Protein AF-A0A7D8ILI4-F1 (afdb_monomer_lite)

InterPro domains:
  IPR002541 Cytochrome c assembly protein [PF01578] (89-296)
  IPR003567 Cytochrome c-type biogenesis protein [PR01410] (80-106)
  IPR003567 Cytochrome c-type biogenesis protein [PR01410] (132-149)
  IPR003567 Cytochrome c-type biogenesis protein [PR01410] (160-182)
  IPR003567 Cytochrome c-type biogenesis protein [PR01410] (211-237)
  IPR003567 Cytochrome c-type biogenesis protein [PR01410] (245-265)
  IPR003567 Cytochrome c-type biogenesis protein [PR01410] (275-295)
  IPR003567 Cytochrome c-type biogenesis protein [PR01410] (295-311)
  IPR003567 Cytochrome c-type biogenesis protein [PTHR43653] (3-203)
  IPR003568 Cytochrome c-type biogenesis protein CcmF [PR01411] (4-28)
  IPR003568 Cytochrome c-type biogenesis protein CcmF [PR01411] (113-136)
  IPR003568 Cytochrome c-type biogenesis protein CcmF [PR01411] (190-205)

Organism: Salmonella enterica (NCBI:txid28901)

Sequence (391 aa):
MMPEYGHALLCLALGVALLLSVYPLWGVARGDARMMASAGVFAWLLFICVAGAFFVLVHAFVVNDFTVAYVAGNSNTQLPVWYRVAATWGAHEGSLLLWVLLMSGWTLAVAVFSRQVPADIVARVLAVMGMVCAGFLAFILFTSGPFARTLPAFPVEGRDLNPLLQDPGLIFHPPLLYMGYVGFSVAFAFAIAALLSGRLDSAFTRFARPWTLAAWVFLTLGIVLGSAWAYYELGWGGWWFWDPVENASFMPWLAGTALLHSLAVTEQRAGFKAWTLLLSICAFSLCLLGTFLVRSGVLVSGTRLRLRPGARNVYPRLYGAGHRRLAAAVRRARAQGAFAGEQRAVVARVAAARQQRPADGRHAGGTAGHPAAAGAQTAGAGQHFGGGAVL

Radius of gyration: 28.47 Å; chains: 1; bounding box: 86×59×98 Å

Foldseek 3Di:
DLLVLLLVLLVVLLVLLVLLQPQLLVCLVVVNLVSLLCNLVSLVSNLVSLVSSLVSLLVCLQVQVLQFVQSLAAHWPPQDSLSSSLSCCLADLSVLSLLLNLLSVLLNVLSPPVPVPPSLLNSQLSSLSSVVSSVSSCCSNPPRPRSDGPPPDGDPTGDHHDPLCSDCLSVQQSNLQSNLLSLLSSLLSLLVSCVVVVNLDLSSLVVSQVSLVSSLVSLVVSLVSVQVSCCPSVVLVDRPNPDLLNVLSVQLNVLSVVLNVLSVCCNVPVFPSVVNSVSSNRSNVSSVVSCCSVNVCPVVCPVVVVVDPDPPPDPPPPVVVVVVVVVVVVVVCVVVCVRVVRVVVVVVVVVVVVVPDDPPDDDDDDDDDDDDDDDDDDDDDDDDDDDDDDD

Structure (mmCIF, N/CA/C/O backbone):
data_AF-A0A7D8ILI4-F1
#
_entry.id   AF-A0A7D8ILI4-F1
#
loop_
_atom_site.group_PDB
_atom_site.id
_atom_site.type_symbol
_atom_site.label_atom_id
_atom_site.label_alt_id
_atom_site.label_comp_id
_atom_site.label_asym_id
_atom_site.label_entity_id
_atom_site.label_seq_id
_atom_site.pdbx_PDB_ins_code
_atom_site.Cartn_x
_atom_site.Cartn_y
_atom_site.Cartn_z
_atom_site.occupancy
_atom_site.B_iso_or_equiv
_atom_site.auth_seq_id
_atom_site.auth_comp_id
_atom_site.auth_asym_id
_atom_site.auth_atom_id
_atom_site.pdbx_PDB_model_num
ATOM 1 N N . MET A 1 1 ? -2.151 -2.486 -26.275 1.00 75.00 1 MET A N 1
ATOM 2 C CA . MET A 1 1 ? -3.406 -3.075 -25.754 1.00 75.00 1 MET A CA 1
ATOM 3 C C . MET A 1 1 ? -3.261 -3.601 -24.328 1.00 75.00 1 MET A C 1
ATOM 5 O O . MET A 1 1 ? -4.100 -3.265 -23.503 1.00 75.00 1 MET A O 1
ATOM 9 N N . MET A 1 2 ? -2.221 -4.383 -23.993 1.00 89.19 2 MET A N 1
ATOM 10 C CA . MET A 1 2 ? -2.014 -4.821 -22.599 1.00 89.19 2 MET A CA 1
ATOM 11 C C . MET A 1 2 ? -1.887 -3.652 -21.594 1.00 89.19 2 MET A C 1
ATOM 13 O O . MET A 1 2 ? -2.641 -3.653 -20.622 1.00 89.19 2 MET A O 1
ATOM 17 N N . PRO A 1 3 ? -1.044 -2.619 -21.813 1.00 93.38 3 PRO A N 1
ATOM 18 C CA . PRO A 1 3 ? -0.930 -1.484 -20.884 1.00 93.38 3 PRO A CA 1
ATOM 19 C C . PRO A 1 3 ? -2.236 -0.702 -20.681 1.00 93.38 3 PRO A C 1
ATOM 21 O O . PRO A 1 3 ? -2.507 -0.211 -19.587 1.00 93.38 3 PRO A O 1
ATOM 24 N N . GLU A 1 4 ? -3.076 -0.624 -21.712 1.00 95.69 4 GLU A N 1
ATOM 25 C CA . GLU A 1 4 ? -4.388 0.017 -21.669 1.00 95.69 4 GLU A CA 1
ATOM 26 C C . GLU A 1 4 ? -5.361 -0.751 -20.750 1.00 95.69 4 GLU A C 1
ATOM 28 O O . GLU A 1 4 ? -6.085 -0.120 -19.978 1.00 95.69 4 GLU A O 1
ATOM 33 N N . TYR A 1 5 ? -5.315 -2.093 -20.727 1.00 96.62 5 TYR A N 1
ATOM 34 C CA . TYR A 1 5 ? -6.030 -2.889 -19.717 1.00 96.62 5 TYR A CA 1
ATOM 35 C C . TYR A 1 5 ? -5.491 -2.641 -18.303 1.00 96.62 5 TYR A C 1
ATOM 37 O O . TYR A 1 5 ? -6.278 -2.500 -17.369 1.00 96.62 5 TYR A O 1
ATOM 45 N N . GLY A 1 6 ? -4.168 -2.528 -18.138 1.00 97.12 6 GLY A N 1
ATOM 46 C CA . GLY A 1 6 ? -3.548 -2.177 -16.856 1.00 97.12 6 GLY A CA 1
ATOM 47 C C . GLY A 1 6 ? -4.052 -0.835 -16.316 1.00 97.12 6 GLY A C 1
ATOM 48 O O . GLY A 1 6 ? -4.445 -0.737 -15.155 1.00 97.12 6 GLY A O 1
ATOM 49 N N . HIS A 1 7 ? -4.132 0.184 -17.176 1.00 97.12 7 HIS A N 1
ATOM 50 C CA . HIS A 1 7 ? -4.691 1.488 -16.821 1.00 97.12 7 HIS A CA 1
ATOM 51 C C . HIS A 1 7 ? -6.195 1.417 -16.499 1.00 97.12 7 HIS A C 1
ATOM 53 O O . HIS A 1 7 ? -6.629 1.953 -15.480 1.00 97.12 7 HIS A O 1
ATOM 59 N N . ALA A 1 8 ? -6.989 0.701 -17.304 1.00 97.94 8 ALA A N 1
ATOM 60 C CA . ALA A 1 8 ? -8.419 0.511 -17.052 1.00 97.94 8 ALA A CA 1
ATOM 61 C C . ALA A 1 8 ? -8.693 -0.196 -15.709 1.00 97.94 8 ALA A C 1
ATOM 63 O O . ALA A 1 8 ? -9.606 0.197 -14.979 1.00 97.94 8 ALA A O 1
ATOM 64 N N . LEU A 1 9 ? -7.868 -1.183 -15.340 1.00 98.44 9 LEU A N 1
ATOM 65 C CA . LEU A 1 9 ? -7.927 -1.856 -14.041 1.00 98.44 9 LEU A CA 1
ATOM 66 C C . LEU A 1 9 ? -7.607 -0.910 -12.874 1.00 98.44 9 LEU A C 1
ATOM 68 O O . LEU A 1 9 ? -8.244 -1.021 -11.830 1.00 98.44 9 LEU A O 1
ATOM 72 N N . LEU A 1 10 ? -6.694 0.056 -13.038 1.00 98.31 10 LEU A N 1
ATOM 73 C CA . LEU A 1 10 ? -6.451 1.091 -12.021 1.00 98.31 10 LEU A CA 1
ATOM 74 C C . LEU A 1 10 ? -7.631 2.062 -11.878 1.00 98.31 10 LEU A C 1
ATOM 76 O O . LEU A 1 10 ? -8.002 2.406 -10.755 1.00 98.31 10 LEU A O 1
ATOM 80 N N . CYS A 1 11 ? -8.264 2.465 -12.982 1.00 98.38 11 CYS A N 1
ATOM 81 C CA . CYS A 1 11 ? -9.482 3.280 -12.943 1.00 98.38 11 CYS A CA 1
ATOM 82 C C . CYS A 1 11 ? -10.637 2.543 -12.242 1.00 98.38 11 CYS A C 1
ATOM 84 O O . CYS A 1 11 ? -11.322 3.121 -11.393 1.00 98.38 11 CYS A O 1
ATOM 86 N N . LEU A 1 12 ? -10.813 1.247 -12.528 1.00 98.62 12 LEU A N 1
ATOM 87 C CA . LEU A 1 12 ? -11.782 0.396 -11.836 1.00 98.62 12 LEU A CA 1
ATOM 88 C C . LEU A 1 12 ? -11.433 0.240 -10.347 1.00 98.62 12 LEU A C 1
ATOM 90 O O . LEU A 1 12 ? -12.313 0.392 -9.500 1.00 98.62 12 LEU A O 1
ATOM 94 N N . ALA A 1 13 ? -10.158 0.019 -10.012 1.00 98.75 13 ALA A N 1
ATOM 95 C CA . ALA A 1 13 ? -9.682 -0.050 -8.632 1.00 98.75 13 ALA A CA 1
ATOM 96 C C . ALA A 1 13 ? -9.988 1.238 -7.853 1.00 98.75 13 ALA A C 1
ATOM 98 O O . ALA A 1 13 ? -10.426 1.153 -6.708 1.00 98.75 13 ALA A O 1
ATOM 99 N N . LEU A 1 14 ? -9.819 2.421 -8.461 1.00 98.75 14 LEU A N 1
ATOM 100 C CA . LEU A 1 14 ? -10.189 3.695 -7.833 1.00 98.75 14 LEU A CA 1
ATOM 101 C C . LEU A 1 14 ? -11.700 3.763 -7.563 1.00 98.75 14 LEU A C 1
ATOM 103 O O . LEU A 1 14 ? -12.103 4.102 -6.451 1.00 98.75 14 LEU A O 1
ATOM 107 N N . GLY A 1 15 ? -12.536 3.385 -8.536 1.00 98.62 15 GLY A N 1
ATOM 108 C CA . GLY A 1 15 ? -13.989 3.308 -8.351 1.00 98.62 15 GLY A CA 1
ATOM 109 C C . GLY A 1 15 ? -14.390 2.369 -7.206 1.00 98.62 15 GLY A C 1
ATOM 110 O O . GLY A 1 15 ? -15.176 2.745 -6.335 1.00 98.62 15 GLY A O 1
ATOM 111 N N . VAL A 1 16 ? -13.789 1.178 -7.142 1.00 98.75 16 VAL A N 1
ATOM 112 C CA . VAL A 1 16 ? -14.014 0.210 -6.056 1.00 98.75 16 VAL A CA 1
ATOM 113 C C . VAL A 1 16 ? -13.499 0.732 -4.710 1.00 98.75 16 VAL A C 1
ATOM 115 O O . VAL A 1 16 ? -14.181 0.563 -3.703 1.00 98.75 16 VAL A O 1
ATOM 118 N N . ALA A 1 17 ? -12.349 1.411 -4.663 1.00 98.75 17 ALA A N 1
ATOM 119 C CA . ALA A 1 17 ? -11.815 2.005 -3.436 1.00 98.75 17 ALA A CA 1
ATOM 120 C C . ALA A 1 17 ? -12.727 3.120 -2.891 1.00 98.75 17 ALA A C 1
ATOM 122 O O . ALA A 1 17 ? -12.943 3.205 -1.681 1.00 98.75 17 ALA A O 1
ATOM 123 N N . LEU A 1 18 ? -13.323 3.937 -3.766 1.00 98.62 18 LEU A N 1
ATOM 124 C CA . LEU A 1 18 ? -14.319 4.947 -3.388 1.00 98.62 18 LEU A CA 1
ATOM 125 C C . LEU A 1 18 ? -15.621 4.305 -2.876 1.00 98.62 18 LEU A C 1
ATOM 127 O O . LEU A 1 18 ? -16.150 4.732 -1.848 1.00 98.62 18 LEU A O 1
ATOM 131 N N . LEU A 1 19 ? -16.104 3.235 -3.518 1.00 98.38 19 LEU A N 1
ATOM 132 C CA . LEU A 1 19 ? -17.259 2.468 -3.029 1.00 98.38 19 LEU A CA 1
ATOM 133 C C . LEU A 1 19 ? -16.981 1.830 -1.660 1.00 98.38 19 LEU A C 1
ATOM 135 O O . LEU A 1 19 ? -17.796 1.972 -0.748 1.00 98.38 19 LEU A O 1
ATOM 139 N N . LEU A 1 20 ? -15.810 1.209 -1.487 1.00 98.69 20 LEU A N 1
ATOM 140 C CA . LEU A 1 20 ? -15.332 0.663 -0.214 1.00 98.69 20 LEU A CA 1
ATOM 141 C C . LEU A 1 20 ? -15.256 1.736 0.881 1.00 98.69 20 LEU A C 1
ATOM 143 O O . LEU A 1 20 ? -15.595 1.461 2.028 1.00 98.69 20 LEU A O 1
ATOM 147 N N . SER A 1 21 ? -14.849 2.955 0.524 1.00 98.12 21 SER A N 1
ATOM 148 C CA . SER A 1 21 ? -14.731 4.090 1.446 1.00 98.12 21 SER A CA 1
ATOM 149 C C . SER A 1 21 ? -16.075 4.580 1.987 1.00 98.12 21 SER A C 1
ATOM 151 O O . SER A 1 21 ? -16.157 4.985 3.143 1.00 98.12 21 SER A O 1
ATOM 153 N N . VAL A 1 22 ? -17.123 4.590 1.157 1.00 97.88 22 VAL A N 1
ATOM 154 C CA . VAL A 1 22 ? -18.383 5.291 1.468 1.00 97.88 22 VAL A CA 1
ATOM 155 C C . VAL A 1 22 ? -19.520 4.330 1.810 1.00 97.88 22 VAL A C 1
ATOM 157 O O . VAL A 1 22 ? -20.221 4.523 2.804 1.00 97.88 22 VAL A O 1
ATOM 160 N N . TYR A 1 23 ? -19.723 3.288 1.004 1.00 97.88 23 TYR A N 1
ATOM 161 C CA . TYR A 1 23 ? -20.935 2.471 1.069 1.00 97.88 23 TYR A CA 1
ATOM 162 C C . TYR A 1 23 ? -21.053 1.639 2.366 1.00 97.88 23 TYR A C 1
ATOM 164 O O . TYR A 1 23 ? -22.122 1.674 2.982 1.00 97.88 23 TYR A O 1
ATOM 172 N N . PRO A 1 24 ? -19.983 0.994 2.883 1.00 97.31 24 PRO A N 1
ATOM 173 C CA . PRO A 1 24 ? -20.036 0.323 4.182 1.00 97.31 24 PRO A CA 1
ATOM 174 C C . PRO A 1 24 ? -20.272 1.280 5.355 1.00 97.31 24 PRO A C 1
ATOM 176 O O . PRO A 1 24 ? -21.012 0.933 6.273 1.00 97.31 24 PRO A O 1
ATOM 179 N N . LEU A 1 25 ? -19.701 2.494 5.329 1.00 96.81 25 LEU A N 1
ATOM 180 C CA . LEU A 1 25 ? -19.953 3.509 6.365 1.00 96.81 25 LEU A CA 1
ATOM 181 C C . LEU A 1 25 ? -21.418 3.952 6.369 1.00 96.81 25 LEU A C 1
ATOM 183 O O . LEU A 1 25 ? -22.002 4.125 7.439 1.00 96.81 25 LEU A O 1
ATOM 187 N N . TRP A 1 26 ? -22.029 4.085 5.189 1.00 97.50 26 TRP A N 1
ATOM 188 C CA . TRP A 1 26 ? -23.458 4.366 5.075 1.00 97.50 26 TRP A CA 1
ATOM 189 C C . TRP A 1 26 ? -24.313 3.211 5.612 1.00 97.50 26 TRP A C 1
ATOM 191 O O . TRP A 1 26 ? -25.297 3.456 6.312 1.00 97.50 26 TRP A O 1
ATOM 201 N N . GLY A 1 27 ? -23.890 1.965 5.374 1.00 97.00 27 GLY A N 1
ATOM 202 C CA . GLY A 1 27 ? -24.473 0.775 5.995 1.00 97.00 27 GLY A CA 1
ATOM 203 C C . GLY A 1 27 ? -24.456 0.843 7.520 1.00 97.00 27 GLY A C 1
ATOM 204 O O . GLY A 1 27 ? -25.499 0.690 8.150 1.00 97.00 27 GLY A O 1
ATOM 205 N N . VAL A 1 28 ? -23.307 1.184 8.116 1.00 96.25 28 VAL A N 1
ATOM 206 C CA . VAL A 1 28 ? -23.190 1.365 9.574 1.00 96.25 28 VAL A CA 1
ATOM 207 C C . VAL A 1 28 ? -24.093 2.491 10.089 1.00 96.25 28 VAL A C 1
ATOM 209 O O . VAL A 1 28 ? -24.714 2.333 11.135 1.00 96.25 28 VAL A O 1
ATOM 212 N N . ALA A 1 29 ? -24.211 3.607 9.363 1.00 95.62 29 ALA A N 1
ATOM 213 C CA . ALA A 1 29 ? -25.099 4.711 9.743 1.00 95.62 29 ALA A CA 1
ATOM 214 C C . ALA A 1 29 ? -26.597 4.344 9.680 1.00 95.62 29 ALA A C 1
ATOM 216 O O . ALA A 1 29 ? -27.402 4.955 10.379 1.00 95.62 29 ALA A O 1
ATOM 217 N N . ARG A 1 30 ? -26.970 3.350 8.862 1.00 96.19 30 ARG A N 1
ATOM 218 C CA . ARG A 1 30 ? -28.338 2.814 8.745 1.00 96.19 30 ARG A CA 1
ATOM 219 C C . ARG A 1 30 ? -28.608 1.573 9.603 1.00 96.19 30 ARG A C 1
ATOM 221 O O . ARG A 1 30 ? -29.762 1.178 9.720 1.00 96.19 30 ARG A O 1
ATOM 228 N N . GLY A 1 31 ? -27.575 0.945 10.166 1.00 94.31 31 GLY A N 1
ATOM 229 C CA . GLY A 1 31 ? -27.681 -0.375 10.797 1.00 94.31 31 GLY A CA 1
ATOM 230 C C . GLY A 1 31 ? -27.904 -1.528 9.804 1.00 94.31 31 GLY A C 1
ATOM 231 O O . GLY A 1 31 ? -28.352 -2.599 10.206 1.00 94.31 31 GLY A O 1
ATOM 232 N N . ASP A 1 32 ? -27.611 -1.331 8.513 1.00 96.75 32 ASP A N 1
ATOM 233 C CA . ASP A 1 32 ? -27.831 -2.341 7.472 1.00 96.75 32 ASP A CA 1
ATOM 234 C C . ASP A 1 32 ? -26.636 -3.307 7.372 1.00 96.75 32 ASP A C 1
ATOM 236 O O . ASP A 1 32 ? -25.567 -2.988 6.839 1.00 96.75 32 ASP A O 1
ATOM 240 N N . ALA A 1 33 ? -26.850 -4.533 7.855 1.00 95.06 33 ALA A N 1
ATOM 241 C CA . ALA A 1 33 ? -25.851 -5.597 7.850 1.00 95.06 33 ALA A CA 1
ATOM 242 C C . ALA A 1 33 ? -25.398 -6.028 6.438 1.00 95.06 33 ALA A C 1
ATOM 244 O O . ALA A 1 33 ? -24.254 -6.454 6.279 1.00 95.06 33 ALA A O 1
ATOM 245 N N . ARG A 1 34 ? -26.247 -5.910 5.405 1.00 95.25 34 ARG A N 1
ATOM 246 C CA . ARG A 1 34 ? -25.894 -6.259 4.015 1.00 95.25 34 ARG A CA 1
ATOM 247 C C . ARG A 1 34 ? -24.976 -5.201 3.412 1.00 95.25 34 ARG A C 1
ATOM 249 O O . ARG A 1 34 ? -23.962 -5.550 2.807 1.00 95.25 34 ARG A O 1
ATOM 256 N N . MET A 1 35 ? -25.285 -3.923 3.638 1.00 96.75 35 MET A N 1
ATOM 257 C CA . MET A 1 35 ? -24.420 -2.808 3.228 1.00 96.75 35 MET A CA 1
ATOM 258 C C . MET A 1 35 ? -23.053 -2.856 3.926 1.00 96.75 35 MET A C 1
ATOM 260 O O . MET A 1 35 ? -22.031 -2.545 3.323 1.00 96.75 35 MET A O 1
ATOM 264 N N . MET A 1 36 ? -23.014 -3.290 5.188 1.00 97.00 36 MET A N 1
ATOM 265 C CA . MET A 1 36 ? -21.764 -3.505 5.923 1.00 97.00 36 MET A CA 1
ATOM 266 C C . MET A 1 36 ? -20.965 -4.701 5.382 1.00 97.00 36 MET A C 1
ATOM 268 O O . MET A 1 36 ? -19.748 -4.604 5.219 1.00 97.00 36 MET A O 1
ATOM 272 N N . ALA A 1 37 ? -21.632 -5.813 5.055 1.00 94.81 37 ALA A N 1
ATOM 273 C CA . ALA A 1 37 ? -20.991 -7.016 4.519 1.00 94.81 37 ALA A CA 1
ATOM 274 C C . ALA A 1 37 ? -20.342 -6.804 3.137 1.00 94.81 37 ALA A C 1
ATOM 276 O O . ALA A 1 37 ? -19.338 -7.452 2.826 1.00 94.81 37 ALA A O 1
ATOM 277 N N . SER A 1 38 ? -20.845 -5.866 2.323 1.00 96.75 38 SER A N 1
ATOM 278 C CA . SER A 1 38 ? -20.265 -5.578 1.003 1.00 96.75 38 SER A CA 1
ATOM 279 C C . SER A 1 38 ? -18.832 -5.028 1.069 1.00 96.75 38 SER A C 1
ATOM 281 O O . SER A 1 38 ? -18.113 -5.107 0.074 1.00 96.75 38 SER A O 1
ATOM 283 N N . ALA A 1 39 ? -18.372 -4.546 2.233 1.00 97.12 39 ALA A N 1
ATOM 284 C CA . ALA A 1 39 ? -16.979 -4.153 2.455 1.00 97.12 39 ALA A CA 1
ATOM 285 C C . ALA A 1 39 ? -15.990 -5.279 2.106 1.00 97.12 39 ALA A C 1
ATOM 287 O O . ALA A 1 39 ? -14.947 -5.020 1.509 1.00 97.12 39 ALA A O 1
ATOM 288 N N . GLY A 1 40 ? -16.332 -6.534 2.423 1.00 96.62 40 GLY A N 1
ATOM 289 C CA . GLY A 1 40 ? -15.498 -7.687 2.081 1.00 96.62 40 GLY A CA 1
ATOM 290 C C . GLY A 1 40 ? -15.431 -7.943 0.573 1.00 96.62 40 GLY A C 1
ATOM 291 O O . GLY A 1 40 ? -14.362 -8.240 0.047 1.00 96.62 40 GLY A O 1
ATOM 292 N N . VAL A 1 41 ? -16.549 -7.763 -0.139 1.00 97.56 41 VAL A N 1
ATOM 293 C CA . VAL A 1 41 ? -16.608 -7.904 -1.605 1.00 97.56 41 VAL A CA 1
ATOM 294 C C . VAL A 1 41 ? -15.789 -6.806 -2.283 1.00 97.56 41 VAL A C 1
ATOM 296 O O . VAL A 1 41 ? -14.986 -7.099 -3.166 1.00 97.56 41 VAL A O 1
ATOM 299 N N . PHE A 1 42 ? -15.922 -5.553 -1.842 1.00 98.50 42 PHE A N 1
ATOM 300 C CA . PHE A 1 42 ? -15.122 -4.457 -2.388 1.00 98.50 42 PHE A CA 1
ATOM 301 C C . PHE A 1 42 ? -13.625 -4.602 -2.063 1.00 98.50 42 PHE A C 1
ATOM 303 O O . PHE A 1 42 ? -12.805 -4.265 -2.910 1.00 98.50 42 PHE A O 1
ATOM 310 N N . ALA A 1 43 ? -13.245 -5.161 -0.907 1.00 98.50 43 ALA A N 1
ATOM 311 C CA . ALA A 1 43 ? -11.845 -5.475 -0.600 1.00 98.50 43 ALA A CA 1
ATOM 312 C C . ALA A 1 43 ? -11.253 -6.530 -1.560 1.00 98.50 43 ALA A C 1
ATOM 314 O O . ALA A 1 43 ? -10.139 -6.348 -2.052 1.00 98.50 43 ALA A O 1
ATOM 315 N N . TRP A 1 44 ? -12.010 -7.587 -1.886 1.00 98.50 44 TRP A N 1
ATOM 316 C CA . TRP A 1 44 ? -11.628 -8.565 -2.916 1.00 98.50 44 TRP A CA 1
ATOM 317 C C . TRP A 1 44 ? -11.486 -7.927 -4.299 1.00 98.50 44 TRP A C 1
ATOM 319 O O . TRP A 1 44 ? -10.456 -8.097 -4.946 1.00 98.50 44 TRP A O 1
ATOM 329 N N . LEU A 1 45 ? -12.495 -7.170 -4.744 1.00 98.62 45 LEU A N 1
ATOM 330 C CA . LEU A 1 45 ? -12.479 -6.510 -6.053 1.00 98.62 45 LEU A CA 1
ATOM 331 C C . LEU A 1 45 ? -11.317 -5.514 -6.174 1.00 98.62 45 LEU A C 1
ATOM 333 O O . LEU A 1 45 ? -10.647 -5.490 -7.204 1.00 98.62 45 LEU A O 1
ATOM 337 N N . LEU A 1 46 ? -11.035 -4.744 -5.118 1.00 98.81 46 LEU A N 1
ATOM 338 C CA . LEU A 1 46 ? -9.908 -3.814 -5.059 1.00 98.81 46 LEU A CA 1
ATOM 339 C C . LEU A 1 46 ? -8.577 -4.549 -5.244 1.00 98.81 46 LEU A C 1
ATOM 341 O O . LEU A 1 46 ? -7.796 -4.177 -6.119 1.00 98.81 46 LEU A O 1
ATOM 345 N N . PHE A 1 47 ? -8.341 -5.611 -4.466 1.00 98.81 47 PHE A N 1
ATOM 346 C CA . PHE A 1 47 ? -7.118 -6.405 -4.577 1.00 98.81 47 PHE A CA 1
ATOM 347 C C . PHE A 1 47 ? -6.970 -7.037 -5.966 1.00 98.81 47 PHE A C 1
ATOM 349 O O . PHE A 1 47 ? -5.906 -6.926 -6.566 1.00 98.81 47 PHE A O 1
ATOM 356 N N . ILE A 1 48 ? -8.033 -7.632 -6.518 1.00 98.75 48 ILE A N 1
ATOM 357 C CA . ILE A 1 48 ? -8.007 -8.261 -7.850 1.00 98.75 48 ILE A CA 1
ATOM 358 C C . ILE A 1 48 ? -7.686 -7.233 -8.945 1.00 98.75 48 ILE A C 1
ATOM 360 O O . ILE A 1 48 ? -6.859 -7.513 -9.811 1.00 98.75 48 ILE A O 1
ATOM 364 N N . CYS A 1 49 ? -8.278 -6.035 -8.900 1.00 98.75 49 CYS A N 1
ATOM 365 C CA . CYS A 1 49 ? -8.007 -4.993 -9.895 1.00 98.75 49 CYS A CA 1
ATOM 366 C C . CYS A 1 49 ? -6.560 -4.482 -9.811 1.00 98.75 49 CYS A C 1
ATOM 368 O O . CYS A 1 49 ? -5.883 -4.374 -10.834 1.00 98.75 49 CYS A O 1
ATOM 370 N N . VAL A 1 50 ? -6.055 -4.213 -8.601 1.00 98.75 50 VAL A N 1
ATOM 371 C CA . VAL A 1 50 ? -4.678 -3.729 -8.400 1.00 98.75 50 VAL A CA 1
ATOM 372 C C . VAL A 1 50 ? -3.648 -4.813 -8.728 1.00 98.75 50 VAL A C 1
ATOM 374 O O . VAL A 1 50 ? -2.656 -4.523 -9.394 1.00 98.75 50 VAL A O 1
ATOM 377 N N . ALA A 1 51 ? -3.887 -6.064 -8.325 1.00 98.69 51 ALA A N 1
ATOM 378 C CA . ALA A 1 51 ? -3.034 -7.198 -8.671 1.00 98.69 51 ALA A CA 1
ATOM 379 C C . ALA A 1 51 ? -3.018 -7.440 -10.185 1.00 98.69 51 ALA A C 1
ATOM 381 O O . ALA A 1 51 ? -1.944 -7.582 -10.759 1.00 98.69 51 ALA A O 1
ATOM 382 N N . GLY A 1 52 ? -4.179 -7.407 -10.849 1.00 98.56 52 GLY A N 1
ATOM 383 C CA . GLY A 1 52 ? -4.276 -7.505 -12.306 1.00 98.56 52 GLY A CA 1
ATOM 384 C C . GLY A 1 52 ? -3.474 -6.413 -13.017 1.00 98.56 52 GLY A C 1
ATOM 385 O O . GLY A 1 52 ? -2.686 -6.718 -13.910 1.00 98.56 52 GLY A O 1
ATOM 386 N N . ALA A 1 53 ? -3.591 -5.156 -12.574 1.00 98.50 53 ALA A N 1
ATOM 387 C CA . ALA A 1 53 ? -2.770 -4.064 -13.094 1.00 98.50 53 ALA A CA 1
ATOM 388 C C . ALA A 1 53 ? -1.268 -4.315 -12.857 1.00 98.50 53 ALA A C 1
ATOM 390 O O . ALA A 1 53 ? -0.471 -4.200 -13.785 1.00 98.50 53 ALA A O 1
ATOM 391 N N . PHE A 1 54 ? -0.864 -4.721 -11.651 1.00 98.44 54 PHE A N 1
ATOM 392 C CA . PHE A 1 54 ? 0.538 -5.029 -11.356 1.00 98.44 54 PHE A CA 1
ATOM 393 C C . PHE A 1 54 ? 1.082 -6.175 -12.225 1.00 98.44 54 PHE A C 1
ATOM 395 O O . PHE A 1 54 ? 2.167 -6.040 -12.782 1.00 98.44 54 PHE A O 1
ATOM 402 N N . PHE A 1 55 ? 0.319 -7.253 -12.439 1.00 98.19 55 PHE A N 1
ATOM 403 C CA . PHE A 1 55 ? 0.707 -8.340 -13.347 1.00 98.19 55 PHE A CA 1
ATOM 404 C C . PHE A 1 55 ? 0.838 -7.883 -14.804 1.00 98.19 55 PHE A C 1
ATOM 406 O O . PHE A 1 55 ? 1.771 -8.306 -15.483 1.00 98.19 55 PHE A O 1
ATOM 413 N N . VAL A 1 56 ? -0.033 -6.986 -15.282 1.00 98.31 56 VAL A N 1
ATOM 414 C CA . VAL A 1 56 ? 0.114 -6.359 -16.608 1.00 98.31 56 VAL A CA 1
ATOM 415 C C . VAL A 1 56 ? 1.414 -5.548 -16.697 1.00 98.31 56 VAL A C 1
ATOM 417 O O . VAL A 1 56 ? 2.084 -5.594 -17.729 1.00 98.31 56 VAL A O 1
ATOM 420 N N . LEU A 1 57 ? 1.808 -4.844 -15.629 1.00 98.06 57 LEU A N 1
ATOM 421 C CA . LEU A 1 57 ? 3.069 -4.098 -15.599 1.00 98.06 57 LEU A CA 1
ATOM 422 C C . LEU A 1 57 ? 4.289 -5.033 -15.584 1.00 98.06 57 LEU A C 1
ATOM 424 O O . LEU A 1 57 ? 5.197 -4.841 -16.388 1.00 98.06 57 LEU A O 1
ATOM 428 N N . VAL A 1 58 ? 4.280 -6.079 -14.748 1.00 97.88 58 VAL A N 1
ATOM 429 C CA . VAL A 1 58 ? 5.326 -7.122 -14.741 1.00 97.88 58 VAL A CA 1
ATOM 430 C C . VAL A 1 58 ? 5.455 -7.758 -16.126 1.00 97.88 58 VAL A C 1
ATOM 432 O O . VAL A 1 58 ? 6.563 -7.894 -16.637 1.00 97.88 58 VAL A O 1
ATOM 435 N N . HIS A 1 59 ? 4.335 -8.100 -16.772 1.00 97.75 59 HIS A N 1
ATOM 436 C CA . HIS A 1 59 ? 4.334 -8.627 -18.135 1.00 97.75 59 HIS A CA 1
ATOM 437 C C . HIS A 1 59 ? 4.996 -7.651 -19.117 1.00 97.75 59 HIS A C 1
ATOM 439 O O . HIS A 1 59 ? 5.836 -8.073 -19.906 1.00 97.75 59 HIS A O 1
ATOM 445 N N . ALA A 1 60 ? 4.669 -6.354 -19.055 1.00 97.25 60 ALA A N 1
ATOM 446 C CA . ALA A 1 60 ? 5.272 -5.334 -19.916 1.00 97.25 60 ALA A CA 1
ATOM 447 C C . ALA A 1 60 ? 6.806 -5.257 -19.762 1.00 97.25 60 ALA A C 1
ATOM 449 O O . ALA A 1 60 ? 7.502 -5.150 -20.769 1.00 97.25 60 ALA A O 1
ATOM 450 N N . PHE A 1 61 ? 7.347 -5.401 -18.545 1.00 97.06 61 PHE A N 1
ATOM 451 C CA . PHE A 1 61 ? 8.797 -5.539 -18.332 1.00 97.06 61 PHE A CA 1
ATOM 452 C C . PHE A 1 61 ? 9.361 -6.867 -18.862 1.00 97.06 61 PHE A C 1
ATOM 454 O O . PHE A 1 61 ? 10.401 -6.885 -19.514 1.00 97.06 61 PHE A O 1
ATOM 461 N N . VAL A 1 62 ? 8.684 -7.993 -18.620 1.00 96.94 62 VAL A N 1
ATOM 462 C CA . VAL A 1 62 ? 9.155 -9.328 -19.038 1.00 96.94 62 VAL A CA 1
ATOM 463 C C . VAL A 1 62 ? 9.180 -9.497 -20.564 1.00 96.94 62 VAL A C 1
ATOM 465 O O . VAL A 1 62 ? 10.035 -10.223 -21.075 1.00 96.94 62 VAL A O 1
ATOM 468 N N . VAL A 1 63 ? 8.312 -8.801 -21.306 1.00 96.25 63 VAL A N 1
ATOM 469 C CA . VAL A 1 63 ? 8.329 -8.786 -22.785 1.00 96.25 63 VAL A CA 1
ATOM 470 C C . VAL A 1 63 ? 9.056 -7.579 -23.387 1.00 96.25 63 VAL A C 1
ATOM 472 O O . VAL A 1 63 ? 9.103 -7.467 -24.608 1.00 96.25 63 VAL A O 1
ATOM 475 N N . ASN A 1 64 ? 9.634 -6.697 -22.561 1.00 95.06 64 ASN A N 1
ATOM 476 C CA . ASN A 1 64 ? 10.299 -5.459 -22.986 1.00 95.06 64 ASN A CA 1
ATOM 477 C C . ASN A 1 64 ? 9.403 -4.546 -23.853 1.00 95.06 64 ASN A C 1
ATOM 479 O O . ASN A 1 64 ? 9.810 -4.086 -24.917 1.00 95.06 64 ASN A O 1
ATOM 483 N N . ASP A 1 65 ? 8.168 -4.273 -23.414 1.00 95.88 65 ASP A N 1
ATOM 484 C CA . ASP A 1 65 ? 7.262 -3.357 -24.122 1.00 95.88 65 ASP A CA 1
ATOM 485 C C . ASP A 1 65 ? 7.709 -1.888 -23.974 1.00 95.88 65 ASP A C 1
ATOM 487 O O . ASP A 1 65 ? 7.165 -1.110 -23.184 1.00 95.88 65 ASP A O 1
ATOM 491 N N . PHE A 1 66 ? 8.694 -1.487 -24.782 1.00 96.25 66 PHE A N 1
ATOM 492 C CA . PHE A 1 66 ? 9.239 -0.126 -24.831 1.00 96.25 66 PHE A CA 1
ATOM 493 C C . PHE A 1 66 ? 8.237 0.938 -25.315 1.00 96.25 66 PHE A C 1
ATOM 495 O O . PHE A 1 66 ? 8.525 2.135 -25.250 1.00 96.25 66 PHE A O 1
ATOM 502 N N . THR A 1 67 ? 7.030 0.544 -25.741 1.00 95.75 67 THR A N 1
ATOM 503 C CA . THR A 1 67 ? 5.941 1.500 -26.000 1.00 95.75 67 THR A CA 1
ATOM 504 C C . THR A 1 67 ? 5.326 2.054 -24.700 1.00 95.75 67 THR A C 1
ATOM 506 O O . THR A 1 67 ? 4.545 3.011 -24.735 1.00 95.75 67 THR A O 1
ATOM 509 N N . VAL A 1 68 ? 5.680 1.483 -23.538 1.00 96.75 68 VAL A N 1
ATOM 510 C CA . VAL A 1 68 ? 5.429 2.036 -22.196 1.00 96.75 68 VAL A CA 1
ATOM 511 C C . VAL A 1 68 ? 6.646 2.841 -21.730 1.00 96.75 68 VAL A C 1
ATOM 513 O O . VAL A 1 68 ? 7.743 2.299 -21.594 1.00 96.75 68 VAL A O 1
ATOM 516 N N . ALA A 1 69 ? 6.442 4.119 -21.396 1.00 94.88 69 ALA A N 1
ATOM 517 C CA . ALA A 1 69 ? 7.497 5.036 -20.953 1.00 94.88 69 ALA A CA 1
ATOM 518 C C . ALA A 1 69 ? 8.289 4.499 -19.748 1.00 94.88 69 ALA A C 1
ATOM 520 O O . ALA A 1 69 ? 9.512 4.612 -19.698 1.00 94.88 69 ALA A O 1
ATOM 521 N N . TYR A 1 70 ? 7.588 3.882 -18.792 1.00 95.94 70 TYR A N 1
ATOM 522 C CA . TYR A 1 70 ? 8.186 3.330 -17.577 1.00 95.94 70 TYR A CA 1
ATOM 523 C C . TYR A 1 70 ? 9.102 2.126 -17.856 1.00 95.94 70 TYR A C 1
ATOM 525 O O . TYR A 1 70 ? 10.174 2.030 -17.260 1.00 95.94 70 TYR A O 1
ATOM 533 N N . VAL A 1 71 ? 8.731 1.253 -18.803 1.00 96.69 71 VAL A N 1
ATOM 534 C CA . VAL A 1 71 ? 9.554 0.102 -19.220 1.00 96.69 71 VAL A CA 1
ATOM 535 C C . VAL A 1 71 ? 10.774 0.585 -20.002 1.00 96.69 71 VAL A C 1
ATOM 537 O O . VAL A 1 71 ? 11.899 0.264 -19.632 1.00 96.69 71 VAL A O 1
ATOM 540 N N . ALA A 1 72 ? 10.570 1.440 -21.011 1.00 95.69 72 ALA A N 1
ATOM 541 C CA . ALA A 1 72 ? 11.652 2.030 -21.805 1.00 95.69 72 ALA A CA 1
ATOM 542 C C . ALA A 1 72 ? 12.652 2.857 -20.975 1.00 95.69 72 ALA A C 1
ATOM 544 O O . ALA A 1 72 ? 13.801 3.024 -21.379 1.00 95.69 72 ALA A O 1
ATOM 545 N N . GLY A 1 73 ? 12.232 3.391 -19.825 1.00 95.00 73 GLY A N 1
ATOM 546 C CA . GLY A 1 73 ? 13.088 4.156 -18.922 1.00 95.00 73 GLY A CA 1
ATOM 547 C C . GLY A 1 73 ? 13.949 3.327 -17.963 1.00 95.00 73 GLY A C 1
ATOM 548 O O . GLY A 1 73 ? 14.886 3.894 -17.406 1.00 95.00 73 GLY A O 1
ATOM 549 N N . ASN A 1 74 ? 13.641 2.039 -17.749 1.00 95.06 74 ASN A N 1
ATOM 550 C CA . ASN A 1 74 ? 14.188 1.235 -16.640 1.00 95.06 74 ASN A CA 1
ATOM 551 C C . ASN A 1 74 ? 14.490 -0.238 -17.012 1.00 95.06 74 ASN A C 1
ATOM 553 O O . ASN A 1 74 ? 14.596 -1.084 -16.123 1.00 95.06 74 ASN A O 1
ATOM 557 N N . SER A 1 75 ? 14.543 -0.588 -18.298 1.00 94.50 75 SER A N 1
ATOM 558 C CA . SER A 1 75 ? 14.765 -1.963 -18.760 1.00 94.50 75 SER A CA 1
ATOM 559 C C . SER A 1 75 ? 15.265 -2.027 -20.201 1.00 94.50 75 SER A C 1
ATOM 561 O O . SER A 1 75 ? 14.893 -1.187 -21.014 1.00 94.50 75 SER A O 1
ATOM 563 N N . ASN A 1 76 ? 16.034 -3.067 -20.529 1.00 94.75 76 ASN A N 1
ATOM 564 C CA . ASN A 1 76 ? 16.533 -3.365 -21.875 1.00 94.75 76 ASN A CA 1
ATOM 565 C C . ASN A 1 76 ? 16.518 -4.883 -22.147 1.00 94.75 76 ASN A C 1
ATOM 567 O O . ASN A 1 76 ? 16.329 -5.687 -21.231 1.00 94.75 76 ASN A O 1
ATOM 571 N N . THR A 1 77 ? 16.743 -5.284 -23.399 1.00 94.19 77 THR A N 1
ATOM 572 C CA . THR A 1 77 ? 16.711 -6.692 -23.836 1.00 94.19 77 THR A CA 1
ATOM 573 C C . THR A 1 77 ? 17.784 -7.590 -23.223 1.00 94.19 77 THR A C 1
ATOM 575 O O . THR A 1 77 ? 17.541 -8.790 -23.085 1.00 94.19 77 THR A O 1
ATOM 578 N N . GLN A 1 78 ? 18.931 -7.036 -22.820 1.00 93.94 78 GLN A N 1
ATOM 579 C CA . GLN A 1 78 ? 20.044 -7.780 -22.219 1.00 93.94 78 GLN A CA 1
ATOM 580 C C . GLN A 1 78 ? 19.871 -7.988 -20.705 1.00 93.94 78 GLN A C 1
ATOM 582 O O . GLN A 1 78 ? 20.514 -8.864 -20.125 1.00 93.94 78 GLN A O 1
ATOM 587 N N . LEU A 1 79 ? 18.994 -7.215 -20.053 1.00 91.75 79 LEU A N 1
ATOM 588 C CA . LEU A 1 79 ? 18.784 -7.292 -18.611 1.00 91.75 79 LEU A CA 1
ATOM 589 C C . LEU A 1 79 ? 18.162 -8.656 -18.226 1.00 91.75 79 LEU A C 1
ATOM 591 O O . LEU A 1 79 ? 17.109 -9.035 -18.760 1.00 91.75 79 LEU A O 1
ATOM 595 N N . PRO A 1 80 ? 18.754 -9.415 -17.281 1.00 94.25 80 PRO A N 1
ATOM 596 C CA . PRO A 1 80 ? 18.210 -10.700 -16.855 1.00 94.25 80 PRO A CA 1
ATOM 597 C C . PRO A 1 80 ? 16.769 -10.606 -16.343 1.00 94.25 80 PRO A C 1
ATOM 599 O O . PRO A 1 80 ? 16.373 -9.631 -15.701 1.00 94.25 80 PRO A O 1
ATOM 602 N N . VAL A 1 81 ? 15.962 -11.639 -16.607 1.00 93.81 81 VAL A N 1
ATOM 603 C CA . VAL A 1 81 ? 14.500 -11.581 -16.408 1.00 93.81 81 VAL A CA 1
ATOM 604 C C . VAL A 1 81 ? 14.086 -11.282 -14.961 1.00 93.81 81 VAL A C 1
ATOM 606 O O . VAL A 1 81 ? 13.103 -10.579 -14.748 1.00 93.81 81 VAL A O 1
ATOM 609 N N . TRP A 1 82 ? 14.854 -11.728 -13.963 1.00 93.12 82 TRP A N 1
ATOM 610 C CA . TRP A 1 82 ? 14.600 -11.411 -12.552 1.00 93.12 82 TRP A CA 1
ATOM 611 C C . TRP A 1 82 ? 14.774 -9.918 -12.241 1.00 93.12 82 TRP A C 1
ATOM 613 O O . TRP A 1 82 ? 13.950 -9.351 -11.525 1.00 93.12 82 TRP A O 1
ATOM 623 N N . TYR A 1 83 ? 15.767 -9.251 -12.837 1.00 93.38 83 TYR A N 1
ATOM 624 C CA . TYR A 1 83 ? 15.928 -7.800 -12.721 1.00 93.38 83 TYR A CA 1
ATOM 625 C C . TYR A 1 83 ? 14.900 -7.029 -13.547 1.00 93.38 83 TYR A C 1
ATOM 627 O O . TYR A 1 83 ? 14.473 -5.963 -13.119 1.00 93.38 83 TYR A O 1
ATOM 635 N N . ARG A 1 84 ? 14.401 -7.589 -14.656 1.00 93.31 84 ARG A N 1
ATOM 636 C CA . ARG A 1 84 ? 13.245 -7.021 -15.373 1.00 93.31 84 ARG A CA 1
ATOM 637 C C . ARG A 1 84 ? 11.964 -7.086 -14.540 1.00 93.31 84 ARG A C 1
ATOM 639 O O . ARG A 1 84 ? 11.253 -6.092 -14.444 1.00 93.31 84 ARG A O 1
ATOM 646 N N . VAL A 1 85 ? 11.710 -8.196 -13.841 1.00 95.81 85 VAL A N 1
ATOM 647 C CA . VAL A 1 85 ? 10.613 -8.270 -12.859 1.00 95.81 85 VAL A CA 1
ATOM 648 C C . VAL A 1 85 ? 10.824 -7.247 -11.737 1.00 95.81 85 VAL A C 1
ATOM 650 O O . VAL A 1 85 ? 9.903 -6.489 -11.445 1.00 95.81 85 VAL A O 1
ATOM 653 N N . ALA A 1 86 ? 12.024 -7.151 -11.157 1.00 94.31 86 ALA A N 1
ATOM 654 C CA . ALA A 1 86 ? 12.307 -6.222 -10.060 1.00 94.31 86 ALA A CA 1
ATOM 655 C C . ALA A 1 86 ? 12.279 -4.732 -10.468 1.00 94.31 86 ALA A C 1
ATOM 657 O O . ALA A 1 86 ? 11.872 -3.876 -9.677 1.00 94.31 86 ALA A O 1
ATOM 658 N N . ALA A 1 87 ? 12.603 -4.406 -11.725 1.00 94.38 87 ALA A N 1
ATOM 659 C CA . ALA A 1 87 ? 12.457 -3.064 -12.295 1.00 94.38 87 ALA A CA 1
ATOM 660 C C . ALA A 1 87 ? 11.009 -2.539 -12.201 1.00 94.38 87 ALA A C 1
ATOM 662 O O . ALA A 1 87 ? 10.798 -1.330 -12.056 1.00 94.38 87 ALA A O 1
ATOM 663 N N . THR A 1 88 ? 10.015 -3.439 -12.134 1.00 95.81 88 THR A N 1
ATOM 664 C CA . THR A 1 88 ? 8.606 -3.109 -11.854 1.00 95.81 88 THR A CA 1
ATOM 665 C C . THR A 1 88 ? 8.428 -2.266 -10.585 1.00 95.81 88 THR A C 1
ATOM 667 O O . THR A 1 88 ? 7.460 -1.522 -10.510 1.00 95.81 88 THR A O 1
ATOM 670 N N . TRP A 1 89 ? 9.349 -2.295 -9.611 1.00 95.12 89 TRP A N 1
ATOM 671 C CA . TRP A 1 89 ? 9.326 -1.422 -8.423 1.00 95.12 89 TRP A CA 1
ATOM 672 C C . TRP A 1 89 ? 10.628 -0.640 -8.165 1.00 95.12 89 TRP A C 1
ATOM 674 O O . TRP A 1 89 ? 10.752 0.020 -7.127 1.00 95.12 89 TRP A O 1
ATOM 684 N N . GLY A 1 90 ? 11.581 -0.665 -9.104 1.00 90.00 90 GLY A N 1
ATOM 685 C CA . GLY A 1 90 ? 12.848 0.070 -8.995 1.00 90.00 90 GLY A CA 1
ATOM 686 C C . GLY A 1 90 ? 12.672 1.594 -8.992 1.00 90.00 90 GLY A C 1
ATOM 687 O O . GLY A 1 90 ? 13.294 2.298 -8.192 1.00 90.00 90 GLY A O 1
ATOM 688 N N . ALA A 1 91 ? 11.762 2.109 -9.819 1.00 90.81 91 ALA A N 1
ATOM 689 C CA . ALA A 1 91 ? 11.485 3.537 -9.964 1.00 90.81 91 ALA A CA 1
ATOM 690 C C . ALA A 1 91 ? 10.119 3.950 -9.367 1.00 90.81 91 ALA A C 1
ATOM 692 O O . ALA A 1 91 ? 9.431 3.164 -8.711 1.00 90.81 91 ALA A O 1
ATOM 693 N N . HIS A 1 92 ? 9.777 5.237 -9.474 1.00 90.00 92 HIS A N 1
ATOM 694 C CA . HIS A 1 92 ? 8.748 5.880 -8.651 1.00 90.00 92 HIS A CA 1
ATOM 695 C C . HIS A 1 92 ? 7.342 5.301 -8.877 1.00 90.00 92 HIS A C 1
ATOM 697 O O . HIS A 1 92 ? 6.710 4.827 -7.933 1.00 90.00 92 HIS A O 1
ATOM 703 N N . GLU A 1 93 ? 6.893 5.288 -10.127 1.00 92.75 93 GLU A N 1
ATOM 704 C CA . GLU A 1 93 ? 5.558 4.902 -10.586 1.00 92.75 93 GLU A CA 1
ATOM 705 C C . GLU A 1 93 ? 5.232 3.456 -10.198 1.00 92.75 93 GLU A C 1
ATOM 707 O O . GLU A 1 93 ? 4.200 3.164 -9.590 1.00 92.75 93 GLU A O 1
ATOM 712 N N . GLY A 1 94 ? 6.162 2.546 -10.486 1.00 94.62 94 GLY A N 1
ATOM 713 C CA . GLY A 1 94 ? 6.023 1.135 -10.164 1.00 94.62 94 GLY A CA 1
ATOM 714 C C . GLY A 1 94 ? 6.132 0.832 -8.667 1.00 94.62 94 GLY A C 1
ATOM 715 O O . GLY A 1 94 ? 5.379 0.007 -8.148 1.00 94.62 94 GLY A O 1
ATOM 716 N N . SER A 1 95 ? 6.984 1.557 -7.927 1.00 94.75 95 SER A N 1
ATOM 717 C CA . SER A 1 95 ? 7.054 1.428 -6.463 1.00 94.75 95 SER A CA 1
ATOM 718 C C . SER A 1 95 ? 5.754 1.854 -5.767 1.00 94.75 95 SER A C 1
ATOM 720 O O . SER A 1 95 ? 5.356 1.232 -4.781 1.00 94.75 95 SER A O 1
ATOM 722 N N . LEU A 1 96 ? 5.047 2.853 -6.308 1.00 95.06 96 LEU A N 1
ATOM 723 C CA . LEU A 1 96 ? 3.721 3.253 -5.834 1.00 95.06 96 LEU A CA 1
ATOM 724 C C . LEU A 1 96 ? 2.653 2.209 -6.176 1.00 95.06 96 LEU A C 1
ATOM 726 O O . LEU A 1 96 ? 1.771 1.953 -5.357 1.00 95.06 96 LEU A O 1
ATOM 730 N N . LEU A 1 97 ? 2.737 1.557 -7.339 1.00 97.62 97 LEU A N 1
ATOM 731 C CA . LEU A 1 97 ? 1.825 0.458 -7.654 1.00 97.62 97 LEU A CA 1
ATOM 732 C C . LEU A 1 97 ? 2.049 -0.750 -6.727 1.00 97.62 97 LEU A C 1
ATOM 734 O O . LEU A 1 97 ? 1.076 -1.296 -6.209 1.00 97.62 97 LEU A O 1
ATOM 738 N N . LEU A 1 98 ? 3.306 -1.112 -6.439 1.00 97.69 98 LEU A N 1
ATOM 739 C CA . LEU A 1 98 ? 3.640 -2.129 -5.433 1.00 97.69 98 LEU A CA 1
ATOM 740 C C . LEU A 1 98 ? 3.096 -1.742 -4.047 1.00 97.69 98 LEU A C 1
ATOM 742 O O . LEU A 1 98 ? 2.502 -2.569 -3.361 1.00 97.69 98 LEU A O 1
ATOM 746 N N . TRP A 1 99 ? 3.246 -0.481 -3.641 1.00 97.00 99 TRP A N 1
ATOM 747 C CA . TRP A 1 99 ? 2.703 0.027 -2.380 1.00 97.00 99 TRP A CA 1
ATOM 748 C C . TRP A 1 99 ? 1.186 -0.185 -2.263 1.00 97.00 99 TRP A C 1
ATOM 750 O O . TRP A 1 99 ? 0.705 -0.703 -1.251 1.00 97.00 99 TRP A O 1
ATOM 760 N N . VAL A 1 100 ? 0.423 0.163 -3.306 1.00 97.88 100 VAL A N 1
ATOM 761 C CA . VAL A 1 100 ? -1.037 -0.035 -3.328 1.00 97.88 100 VAL A CA 1
ATOM 762 C C . VAL A 1 100 ? -1.406 -1.517 -3.410 1.00 97.88 100 VAL A C 1
ATOM 764 O O . VAL A 1 100 ? -2.363 -1.933 -2.755 1.00 97.88 100 VAL A O 1
ATOM 767 N N . LEU A 1 101 ? -0.638 -2.342 -4.129 1.00 98.69 101 LEU A N 1
ATOM 768 C CA . LEU A 1 101 ? -0.821 -3.796 -4.142 1.00 98.69 101 LEU A CA 1
ATOM 769 C C . LEU A 1 101 ? -0.728 -4.369 -2.724 1.00 98.69 101 LEU A C 1
ATOM 771 O O . LEU A 1 101 ? -1.664 -5.019 -2.263 1.00 98.69 101 LEU A O 1
ATOM 775 N N . LEU A 1 102 ? 0.349 -4.068 -1.998 1.00 98.50 102 LEU A N 1
ATOM 776 C CA . LEU A 1 102 ? 0.545 -4.568 -0.637 1.00 98.50 102 LEU A CA 1
ATOM 777 C C . LEU A 1 102 ? -0.509 -3.999 0.332 1.00 98.50 102 LEU A C 1
ATOM 779 O O . LEU A 1 102 ? -1.028 -4.726 1.177 1.00 98.50 102 LEU A O 1
ATOM 783 N N . MET A 1 103 ? -0.902 -2.727 0.183 1.00 98.12 103 MET A N 1
ATOM 784 C CA . MET A 1 103 ? -1.958 -2.109 0.999 1.00 98.12 103 MET A CA 1
ATOM 785 C C . MET A 1 103 ? -3.342 -2.734 0.754 1.00 98.12 103 MET A C 1
ATOM 787 O O . MET A 1 103 ? -4.082 -3.008 1.704 1.00 98.12 103 MET A O 1
ATOM 791 N N . SER A 1 104 ? -3.692 -3.015 -0.504 1.00 98.62 104 SER A N 1
ATOM 792 C CA . SER A 1 104 ? -4.921 -3.742 -0.846 1.00 98.62 104 SER A CA 1
ATOM 793 C C . SER A 1 104 ? -4.870 -5.199 -0.367 1.00 98.62 104 SER A C 1
ATOM 795 O O . SER A 1 104 ? -5.881 -5.713 0.106 1.00 98.62 104 SER A O 1
ATOM 797 N N . GLY A 1 105 ? -3.685 -5.822 -0.351 1.00 98.62 105 GLY A N 1
ATOM 798 C CA . GLY A 1 105 ? -3.439 -7.129 0.267 1.00 98.62 105 GLY A CA 1
ATOM 799 C C . GLY A 1 105 ? -3.712 -7.137 1.775 1.00 98.62 105 GLY A C 1
ATOM 800 O O . GLY A 1 105 ? -4.430 -8.010 2.258 1.00 98.62 105 GLY A O 1
ATOM 801 N N . TRP A 1 106 ? -3.244 -6.129 2.521 1.00 98.50 106 TRP A N 1
ATOM 802 C CA . TRP A 1 106 ? -3.611 -5.959 3.935 1.00 98.50 106 TRP A CA 1
ATOM 803 C C . TRP A 1 106 ? -5.113 -5.699 4.123 1.00 98.50 106 TRP A C 1
ATOM 805 O O . TRP A 1 106 ? -5.712 -6.239 5.050 1.00 98.50 106 TRP A O 1
ATOM 815 N N . THR A 1 107 ? -5.740 -4.918 3.237 1.00 98.38 107 THR A N 1
ATOM 816 C CA . THR A 1 107 ? -7.194 -4.658 3.272 1.00 98.38 107 THR A CA 1
ATOM 817 C C . THR A 1 107 ? -7.987 -5.957 3.101 1.00 98.38 107 THR A C 1
ATOM 819 O O . THR A 1 107 ? -8.901 -6.246 3.875 1.00 98.38 107 THR A O 1
ATOM 822 N N . LEU A 1 108 ? -7.590 -6.788 2.134 1.00 98.44 108 LEU A N 1
ATOM 823 C CA . LEU A 1 108 ? -8.156 -8.112 1.907 1.00 98.44 108 LEU A CA 1
ATOM 824 C C . LEU A 1 108 ? -7.907 -9.054 3.097 1.00 98.44 108 LEU A C 1
ATOM 826 O O . LEU A 1 108 ? -8.832 -9.725 3.554 1.00 98.44 108 LEU A O 1
ATOM 830 N N . ALA A 1 109 ? -6.692 -9.071 3.652 1.00 97.81 109 ALA A N 1
ATOM 831 C CA . ALA A 1 109 ? -6.370 -9.878 4.825 1.00 97.81 109 ALA A CA 1
ATOM 832 C C . ALA A 1 109 ? -7.267 -9.514 6.021 1.00 97.81 109 ALA A C 1
ATOM 834 O O . ALA A 1 109 ? -7.829 -10.406 6.661 1.00 97.81 109 ALA A O 1
ATOM 835 N N . VAL A 1 110 ? -7.481 -8.221 6.292 1.00 97.19 110 VAL A N 1
ATOM 836 C CA . VAL A 1 110 ? -8.409 -7.774 7.344 1.00 97.19 110 VAL A CA 1
ATOM 837 C C . VAL A 1 110 ? -9.828 -8.276 7.067 1.00 97.19 110 VAL A C 1
ATOM 839 O O . VAL A 1 110 ? -10.452 -8.815 7.982 1.00 97.19 110 VAL A O 1
ATOM 842 N N . ALA A 1 111 ? -10.316 -8.170 5.826 1.00 96.56 111 ALA A N 1
ATOM 843 C CA . ALA A 1 111 ? -11.649 -8.634 5.434 1.00 96.56 111 ALA A CA 1
ATOM 844 C C . ALA A 1 111 ? -11.847 -10.153 5.610 1.00 96.56 111 ALA A C 1
ATOM 846 O O . ALA A 1 111 ? -12.932 -10.594 5.989 1.00 96.56 111 ALA A O 1
ATOM 847 N N . VAL A 1 112 ? -10.807 -10.956 5.366 1.00 96.31 112 VAL A N 1
ATOM 848 C CA . VAL A 1 112 ? -10.860 -12.423 5.488 1.00 96.31 112 VAL A CA 1
ATOM 849 C C . VAL A 1 112 ? -10.708 -12.888 6.939 1.00 96.31 112 VAL A C 1
ATOM 851 O O . VAL A 1 112 ? -11.482 -13.736 7.389 1.00 96.31 112 VAL A O 1
ATOM 854 N N . PHE A 1 113 ? -9.739 -12.344 7.682 1.00 94.75 113 PHE A N 1
ATOM 855 C CA . PHE A 1 113 ? -9.341 -12.872 8.993 1.00 94.75 113 PHE A CA 1
ATOM 856 C C . PHE A 1 113 ? -10.050 -12.216 10.190 1.00 94.75 113 PHE A C 1
ATOM 858 O O . PHE A 1 113 ? -10.041 -12.776 11.284 1.00 94.75 113 PHE A O 1
ATOM 865 N N . SER A 1 114 ? -10.737 -11.081 10.011 1.00 88.62 114 SER A N 1
ATOM 866 C CA . SER A 1 114 ? -11.387 -10.348 11.119 1.00 88.62 114 SER A CA 1
ATOM 867 C C . SER A 1 114 ? -12.826 -10.802 11.432 1.00 88.62 114 SER A C 1
ATOM 869 O O . SER A 1 114 ? -13.607 -10.035 11.985 1.00 88.62 114 SER A O 1
ATOM 871 N N . ARG A 1 115 ? -13.199 -12.056 11.131 1.00 80.25 115 ARG A N 1
ATOM 872 C CA . ARG A 1 115 ? -14.566 -12.605 11.334 1.00 80.25 115 ARG A CA 1
ATOM 873 C C . ARG A 1 115 ? -15.063 -12.597 12.789 1.00 80.25 115 ARG A C 1
ATOM 875 O O . ARG A 1 115 ? -16.263 -12.667 13.016 1.00 80.25 115 ARG A O 1
ATOM 882 N N . GLN A 1 116 ? -14.156 -12.529 13.763 1.00 84.62 116 GLN A N 1
ATOM 883 C CA . GLN A 1 116 ? -14.476 -12.446 15.199 1.00 84.62 116 GLN A CA 1
ATOM 884 C C . GLN A 1 116 ? -14.738 -11.007 15.687 1.00 84.62 116 GLN A C 1
ATOM 886 O O . GLN A 1 116 ? -15.050 -10.794 16.859 1.00 84.62 116 GLN A O 1
ATOM 891 N N . VAL A 1 117 ? -14.558 -10.010 14.819 1.00 88.38 117 VAL A N 1
ATOM 892 C CA . VAL A 1 117 ? -14.744 -8.589 15.128 1.00 88.38 117 VAL A CA 1
ATOM 893 C C . VAL A 1 117 ? -16.187 -8.188 14.783 1.00 88.38 117 VAL A C 1
ATOM 895 O O . VAL A 1 117 ? -16.685 -8.607 13.737 1.00 88.38 117 VAL A O 1
ATOM 898 N N . PRO A 1 118 ? -16.868 -7.357 15.600 1.00 91.31 118 PRO A N 1
ATOM 899 C CA . PRO A 1 118 ? -18.176 -6.805 15.254 1.00 91.31 118 PRO A CA 1
ATOM 900 C C . PRO A 1 118 ? -18.193 -6.176 13.856 1.00 91.31 118 PRO A C 1
ATOM 902 O O . PRO A 1 118 ? -17.303 -5.398 13.499 1.00 91.31 118 PRO A O 1
ATOM 905 N N . ALA A 1 119 ? -19.216 -6.508 13.065 1.00 92.38 119 ALA A N 1
ATOM 906 C CA . ALA A 1 119 ? -19.281 -6.145 11.650 1.00 92.38 119 ALA A CA 1
ATOM 907 C C . ALA A 1 119 ? -19.237 -4.624 11.408 1.00 92.38 119 ALA A C 1
ATOM 909 O O . ALA A 1 119 ? -18.731 -4.185 10.378 1.00 92.38 119 ALA A O 1
ATOM 910 N N . ASP A 1 120 ? -19.721 -3.810 12.352 1.00 93.38 120 ASP A N 1
ATOM 911 C CA . ASP A 1 120 ? -19.697 -2.347 12.254 1.00 93.38 120 ASP A CA 1
ATOM 912 C C . ASP A 1 120 ? -18.286 -1.769 12.442 1.00 93.38 120 ASP A C 1
ATOM 914 O O . ASP A 1 120 ? -17.934 -0.775 11.809 1.00 93.38 120 ASP A O 1
ATOM 918 N N . ILE A 1 121 ? -17.450 -2.420 13.256 1.00 93.38 121 ILE A N 1
ATOM 919 C CA . ILE A 1 121 ? -16.025 -2.100 13.372 1.00 93.38 121 ILE A CA 1
ATOM 920 C C . ILE A 1 121 ? -15.303 -2.529 12.091 1.00 93.38 121 ILE A C 1
ATOM 922 O O . ILE A 1 121 ? -14.583 -1.714 11.520 1.00 93.38 121 ILE A O 1
ATOM 926 N N . VAL A 1 122 ? -15.529 -3.750 11.587 1.00 95.00 122 VAL A N 1
ATOM 927 C CA . VAL A 1 122 ? -14.891 -4.232 10.341 1.00 95.00 122 VAL A CA 1
ATOM 928 C C . VAL A 1 122 ? -15.236 -3.332 9.153 1.00 95.00 122 VAL A C 1
ATOM 930 O O . VAL A 1 122 ? -14.334 -2.907 8.434 1.00 95.00 122 VAL A O 1
ATOM 933 N N . ALA A 1 123 ? -16.511 -2.970 8.983 1.00 96.88 123 ALA A N 1
ATOM 934 C CA . ALA A 1 123 ? -16.956 -2.059 7.930 1.00 96.88 123 ALA A CA 1
ATOM 935 C C . ALA A 1 123 ? -16.260 -0.689 8.014 1.00 96.88 123 ALA A C 1
ATOM 937 O O . ALA A 1 123 ? -15.807 -0.172 6.994 1.00 96.88 123 ALA A O 1
ATOM 938 N N . ARG A 1 124 ? -16.101 -0.122 9.221 1.00 96.88 124 ARG A N 1
ATOM 939 C CA . ARG A 1 124 ? -15.358 1.135 9.428 1.00 96.88 124 ARG A CA 1
ATOM 940 C C . ARG A 1 124 ? -13.866 0.995 9.117 1.00 96.88 124 ARG A C 1
ATOM 942 O O . ARG A 1 124 ? -13.308 1.882 8.480 1.00 96.88 124 ARG A O 1
ATOM 949 N N . VAL A 1 125 ? -13.221 -0.094 9.542 1.00 97.00 125 VAL A N 1
ATOM 950 C CA . VAL A 1 125 ? -11.790 -0.346 9.284 1.00 97.00 125 VAL A CA 1
ATOM 951 C C . VAL A 1 125 ? -11.525 -0.470 7.790 1.00 97.00 125 VAL A C 1
ATOM 953 O O . VAL A 1 125 ? -10.690 0.256 7.256 1.00 97.00 125 VAL A O 1
ATOM 956 N N . LEU A 1 126 ? -12.271 -1.337 7.103 1.00 98.25 126 LEU A N 1
ATOM 957 C CA . LEU A 1 126 ? -12.110 -1.560 5.668 1.00 98.25 126 LEU A CA 1
ATOM 958 C C . LEU A 1 126 ? -12.419 -0.296 4.856 1.00 98.25 126 LEU A C 1
ATOM 960 O O . LEU A 1 126 ? -11.707 -0.012 3.897 1.00 98.25 126 LEU A O 1
ATOM 964 N N . ALA A 1 127 ? -13.397 0.511 5.276 1.00 98.44 127 ALA A N 1
ATOM 965 C CA . ALA A 1 127 ? -13.662 1.807 4.660 1.00 98.44 127 ALA A CA 1
ATOM 966 C C . ALA A 1 127 ? -12.515 2.813 4.847 1.00 98.44 127 ALA A C 1
ATOM 968 O O . ALA A 1 127 ? -12.161 3.518 3.903 1.00 98.44 127 ALA A O 1
ATOM 969 N N . VAL A 1 128 ? -11.880 2.867 6.025 1.00 98.38 128 VAL A N 1
ATOM 970 C CA . VAL A 1 128 ? -10.701 3.726 6.239 1.00 98.38 128 VAL A CA 1
ATOM 971 C C . VAL A 1 128 ? -9.515 3.261 5.394 1.00 98.38 128 VAL A C 1
ATOM 973 O O . VAL A 1 128 ? -8.853 4.095 4.780 1.00 98.38 128 VAL A O 1
ATOM 976 N N . MET A 1 129 ? -9.274 1.952 5.287 1.00 98.62 129 MET A N 1
ATOM 977 C CA . MET A 1 129 ? -8.252 1.419 4.376 1.00 98.62 129 MET A CA 1
ATOM 978 C C . MET A 1 129 ? -8.585 1.728 2.907 1.00 98.62 129 MET A C 1
ATOM 980 O O . MET A 1 129 ? -7.698 2.125 2.152 1.00 98.62 129 MET A O 1
ATOM 984 N N . GLY A 1 130 ? -9.865 1.653 2.528 1.00 98.50 130 GLY A N 1
ATOM 985 C CA . GLY A 1 130 ? -10.379 2.092 1.230 1.00 98.50 130 GLY A CA 1
ATOM 986 C C . GLY A 1 130 ? -10.085 3.563 0.935 1.00 98.50 130 GLY A C 1
ATOM 987 O O . GLY A 1 130 ? -9.606 3.864 -0.155 1.00 98.50 130 GLY A O 1
ATOM 988 N N . MET A 1 131 ? -10.269 4.464 1.909 1.00 98.62 131 MET A N 1
ATOM 989 C CA . MET A 1 131 ? -9.975 5.897 1.745 1.00 98.62 131 MET A CA 1
ATOM 990 C C . MET A 1 131 ? -8.485 6.149 1.493 1.00 98.62 131 MET A C 1
ATOM 992 O O . MET A 1 131 ? -8.129 6.960 0.638 1.00 98.62 131 MET A O 1
ATOM 996 N N . VAL A 1 132 ? -7.606 5.430 2.199 1.00 98.19 132 VAL A N 1
ATOM 997 C CA . VAL A 1 132 ? -6.155 5.517 1.977 1.00 98.19 132 VAL A CA 1
ATOM 998 C C . VAL A 1 132 ? -5.790 4.959 0.594 1.00 98.19 132 VAL A C 1
ATOM 1000 O O . VAL A 1 132 ? -5.068 5.623 -0.152 1.00 98.19 132 VAL A O 1
ATOM 1003 N N . CYS A 1 133 ? -6.338 3.801 0.205 1.00 98.38 133 CYS A N 1
ATOM 1004 C CA . CYS A 1 133 ? -6.133 3.223 -1.128 1.00 98.38 133 CYS A CA 1
ATOM 1005 C C . CYS A 1 133 ? -6.612 4.164 -2.243 1.00 98.38 133 CYS A C 1
ATOM 1007 O O . CYS A 1 133 ? -5.891 4.361 -3.217 1.00 98.38 133 CYS A O 1
ATOM 1009 N N . ALA A 1 134 ? -7.786 4.785 -2.094 1.00 98.62 134 ALA A N 1
ATOM 1010 C CA . ALA A 1 134 ? -8.332 5.740 -3.057 1.00 98.62 134 ALA A CA 1
ATOM 1011 C C . ALA A 1 134 ? -7.417 6.963 -3.231 1.00 98.62 134 ALA A C 1
ATOM 1013 O O . ALA A 1 134 ? -7.188 7.394 -4.358 1.00 98.62 134 ALA A O 1
ATOM 1014 N N . GLY A 1 135 ? -6.836 7.480 -2.141 1.00 97.44 135 GLY A N 1
ATOM 1015 C CA . GLY A 1 135 ? -5.861 8.574 -2.195 1.00 97.44 135 GLY A CA 1
ATOM 1016 C C . GLY A 1 135 ? -4.604 8.219 -2.999 1.00 97.44 135 GLY A C 1
ATOM 1017 O O . GLY A 1 135 ? -4.189 8.991 -3.863 1.00 97.44 135 GLY A O 1
ATOM 1018 N N . PHE A 1 136 ? -4.027 7.034 -2.773 1.00 96.75 136 PHE A N 1
ATOM 1019 C CA . PHE A 1 136 ? -2.867 6.570 -3.545 1.00 96.75 136 PHE A CA 1
ATOM 1020 C C . PHE A 1 136 ? -3.211 6.221 -5.001 1.00 96.75 136 PHE A C 1
ATOM 1022 O O . PHE A 1 136 ? -2.433 6.543 -5.894 1.00 96.75 136 PHE A O 1
ATOM 1029 N N . LEU A 1 137 ? -4.370 5.613 -5.267 1.00 98.25 137 LEU A N 1
ATOM 1030 C CA . LEU A 1 137 ? -4.828 5.307 -6.628 1.00 98.25 137 LEU A CA 1
ATOM 1031 C C . LEU A 1 137 ? -5.091 6.578 -7.440 1.00 98.25 137 LEU A C 1
ATOM 1033 O O . LEU A 1 137 ? -4.687 6.650 -8.597 1.00 98.25 137 LEU A O 1
ATOM 1037 N N . ALA A 1 138 ? -5.696 7.599 -6.829 1.00 97.88 138 ALA A N 1
ATOM 1038 C CA . ALA A 1 138 ? -5.848 8.911 -7.448 1.00 97.88 138 ALA A CA 1
ATOM 1039 C C . ALA A 1 138 ? -4.480 9.547 -7.750 1.00 97.88 138 ALA A C 1
ATOM 1041 O O . ALA A 1 138 ? -4.277 10.047 -8.853 1.00 97.88 138 ALA A O 1
ATOM 1042 N N . PHE A 1 139 ? -3.517 9.476 -6.823 1.00 95.19 139 PHE A N 1
ATOM 1043 C CA . PHE A 1 139 ? -2.154 9.954 -7.075 1.00 95.19 139 PHE A CA 1
ATOM 1044 C C . PHE A 1 139 ? -1.507 9.223 -8.267 1.00 95.19 139 PHE A C 1
ATOM 1046 O O . PHE A 1 139 ? -1.063 9.865 -9.214 1.00 95.19 139 PHE A O 1
ATOM 1053 N N . ILE A 1 140 ? -1.544 7.886 -8.298 1.00 95.69 140 ILE A N 1
ATOM 1054 C CA . ILE A 1 140 ? -1.024 7.097 -9.428 1.00 95.69 140 ILE A CA 1
ATOM 1055 C C . ILE A 1 140 ? -1.680 7.519 -10.751 1.00 95.69 140 ILE A C 1
ATOM 1057 O O . ILE A 1 140 ? -0.973 7.771 -11.723 1.00 95.69 140 ILE A O 1
ATOM 1061 N N . LEU A 1 141 ? -3.009 7.632 -10.800 1.00 96.56 141 LEU A N 1
ATOM 1062 C CA . LEU A 1 141 ? -3.736 7.946 -12.034 1.00 96.56 141 LEU A CA 1
ATOM 1063 C C . LEU A 1 141 ? -3.513 9.380 -12.537 1.00 96.56 141 LEU A C 1
ATOM 1065 O O . LEU A 1 141 ? -3.466 9.580 -13.749 1.00 96.56 141 LEU A O 1
ATOM 1069 N N . PHE A 1 142 ? -3.366 10.364 -11.642 1.00 94.81 142 PHE A N 1
ATOM 1070 C CA . PHE A 1 142 ? -3.256 11.778 -12.023 1.00 94.81 142 PHE A CA 1
ATOM 1071 C C . PHE A 1 142 ? -1.823 12.327 -12.074 1.00 94.81 142 PHE A C 1
ATOM 1073 O O . PHE A 1 142 ? -1.613 13.350 -12.724 1.00 94.81 142 PHE A O 1
ATOM 1080 N N . THR A 1 143 ? -0.840 11.699 -11.416 1.00 91.31 143 THR A N 1
ATOM 1081 C CA . THR A 1 143 ? 0.546 12.216 -11.370 1.00 91.31 143 THR A CA 1
ATOM 1082 C C . THR A 1 143 ? 1.624 11.216 -11.769 1.00 91.31 143 THR A C 1
ATOM 1084 O O . THR A 1 143 ? 2.688 11.640 -12.213 1.00 91.31 143 THR A O 1
ATOM 1087 N N . SER A 1 144 ? 1.404 9.910 -11.585 1.00 90.12 144 SER A N 1
ATOM 1088 C CA . SER A 1 144 ? 2.489 8.911 -11.577 1.00 90.12 144 SER A CA 1
ATOM 1089 C C . SER A 1 144 ? 2.089 7.610 -12.281 1.00 90.12 144 SER A C 1
ATOM 1091 O O . SER A 1 144 ? 2.292 6.517 -11.753 1.00 90.12 144 SER A O 1
ATOM 1093 N N . GLY A 1 145 ? 1.467 7.733 -13.457 1.00 92.44 145 GLY A N 1
ATOM 1094 C CA . GLY A 1 145 ? 0.833 6.622 -14.167 1.00 92.44 145 GLY A CA 1
ATOM 1095 C C . GLY A 1 145 ? 1.841 5.647 -14.797 1.00 92.44 145 GLY A C 1
ATOM 1096 O O . GLY A 1 145 ? 2.464 6.004 -15.797 1.00 92.44 145 GLY A O 1
ATOM 1097 N N . PRO A 1 146 ? 1.957 4.389 -14.321 1.00 95.25 146 PRO A N 1
ATOM 1098 C CA . PRO A 1 146 ? 2.980 3.447 -14.796 1.00 95.25 146 PRO A CA 1
ATOM 1099 C C . PRO A 1 146 ? 2.750 2.935 -16.229 1.00 95.25 146 PRO A C 1
ATOM 1101 O O . PRO A 1 146 ? 3.650 2.352 -16.824 1.00 95.25 146 PRO A O 1
ATOM 1104 N N . PHE A 1 147 ? 1.560 3.160 -16.798 1.00 96.81 147 PHE A N 1
ATOM 1105 C CA . PHE A 1 147 ? 1.174 2.731 -18.151 1.00 96.81 147 PHE A CA 1
ATOM 1106 C C . PHE A 1 147 ? 1.242 3.850 -19.202 1.00 96.81 147 PHE A C 1
ATOM 1108 O O . PHE A 1 147 ? 0.680 3.702 -20.288 1.00 96.81 147 PHE A O 1
ATOM 1115 N N . ALA A 1 148 ? 1.901 4.974 -18.897 1.00 94.25 148 ALA A N 1
ATOM 1116 C CA . ALA A 1 148 ? 2.072 6.078 -19.839 1.00 94.25 148 ALA A CA 1
ATOM 1117 C C . ALA A 1 148 ? 2.684 5.586 -21.167 1.00 94.25 148 ALA A C 1
ATOM 1119 O O . ALA A 1 148 ? 3.716 4.911 -21.181 1.00 94.25 148 ALA A O 1
ATOM 1120 N N . ARG A 1 149 ? 2.022 5.901 -22.286 1.00 93.75 149 ARG A N 1
ATOM 1121 C CA . ARG A 1 149 ? 2.385 5.436 -23.634 1.00 93.75 149 ARG A CA 1
ATOM 1122 C C . ARG A 1 149 ? 3.280 6.466 -24.325 1.00 93.75 149 ARG A C 1
ATOM 1124 O O . ARG A 1 149 ? 3.037 7.661 -24.202 1.00 93.75 149 ARG A O 1
ATOM 1131 N N . THR A 1 150 ? 4.262 6.004 -25.093 1.00 90.31 150 THR A N 1
ATOM 1132 C CA . THR A 1 150 ? 5.172 6.853 -25.894 1.00 90.31 150 THR A CA 1
ATOM 1133 C C . THR A 1 150 ? 4.826 6.876 -27.387 1.00 90.31 150 THR A C 1
ATOM 1135 O O . THR A 1 150 ? 5.570 7.429 -28.187 1.00 90.31 150 THR A O 1
ATOM 1138 N N . LEU A 1 151 ? 3.697 6.283 -27.792 1.00 87.62 151 LEU A N 1
ATOM 1139 C CA . LEU A 1 151 ? 3.321 6.136 -29.202 1.00 87.62 151 LEU A CA 1
ATOM 1140 C C . LEU A 1 151 ? 3.121 7.494 -29.917 1.00 87.62 151 LEU A C 1
ATOM 1142 O O . LEU A 1 151 ? 2.473 8.376 -29.356 1.00 87.62 151 LEU A O 1
ATOM 1146 N N . PRO A 1 152 ? 3.598 7.658 -31.170 1.00 88.00 152 PRO A N 1
ATOM 1147 C CA . PRO A 1 152 ? 4.368 6.693 -31.969 1.00 88.00 152 PRO A CA 1
ATOM 1148 C C . PRO A 1 152 ? 5.885 6.706 -31.686 1.00 88.00 152 PRO A C 1
ATOM 1150 O O . PRO A 1 152 ? 6.599 5.847 -32.190 1.00 88.00 152 PRO A O 1
ATOM 1153 N N . ALA A 1 153 ? 6.388 7.661 -30.901 1.00 88.50 153 ALA A N 1
ATOM 1154 C CA . ALA A 1 153 ? 7.811 7.886 -30.637 1.00 88.50 153 ALA A CA 1
ATOM 1155 C C . ALA A 1 153 ? 8.362 7.019 -29.481 1.00 88.50 153 ALA A C 1
ATOM 1157 O O . ALA A 1 153 ? 8.778 7.532 -28.440 1.00 88.50 153 ALA A O 1
ATOM 1158 N N . PHE A 1 154 ? 8.382 5.698 -29.669 1.00 91.06 154 PHE A N 1
ATOM 1159 C CA . PHE A 1 154 ? 9.026 4.753 -28.748 1.00 91.06 154 PHE A CA 1
ATOM 1160 C C . PHE A 1 154 ? 10.434 4.355 -29.236 1.00 91.06 154 PHE A C 1
ATOM 1162 O O . PHE A 1 154 ? 10.669 4.321 -30.446 1.00 91.06 154 PHE A O 1
ATOM 1169 N N . PRO A 1 155 ? 11.392 4.067 -28.334 1.00 92.81 155 PRO A N 1
ATOM 1170 C CA . PRO A 1 155 ? 12.727 3.636 -28.731 1.00 92.81 155 PRO A CA 1
ATOM 1171 C C . PRO A 1 155 ? 12.743 2.150 -29.124 1.00 92.81 155 PRO A C 1
ATOM 1173 O O . PRO A 1 155 ? 11.944 1.357 -28.631 1.00 92.81 155 PRO A O 1
ATOM 1176 N N . VAL A 1 156 ? 13.692 1.770 -29.986 1.00 91.81 156 VAL A N 1
ATOM 1177 C CA . VAL A 1 156 ? 13.923 0.364 -30.381 1.00 91.81 156 VAL A CA 1
ATOM 1178 C C . VAL A 1 156 ? 14.473 -0.469 -29.218 1.00 91.81 156 VAL A C 1
ATOM 1180 O O . VAL A 1 156 ? 14.163 -1.649 -29.110 1.00 91.81 156 VAL A O 1
ATOM 1183 N N . GLU A 1 157 ? 15.263 0.155 -28.344 1.00 95.25 157 GLU A N 1
ATOM 1184 C CA . GLU A 1 157 ? 15.877 -0.462 -27.170 1.00 95.25 157 GLU A CA 1
ATOM 1185 C C . GLU A 1 157 ? 15.725 0.478 -25.968 1.00 95.25 157 GLU A C 1
ATOM 1187 O O . GLU A 1 157 ? 15.811 1.703 -26.114 1.00 95.25 157 GLU A O 1
ATOM 1192 N N . GLY A 1 158 ? 15.459 -0.079 -24.790 1.00 92.31 158 GLY A N 1
ATOM 1193 C CA . GLY A 1 158 ? 15.242 0.706 -23.579 1.00 92.31 158 GLY A CA 1
ATOM 1194 C C . GLY A 1 158 ? 16.537 1.119 -22.871 1.00 92.31 158 GLY A C 1
ATOM 1195 O O . GLY A 1 158 ? 17.646 0.715 -23.223 1.00 92.31 158 GLY A O 1
ATOM 1196 N N . ARG A 1 159 ? 16.400 1.973 -21.855 1.00 92.44 159 ARG A N 1
ATOM 1197 C CA . ARG A 1 159 ? 17.501 2.368 -20.963 1.00 92.44 159 ARG A CA 1
ATOM 1198 C C . ARG A 1 159 ? 17.789 1.258 -19.957 1.00 92.44 159 ARG A C 1
ATOM 1200 O O . ARG A 1 159 ? 16.916 0.461 -19.639 1.00 92.44 159 ARG A O 1
ATOM 1207 N N . ASP A 1 160 ? 18.991 1.241 -19.396 1.00 88.75 160 ASP A N 1
ATOM 1208 C CA . ASP A 1 160 ? 19.308 0.275 -18.347 1.00 88.75 160 ASP A CA 1
ATOM 1209 C C . ASP A 1 160 ? 18.614 0.582 -17.011 1.00 88.75 160 ASP A C 1
ATOM 1211 O O . ASP A 1 160 ? 18.328 1.740 -16.685 1.00 88.75 160 ASP A O 1
ATOM 1215 N N . LEU A 1 161 ? 18.373 -0.468 -16.225 1.00 88.00 161 LEU A N 1
ATOM 1216 C CA . LEU A 1 161 ? 18.073 -0.323 -14.806 1.00 88.00 161 LEU A CA 1
ATOM 1217 C C . LEU A 1 161 ? 19.323 0.255 -14.127 1.00 88.00 161 LEU A C 1
ATOM 1219 O O . LEU A 1 161 ? 20.437 -0.162 -14.437 1.00 88.00 161 LEU A O 1
ATOM 1223 N N . ASN A 1 162 ? 19.151 1.206 -13.201 1.00 86.88 162 ASN A N 1
ATOM 1224 C CA . ASN A 1 162 ? 20.267 1.789 -12.444 1.00 86.88 162 ASN A CA 1
ATOM 1225 C C . ASN A 1 162 ? 21.193 0.667 -11.918 1.00 86.88 162 ASN A C 1
ATOM 1227 O O . ASN A 1 162 ? 20.678 -0.195 -11.206 1.00 86.88 162 ASN A O 1
ATOM 1231 N N . PRO A 1 163 ? 22.507 0.659 -12.233 1.00 86.00 163 PRO A N 1
ATOM 1232 C CA . PRO A 1 163 ? 23.409 -0.438 -11.875 1.00 86.00 163 PRO A CA 1
ATOM 1233 C C . PRO A 1 163 ? 23.374 -0.828 -10.393 1.00 86.00 163 PRO A C 1
ATOM 1235 O O . PRO A 1 163 ? 23.313 -2.013 -10.092 1.00 86.00 163 PRO A O 1
ATOM 1238 N N . LEU A 1 164 ? 23.256 0.152 -9.485 1.00 84.69 164 LEU A N 1
ATOM 1239 C CA . LEU A 1 164 ? 23.127 -0.063 -8.029 1.00 84.69 164 LEU A CA 1
ATOM 1240 C C . LEU A 1 164 ? 21.857 -0.833 -7.612 1.00 84.69 164 LEU A C 1
ATOM 1242 O O . LEU A 1 164 ? 21.680 -1.177 -6.448 1.00 84.69 164 LEU A O 1
ATOM 1246 N N . LEU A 1 165 ? 20.910 -1.019 -8.534 1.00 86.81 165 LEU A N 1
ATOM 1247 C CA . LEU A 1 165 ? 19.663 -1.754 -8.335 1.00 86.81 165 LEU A CA 1
ATOM 1248 C C . LEU A 1 165 ? 19.677 -3.129 -9.031 1.00 86.81 165 LEU A C 1
ATOM 1250 O O . LEU A 1 165 ? 18.704 -3.871 -8.907 1.00 86.81 165 LEU A O 1
ATOM 1254 N N . GLN A 1 166 ? 20.749 -3.492 -9.744 1.00 89.75 166 GLN A N 1
ATOM 1255 C CA . GLN A 1 166 ? 20.926 -4.812 -10.371 1.00 89.75 166 GLN A CA 1
ATOM 1256 C C . GLN A 1 166 ? 21.483 -5.840 -9.368 1.00 89.75 166 GLN A C 1
ATOM 1258 O O . GLN A 1 166 ? 22.403 -6.601 -9.667 1.00 89.75 166 GLN A O 1
ATOM 1263 N N . ASP A 1 167 ? 20.892 -5.860 -8.174 1.00 90.69 167 ASP A N 1
ATOM 1264 C CA . ASP A 1 167 ? 21.313 -6.648 -7.017 1.00 90.69 167 ASP A CA 1
ATOM 1265 C C . ASP A 1 167 ? 20.100 -7.367 -6.370 1.00 90.69 167 ASP A C 1
ATOM 1267 O O . ASP A 1 167 ? 18.982 -6.829 -6.401 1.00 90.69 167 ASP A O 1
ATOM 1271 N N . PRO A 1 168 ? 20.250 -8.576 -5.783 1.00 91.19 168 PRO A N 1
ATOM 1272 C CA . PRO A 1 168 ? 19.157 -9.283 -5.108 1.00 91.19 168 PRO A CA 1
ATOM 1273 C C . PRO A 1 168 ? 18.467 -8.487 -3.987 1.00 91.19 168 PRO A C 1
ATOM 1275 O O . PRO A 1 168 ? 17.289 -8.724 -3.707 1.00 91.19 168 PRO A O 1
ATOM 1278 N N . GLY A 1 169 ? 19.144 -7.511 -3.380 1.00 89.62 169 GLY A N 1
ATOM 1279 C CA . GLY A 1 169 ? 18.585 -6.537 -2.448 1.00 89.62 169 GLY A CA 1
ATOM 1280 C C . GLY A 1 169 ? 17.353 -5.823 -3.008 1.00 89.62 169 GLY A C 1
ATOM 1281 O O . GLY A 1 169 ? 16.325 -5.784 -2.326 1.00 89.62 169 GLY A O 1
ATOM 1282 N N . LEU A 1 170 ? 17.369 -5.381 -4.276 1.00 91.38 170 LEU A N 1
ATOM 1283 C CA . LEU A 1 170 ? 16.191 -4.781 -4.927 1.00 91.38 170 LEU A CA 1
ATOM 1284 C C . LEU A 1 170 ? 14.994 -5.744 -4.941 1.00 91.38 170 LEU A C 1
ATOM 1286 O O . LEU A 1 170 ? 13.847 -5.307 -4.826 1.00 91.38 170 LEU A O 1
ATOM 1290 N N . ILE A 1 171 ? 15.240 -7.044 -5.101 1.00 92.56 171 ILE A N 1
ATOM 1291 C CA . ILE A 1 171 ? 14.182 -8.049 -5.248 1.00 92.56 171 ILE A CA 1
ATOM 1292 C C . ILE A 1 171 ? 13.419 -8.221 -3.927 1.00 92.56 171 ILE A C 1
ATOM 1294 O O . ILE A 1 171 ? 12.192 -8.314 -3.928 1.00 92.56 171 ILE A O 1
ATOM 1298 N N . PHE A 1 172 ? 14.132 -8.230 -2.798 1.00 93.31 172 PHE A N 1
ATOM 1299 C CA . PHE A 1 172 ? 13.576 -8.620 -1.499 1.00 93.31 172 PHE A CA 1
ATOM 1300 C C . PHE A 1 172 ? 13.337 -7.454 -0.523 1.00 93.31 172 PHE A C 1
ATOM 1302 O O . PHE A 1 172 ? 12.348 -7.478 0.215 1.00 93.31 172 PHE A O 1
ATOM 1309 N N . HIS A 1 173 ? 14.189 -6.421 -0.505 1.00 93.25 173 HIS A N 1
ATOM 1310 C CA . HIS A 1 173 ? 14.097 -5.335 0.482 1.00 93.25 173 HIS A CA 1
ATOM 1311 C C . HIS A 1 173 ? 12.844 -4.451 0.317 1.00 93.25 173 HIS A C 1
ATOM 1313 O O . HIS A 1 173 ? 12.094 -4.332 1.293 1.00 93.25 173 HIS A O 1
ATOM 1319 N N . PRO A 1 174 ? 12.541 -3.864 -0.862 1.00 94.31 174 PRO A N 1
ATOM 1320 C CA . PRO A 1 174 ? 11.386 -2.980 -1.016 1.00 94.31 174 PRO A CA 1
ATOM 1321 C C . PRO A 1 174 ? 10.040 -3.655 -0.694 1.00 94.31 174 PRO A C 1
ATOM 1323 O O . PRO A 1 174 ? 9.262 -3.042 0.041 1.00 94.31 174 PRO A O 1
ATOM 1326 N N . PRO A 1 175 ? 9.749 -4.904 -1.130 1.00 95.88 175 PRO A N 1
ATOM 1327 C CA . PRO A 1 175 ? 8.525 -5.597 -0.725 1.00 95.88 175 PRO A CA 1
ATOM 1328 C C . PRO A 1 175 ? 8.402 -5.803 0.792 1.00 95.88 175 PRO A C 1
ATOM 1330 O O . PRO A 1 175 ? 7.328 -5.560 1.342 1.00 95.88 175 PRO A O 1
ATOM 1333 N N . LEU A 1 176 ? 9.478 -6.195 1.489 1.00 95.75 176 LEU A N 1
ATOM 1334 C CA . LEU A 1 176 ? 9.464 -6.379 2.950 1.00 95.75 176 LEU A CA 1
ATOM 1335 C C . LEU A 1 176 ? 9.279 -5.050 3.695 1.00 95.75 176 LEU A C 1
ATOM 1337 O O . LEU A 1 176 ? 8.430 -4.948 4.584 1.00 95.75 176 LEU A O 1
ATOM 1341 N N . LEU A 1 177 ? 10.022 -4.012 3.295 1.00 95.12 177 LEU A N 1
ATOM 1342 C CA . LEU A 1 177 ? 9.918 -2.675 3.877 1.00 95.12 177 LEU A CA 1
ATOM 1343 C C . LEU A 1 177 ? 8.502 -2.103 3.702 1.00 95.12 177 LEU A C 1
ATOM 1345 O O . LEU A 1 177 ? 7.904 -1.603 4.659 1.00 95.12 177 LEU A O 1
ATOM 1349 N N . TYR A 1 178 ? 7.939 -2.218 2.495 1.00 96.06 178 TYR A N 1
ATOM 1350 C CA . TYR A 1 178 ? 6.589 -1.744 2.204 1.00 96.06 178 TYR A CA 1
ATOM 1351 C C . TYR A 1 178 ? 5.530 -2.576 2.922 1.00 96.06 178 TYR A C 1
ATOM 1353 O O . TYR A 1 178 ? 4.629 -1.976 3.501 1.00 96.06 178 TYR A O 1
ATOM 1361 N N . MET A 1 179 ? 5.661 -3.907 3.002 1.00 96.69 179 MET A N 1
ATOM 1362 C CA . MET A 1 179 ? 4.774 -4.746 3.822 1.00 96.69 179 MET A CA 1
ATOM 1363 C C . MET A 1 179 ? 4.696 -4.255 5.271 1.00 96.69 179 MET A C 1
ATOM 1365 O O . MET A 1 179 ? 3.602 -4.214 5.836 1.00 96.69 179 MET A O 1
ATOM 1369 N N . GLY A 1 180 ? 5.820 -3.816 5.845 1.00 96.69 180 GLY A N 1
ATOM 1370 C CA . GLY A 1 180 ? 5.852 -3.179 7.158 1.00 96.69 180 GLY A CA 1
ATOM 1371 C C . GLY A 1 180 ? 5.150 -1.818 7.192 1.00 96.69 180 GLY A C 1
ATOM 1372 O O . GLY A 1 180 ? 4.219 -1.621 7.975 1.00 96.69 180 GLY A O 1
ATOM 1373 N N . TYR A 1 181 ? 5.549 -0.886 6.319 1.00 96.38 181 TYR A N 1
ATOM 1374 C CA . TYR A 1 181 ? 4.978 0.468 6.261 1.00 96.38 181 TYR A CA 1
ATOM 1375 C C . TYR A 1 181 ? 3.459 0.471 6.022 1.00 96.38 181 TYR A C 1
ATOM 1377 O O . TYR A 1 181 ? 2.714 1.131 6.752 1.00 96.38 181 TYR A O 1
ATOM 1385 N N . VAL A 1 182 ? 2.978 -0.269 5.017 1.00 97.00 182 VAL A N 1
ATOM 1386 C CA . VAL A 1 182 ? 1.542 -0.350 4.718 1.00 97.00 182 VAL A CA 1
ATOM 1387 C C . VAL A 1 182 ? 0.792 -1.209 5.734 1.00 97.00 182 VAL A C 1
ATOM 1389 O O . VAL A 1 182 ? -0.389 -0.961 5.959 1.00 97.00 182 VAL A O 1
ATOM 1392 N N . GLY A 1 183 ? 1.458 -2.130 6.437 1.00 97.31 183 GLY A N 1
ATOM 1393 C CA . GLY A 1 183 ? 0.860 -2.890 7.536 1.00 97.31 183 GLY A CA 1
ATOM 1394 C C . GLY A 1 183 ? 0.410 -2.003 8.704 1.00 97.31 183 GLY A C 1
ATOM 1395 O O . GLY A 1 183 ? -0.670 -2.211 9.259 1.00 97.31 183 GLY A O 1
ATOM 1396 N N . PHE A 1 184 ? 1.151 -0.931 9.022 1.00 97.81 184 PHE A N 1
ATOM 1397 C CA . PHE A 1 184 ? 0.721 0.044 10.037 1.00 97.81 184 PHE A CA 1
ATOM 1398 C C . PHE A 1 184 ? -0.568 0.798 9.660 1.00 97.81 184 PHE A C 1
ATOM 1400 O O . PHE A 1 184 ? -1.246 1.314 10.555 1.00 97.81 184 PHE A O 1
ATOM 1407 N N . SER A 1 185 ? -0.977 0.804 8.381 1.00 97.19 185 SER A N 1
ATOM 1408 C CA . SER A 1 185 ? -2.283 1.350 7.974 1.00 97.19 185 SER A CA 1
ATOM 1409 C C . SER A 1 185 ? -3.459 0.599 8.609 1.00 97.19 185 SER A C 1
ATOM 1411 O O . SER A 1 185 ? -4.488 1.214 8.876 1.00 97.19 185 SER A O 1
ATOM 1413 N N . VAL A 1 186 ? -3.297 -0.690 8.942 1.00 97.19 186 VAL A N 1
ATOM 1414 C CA . VAL A 1 186 ? -4.321 -1.488 9.635 1.00 97.19 186 VAL A CA 1
ATOM 1415 C C . VAL A 1 186 ? -4.524 -0.970 11.060 1.00 97.19 186 VAL A C 1
ATOM 1417 O O . VAL A 1 186 ? -5.650 -0.689 11.468 1.00 97.19 186 VAL A O 1
ATOM 1420 N N . ALA A 1 187 ? -3.437 -0.770 11.813 1.00 95.69 187 ALA A N 1
ATOM 1421 C CA . ALA A 1 187 ? -3.490 -0.230 13.175 1.00 95.69 187 ALA A CA 1
ATOM 1422 C C . ALA A 1 187 ? -4.076 1.195 13.208 1.00 95.69 187 ALA A C 1
ATOM 1424 O O . ALA A 1 187 ? -4.885 1.519 14.083 1.00 95.69 187 ALA A O 1
ATOM 1425 N N . PHE A 1 188 ? -3.719 2.022 12.220 1.00 97.00 188 PHE A N 1
ATOM 1426 C CA . PHE A 1 188 ? -4.336 3.324 11.973 1.00 97.00 188 PHE A CA 1
ATOM 1427 C C . PHE A 1 188 ? -5.841 3.205 11.682 1.00 97.00 188 PHE A C 1
ATOM 1429 O O . PHE A 1 188 ? -6.637 3.875 12.335 1.00 97.00 188 PHE A O 1
ATOM 1436 N N . ALA A 1 189 ? -6.255 2.325 10.768 1.00 96.81 189 ALA A N 1
ATOM 1437 C CA . ALA A 1 189 ? -7.655 2.150 10.390 1.00 96.81 189 ALA A CA 1
ATOM 1438 C C . ALA A 1 189 ? -8.524 1.665 11.561 1.00 96.81 189 ALA A C 1
ATOM 1440 O O . ALA A 1 189 ? -9.615 2.195 11.769 1.00 96.81 189 ALA A O 1
ATOM 1441 N N . PHE A 1 190 ? -8.020 0.742 12.388 1.00 94.50 190 PHE A N 1
ATOM 1442 C CA . PHE A 1 190 ? -8.656 0.360 13.653 1.00 94.50 190 PHE A CA 1
ATOM 1443 C C . PHE A 1 190 ? -8.769 1.544 14.633 1.00 94.50 190 PHE A C 1
ATOM 1445 O O . PHE A 1 190 ? -9.816 1.708 15.259 1.00 94.50 190 PHE A O 1
ATOM 1452 N N . ALA A 1 191 ? -7.751 2.407 14.742 1.00 94.19 191 ALA A N 1
ATOM 1453 C CA . ALA A 1 191 ? -7.803 3.587 15.612 1.00 94.19 191 ALA A CA 1
ATOM 1454 C C . ALA A 1 191 ? -8.822 4.637 15.127 1.00 94.19 191 ALA A C 1
ATOM 1456 O O . ALA A 1 191 ? -9.585 5.178 15.930 1.00 94.19 191 ALA A O 1
ATOM 1457 N N . ILE A 1 192 ? -8.899 4.886 13.815 1.00 95.50 192 ILE A N 1
ATOM 1458 C CA . ILE A 1 192 ? -9.926 5.758 13.228 1.00 95.50 192 ILE A CA 1
ATOM 1459 C C . ILE A 1 192 ? -11.323 5.136 13.378 1.00 95.50 192 ILE A C 1
ATOM 1461 O O . ILE A 1 192 ? -12.258 5.842 13.744 1.00 95.50 192 ILE A O 1
ATOM 1465 N N . ALA A 1 193 ? -11.487 3.824 13.190 1.00 93.69 193 ALA A N 1
ATOM 1466 C CA . ALA A 1 193 ? -12.762 3.136 13.414 1.00 93.69 193 ALA A CA 1
ATOM 1467 C C . ALA A 1 193 ? -13.242 3.230 14.878 1.00 93.69 193 ALA A C 1
ATOM 1469 O O . ALA A 1 193 ? -14.432 3.448 15.124 1.00 93.69 193 ALA A O 1
ATOM 1470 N N . ALA A 1 194 ? -12.327 3.131 15.849 1.00 91.25 194 ALA A N 1
ATOM 1471 C CA . ALA A 1 194 ? -12.624 3.350 17.265 1.00 91.25 194 ALA A CA 1
ATOM 1472 C C . ALA A 1 194 ? -13.108 4.791 17.521 1.00 91.25 194 ALA A C 1
ATOM 1474 O O . ALA A 1 194 ? -14.163 4.987 18.123 1.00 91.25 194 ALA A O 1
ATOM 1475 N N . LEU A 1 195 ? -12.416 5.800 16.974 1.00 92.12 195 LEU A N 1
ATOM 1476 C CA . LEU A 1 195 ? -12.838 7.206 17.055 1.00 92.12 195 LEU A CA 1
ATOM 1477 C C . LEU A 1 195 ? -14.204 7.457 16.389 1.00 92.12 195 LEU A C 1
ATOM 1479 O O . LEU A 1 195 ? -15.060 8.107 16.983 1.00 92.12 195 LEU A O 1
ATOM 1483 N N . LEU A 1 196 ? -14.445 6.899 15.197 1.00 91.44 196 LEU A N 1
ATOM 1484 C CA . LEU A 1 196 ? -15.709 7.031 14.456 1.00 91.44 196 LEU A CA 1
ATOM 1485 C C . LEU A 1 196 ? -16.898 6.321 15.126 1.00 91.44 196 LEU A C 1
ATOM 1487 O O . LEU A 1 196 ? -18.047 6.639 14.817 1.00 91.44 196 LEU A O 1
ATOM 1491 N N . SER A 1 197 ? -16.645 5.329 15.984 1.00 87.94 197 SER A N 1
ATOM 1492 C CA . SER A 1 197 ? -17.682 4.626 16.755 1.00 87.94 197 SER A CA 1
ATOM 1493 C C . SER A 1 197 ? -17.893 5.200 18.159 1.00 87.94 197 SER A C 1
ATOM 1495 O O . SER A 1 197 ? -18.871 4.845 18.809 1.00 87.94 197 SER A O 1
ATOM 1497 N N . GLY A 1 198 ? -16.979 6.050 18.645 1.00 83.56 198 GLY A N 1
ATOM 1498 C CA . GLY A 1 198 ? -16.955 6.542 20.027 1.00 83.56 198 GLY A CA 1
ATOM 1499 C C . GLY A 1 198 ? -16.563 5.490 21.077 1.00 83.56 198 GLY A C 1
ATOM 1500 O O . GLY A 1 198 ? -16.454 5.822 22.256 1.00 83.56 198 GLY A O 1
ATOM 1501 N N . ARG A 1 199 ? -16.328 4.233 20.676 1.00 79.75 199 ARG A N 1
ATOM 1502 C CA . ARG A 1 199 ? -16.084 3.100 21.579 1.00 79.75 199 ARG A CA 1
ATOM 1503 C C . ARG A 1 199 ? -14.591 2.804 21.695 1.00 79.75 199 ARG A C 1
ATOM 1505 O O . ARG A 1 199 ? -13.998 2.130 20.854 1.00 79.75 199 ARG A O 1
ATOM 1512 N N . LEU A 1 200 ? -13.971 3.325 22.753 1.00 73.69 200 LEU A N 1
ATOM 1513 C CA . LEU A 1 200 ? -12.553 3.110 23.067 1.00 73.69 200 LEU A CA 1
ATOM 1514 C C . LEU A 1 200 ? -12.371 1.877 23.962 1.00 73.69 200 LEU A C 1
ATOM 1516 O O . LEU A 1 200 ? -11.876 1.963 25.090 1.00 73.69 200 LEU A O 1
ATOM 1520 N N . ASP A 1 201 ? -12.813 0.728 23.467 1.00 69.50 201 ASP A N 1
ATOM 1521 C CA . ASP A 1 201 ? -12.895 -0.514 24.237 1.00 69.50 201 ASP A CA 1
ATOM 1522 C C . ASP A 1 201 ? -11.594 -1.324 24.120 1.00 69.50 201 ASP A C 1
ATOM 1524 O O . ASP A 1 201 ? -10.914 -1.290 23.092 1.00 69.50 201 ASP A O 1
ATOM 1528 N N . SER A 1 202 ? -11.255 -2.126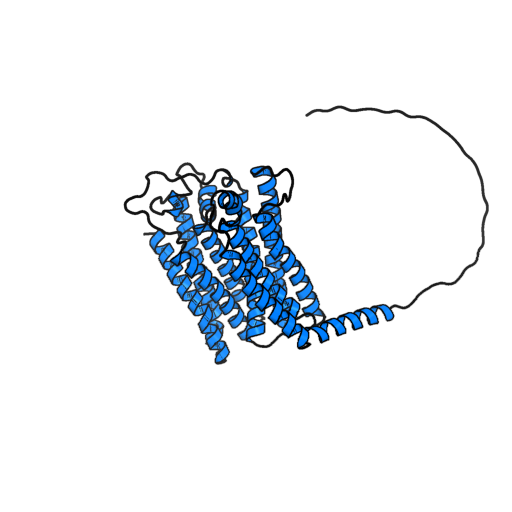 25.136 1.00 71.56 202 SER A N 1
ATOM 1529 C CA . SER A 1 202 ? -10.095 -3.040 25.082 1.00 71.56 202 SER A CA 1
ATOM 1530 C C . SER A 1 202 ? -10.225 -4.120 23.994 1.00 71.56 202 SER A C 1
ATOM 1532 O O . SER A 1 202 ? -9.228 -4.702 23.565 1.00 71.56 202 SER A O 1
ATOM 1534 N N . ALA A 1 203 ? -11.438 -4.346 23.478 1.00 72.62 203 ALA A N 1
ATOM 1535 C CA . ALA A 1 203 ? -11.670 -5.175 22.300 1.00 72.62 203 ALA A CA 1
ATOM 1536 C C . ALA A 1 203 ? -10.907 -4.654 21.065 1.00 72.62 203 ALA A C 1
ATOM 1538 O O . ALA A 1 203 ? -10.286 -5.449 20.362 1.00 72.62 203 ALA A O 1
ATOM 1539 N N . PHE A 1 204 ? -10.876 -3.332 20.832 1.00 78.19 204 PHE A N 1
ATOM 1540 C CA . PHE A 1 204 ? -10.122 -2.736 19.719 1.00 78.19 204 PHE A CA 1
ATOM 1541 C C . PHE A 1 204 ? -8.622 -3.047 19.831 1.00 78.19 204 PHE A C 1
ATOM 1543 O O . PHE A 1 204 ? -8.008 -3.447 18.842 1.00 78.19 204 PHE A O 1
ATOM 1550 N N . THR A 1 205 ? -8.035 -2.935 21.028 1.00 82.50 205 THR A N 1
ATOM 1551 C CA . THR A 1 205 ? -6.595 -3.173 21.212 1.00 82.50 205 THR A CA 1
ATOM 1552 C C . THR A 1 205 ? -6.222 -4.637 21.024 1.00 82.50 205 THR A C 1
ATOM 1554 O O . THR A 1 205 ? -5.220 -4.916 20.367 1.00 82.50 205 THR A O 1
ATOM 1557 N N . ARG A 1 206 ? -7.065 -5.570 21.492 1.00 86.38 206 ARG A N 1
ATOM 1558 C CA . ARG A 1 206 ? -6.895 -7.011 21.241 1.00 86.38 206 ARG A CA 1
ATOM 1559 C C . ARG A 1 206 ? -6.877 -7.330 19.744 1.00 86.38 206 ARG A C 1
ATOM 1561 O O . ARG A 1 206 ? -6.040 -8.104 19.293 1.00 86.38 206 ARG A O 1
ATOM 1568 N N . PHE A 1 207 ? -7.777 -6.724 18.966 1.00 88.06 207 PHE A N 1
ATOM 1569 C CA . PHE A 1 207 ? -7.844 -6.960 17.522 1.00 88.06 207 PHE A CA 1
ATOM 1570 C C . PHE A 1 207 ? -6.709 -6.276 16.749 1.00 88.06 207 PHE A C 1
ATOM 1572 O O . PHE A 1 207 ? -6.170 -6.886 15.834 1.00 88.06 207 PHE A O 1
ATOM 1579 N N . ALA A 1 208 ? -6.290 -5.062 17.122 1.00 90.94 208 ALA A N 1
ATOM 1580 C CA . ALA A 1 208 ? -5.211 -4.337 16.440 1.00 90.94 208 ALA A CA 1
ATOM 1581 C C . ALA A 1 208 ? -3.799 -4.905 16.715 1.00 90.94 208 ALA A C 1
ATOM 1583 O O . ALA A 1 208 ? -2.897 -4.759 15.883 1.00 90.94 208 ALA A O 1
ATOM 1584 N N . ARG A 1 209 ? -3.588 -5.557 17.868 1.00 93.12 209 ARG A N 1
ATOM 1585 C CA . ARG A 1 209 ? -2.286 -6.096 18.301 1.00 93.12 209 ARG A CA 1
ATOM 1586 C C . ARG A 1 209 ? -1.621 -7.084 17.323 1.00 93.12 209 ARG A C 1
ATOM 1588 O O . ARG A 1 209 ? -0.463 -6.829 16.991 1.00 93.12 209 ARG A O 1
ATOM 1595 N N . PRO A 1 210 ? -2.273 -8.155 16.822 1.00 94.69 210 PRO A N 1
ATOM 1596 C CA . PRO A 1 210 ? -1.643 -9.076 15.868 1.00 94.69 210 PRO A CA 1
ATOM 1597 C C . PRO A 1 210 ? -1.247 -8.397 14.547 1.00 94.69 210 PRO A C 1
ATOM 1599 O O . PRO A 1 210 ? -0.147 -8.636 14.054 1.00 94.69 210 PRO A O 1
ATOM 1602 N N . TRP A 1 211 ? -2.079 -7.495 14.013 1.00 96.00 211 TRP A N 1
ATOM 1603 C CA . TRP A 1 211 ? -1.763 -6.734 12.795 1.00 96.00 211 TRP A CA 1
ATOM 1604 C C . TRP A 1 211 ? -0.552 -5.817 12.986 1.00 96.00 211 TRP A C 1
ATOM 1606 O O . TRP A 1 211 ? 0.351 -5.794 12.153 1.00 96.00 211 TRP A O 1
ATOM 1616 N N . THR A 1 212 ? -0.500 -5.111 14.120 1.00 96.75 212 THR A N 1
ATOM 1617 C CA . THR A 1 212 ? 0.636 -4.248 14.480 1.00 96.75 212 THR A CA 1
ATOM 1618 C C . THR A 1 212 ? 1.927 -5.057 14.612 1.00 96.75 212 THR A C 1
ATOM 1620 O O . THR A 1 212 ? 2.976 -4.611 14.157 1.00 96.75 212 THR A O 1
ATOM 1623 N N . LEU A 1 213 ? 1.859 -6.256 15.205 1.00 97.69 213 LEU A N 1
ATOM 1624 C CA . LEU A 1 213 ? 3.019 -7.135 15.352 1.00 97.69 213 LEU A CA 1
ATOM 1625 C C . LEU A 1 213 ? 3.520 -7.632 13.993 1.00 97.69 213 LEU A C 1
ATOM 1627 O O . LEU A 1 213 ? 4.717 -7.564 13.736 1.00 97.69 213 LEU A O 1
ATOM 1631 N N . ALA A 1 214 ? 2.621 -8.071 13.110 1.00 97.69 214 ALA A N 1
ATOM 1632 C CA . ALA A 1 214 ? 2.993 -8.515 11.770 1.00 97.69 214 ALA A CA 1
ATOM 1633 C C . ALA A 1 214 ? 3.647 -7.380 10.956 1.00 97.69 214 ALA A C 1
ATOM 1635 O O . ALA A 1 214 ? 4.721 -7.575 10.389 1.00 97.69 214 ALA A O 1
ATOM 1636 N N . ALA A 1 215 ? 3.066 -6.174 10.975 1.00 97.75 215 ALA A N 1
ATOM 1637 C CA . ALA A 1 215 ? 3.649 -4.984 10.350 1.00 97.75 215 ALA A CA 1
ATOM 1638 C C . ALA A 1 215 ? 5.044 -4.647 10.913 1.00 97.75 215 ALA A C 1
ATOM 1640 O O . ALA A 1 215 ? 5.979 -4.377 10.160 1.00 97.75 215 ALA A O 1
ATOM 1641 N N . TRP A 1 216 ? 5.211 -4.715 12.236 1.00 98.19 216 TRP A N 1
ATOM 1642 C CA . TRP A 1 216 ? 6.491 -4.463 12.898 1.00 98.19 216 TRP A CA 1
ATOM 1643 C C . TRP A 1 216 ? 7.560 -5.513 12.553 1.00 98.19 216 TRP A C 1
ATOM 1645 O O . TRP A 1 216 ? 8.719 -5.153 12.345 1.00 98.19 216 TRP A O 1
ATOM 1655 N N . VAL A 1 217 ? 7.188 -6.794 12.432 1.00 98.25 217 VAL A N 1
ATOM 1656 C CA . VAL A 1 217 ? 8.102 -7.866 11.996 1.00 98.25 217 VAL A CA 1
ATOM 1657 C C . VAL A 1 217 ? 8.555 -7.635 10.555 1.00 98.25 217 VAL A C 1
ATOM 1659 O O . VAL A 1 217 ? 9.758 -7.627 10.305 1.00 98.25 217 VAL A O 1
ATOM 1662 N N . PHE A 1 218 ? 7.633 -7.367 9.621 1.00 97.88 218 PHE A N 1
ATOM 1663 C CA . PHE A 1 218 ? 7.999 -7.058 8.232 1.00 97.88 218 PHE A CA 1
ATOM 1664 C C . PHE A 1 218 ? 8.886 -5.814 8.125 1.00 97.88 218 PHE A C 1
ATOM 1666 O O . PHE A 1 218 ? 9.884 -5.846 7.409 1.00 97.88 218 PHE A O 1
ATOM 1673 N N . LEU A 1 219 ? 8.589 -4.754 8.887 1.00 96.62 219 LEU A N 1
ATOM 1674 C CA . LEU A 1 219 ? 9.440 -3.565 8.936 1.00 96.62 219 LEU A CA 1
ATOM 1675 C C . LEU A 1 219 ? 10.839 -3.889 9.480 1.00 96.62 219 LEU A C 1
ATOM 1677 O O . LEU A 1 219 ? 11.827 -3.441 8.912 1.00 96.62 219 LEU A O 1
ATOM 1681 N N . THR A 1 220 ? 10.940 -4.697 10.538 1.00 96.81 220 THR A N 1
ATOM 1682 C CA . THR A 1 220 ? 12.233 -5.104 11.112 1.00 96.81 220 THR A CA 1
ATOM 1683 C C . THR A 1 220 ? 13.063 -5.908 10.105 1.00 96.81 220 THR A C 1
ATOM 1685 O O . THR A 1 220 ? 14.242 -5.618 9.926 1.00 96.81 220 THR A O 1
ATOM 1688 N N . LEU A 1 221 ? 12.449 -6.859 9.391 1.00 96.25 221 LEU A N 1
ATOM 1689 C CA . LEU A 1 221 ? 13.111 -7.620 8.323 1.00 96.25 221 LEU A CA 1
ATOM 1690 C C . LEU A 1 221 ? 13.539 -6.720 7.154 1.00 96.25 221 LEU A C 1
ATOM 1692 O O . LEU A 1 221 ? 14.662 -6.839 6.669 1.00 96.25 221 LEU A O 1
ATOM 1696 N N . GLY A 1 222 ? 12.670 -5.795 6.734 1.00 94.25 222 GLY A N 1
ATOM 1697 C CA . GLY A 1 222 ? 12.970 -4.814 5.692 1.00 94.25 222 GLY A CA 1
ATOM 1698 C C . GLY A 1 222 ? 14.153 -3.919 6.062 1.00 94.25 222 GLY A C 1
ATOM 1699 O O . GLY A 1 222 ? 15.045 -3.735 5.241 1.00 94.25 222 GLY A O 1
ATOM 1700 N N . ILE A 1 223 ? 14.202 -3.425 7.303 1.00 92.88 223 ILE A N 1
ATOM 1701 C CA . ILE A 1 223 ? 15.317 -2.629 7.832 1.00 92.88 223 ILE A CA 1
ATOM 1702 C C . ILE A 1 223 ? 16.617 -3.442 7.837 1.00 92.88 223 ILE A C 1
ATOM 1704 O O . ILE A 1 223 ? 17.590 -3.003 7.237 1.00 92.88 223 ILE A O 1
ATOM 1708 N N . VAL A 1 224 ? 16.633 -4.641 8.435 1.00 92.19 224 VAL A N 1
ATOM 1709 C CA . VAL A 1 224 ? 17.846 -5.482 8.517 1.00 92.19 224 VAL A CA 1
ATOM 1710 C C . VAL A 1 224 ? 18.408 -5.797 7.128 1.00 92.19 224 VAL A C 1
ATOM 1712 O O . VAL A 1 224 ? 19.613 -5.684 6.911 1.00 92.19 224 VAL A O 1
ATOM 1715 N N . LEU A 1 225 ? 17.542 -6.150 6.175 1.00 91.12 225 LEU A N 1
ATOM 1716 C CA . LEU A 1 225 ? 17.955 -6.435 4.802 1.00 91.12 225 LEU A CA 1
ATOM 1717 C C . LEU A 1 225 ? 18.407 -5.172 4.047 1.00 91.12 225 LEU A C 1
ATOM 1719 O O . LEU A 1 225 ? 19.326 -5.243 3.237 1.00 91.12 225 LEU A O 1
ATOM 1723 N N . GLY A 1 226 ? 17.792 -4.020 4.331 1.00 89.75 226 GLY A N 1
ATOM 1724 C CA . GLY A 1 226 ? 18.187 -2.727 3.769 1.00 89.75 226 GLY A CA 1
ATOM 1725 C C . GLY A 1 226 ? 19.566 -2.282 4.249 1.00 89.75 226 GLY A C 1
ATOM 1726 O O . GLY A 1 226 ? 20.406 -1.935 3.426 1.00 89.75 226 GLY A O 1
ATOM 1727 N N . SER A 1 227 ? 19.831 -2.379 5.555 1.00 88.12 227 SER A N 1
ATOM 1728 C CA . SER A 1 227 ? 21.150 -2.098 6.137 1.00 88.12 227 SER A CA 1
ATOM 1729 C C . SER A 1 227 ? 22.229 -3.049 5.621 1.00 88.12 227 SER A C 1
ATOM 1731 O O . SER A 1 227 ? 23.349 -2.612 5.371 1.00 88.12 227 SER A O 1
ATOM 1733 N N . ALA A 1 228 ? 21.897 -4.330 5.412 1.00 87.94 228 ALA A N 1
ATOM 1734 C CA . ALA A 1 228 ? 22.813 -5.283 4.788 1.00 87.94 228 ALA A CA 1
ATOM 1735 C C . ALA A 1 228 ? 23.189 -4.837 3.367 1.00 87.94 228 ALA A C 1
ATOM 1737 O O . ALA A 1 228 ? 24.372 -4.738 3.054 1.00 87.94 228 ALA A O 1
ATOM 1738 N N . TRP A 1 229 ? 22.188 -4.520 2.539 1.00 88.25 229 TRP A N 1
ATOM 1739 C CA . TRP A 1 229 ? 22.377 -4.074 1.157 1.00 88.25 229 TRP A CA 1
ATOM 1740 C C . TRP A 1 229 ? 23.168 -2.764 1.064 1.00 88.25 229 TRP A C 1
ATOM 1742 O O . TRP A 1 229 ? 24.181 -2.705 0.370 1.00 88.25 229 TRP A O 1
ATOM 1752 N N . ALA A 1 230 ? 22.783 -1.741 1.831 1.00 84.50 230 ALA A N 1
ATOM 1753 C CA . ALA A 1 230 ? 23.489 -0.462 1.872 1.00 84.50 230 ALA A CA 1
ATOM 1754 C C . ALA A 1 230 ? 24.954 -0.605 2.327 1.00 84.50 230 ALA A C 1
ATOM 1756 O O . ALA A 1 230 ? 25.823 0.120 1.838 1.00 84.50 230 ALA A O 1
ATOM 1757 N N . TYR A 1 231 ? 25.246 -1.551 3.228 1.00 84.12 231 TYR A N 1
ATOM 1758 C CA . TYR A 1 231 ? 26.602 -1.794 3.711 1.00 84.12 231 TYR A CA 1
ATOM 1759 C C . TYR A 1 231 ? 27.546 -2.301 2.610 1.00 84.12 231 TYR A C 1
ATOM 1761 O O . TYR A 1 231 ? 28.632 -1.737 2.468 1.00 84.12 231 TYR A O 1
ATOM 1769 N N . TYR A 1 232 ? 27.153 -3.316 1.824 1.00 83.81 232 TYR A N 1
ATOM 1770 C CA . TYR A 1 232 ? 28.029 -3.864 0.775 1.00 83.81 232 TYR A CA 1
ATOM 1771 C C . TYR A 1 232 ? 27.961 -3.107 -0.557 1.00 83.81 232 TYR A C 1
ATOM 1773 O O . TYR A 1 232 ? 28.997 -2.954 -1.196 1.00 83.81 232 TYR A O 1
ATOM 1781 N N . GLU A 1 233 ? 26.791 -2.602 -0.960 1.00 82.75 233 GLU A N 1
ATOM 1782 C CA . GLU A 1 233 ? 26.612 -1.967 -2.276 1.00 82.75 233 GLU A CA 1
ATOM 1783 C C . GLU A 1 233 ? 27.101 -0.515 -2.284 1.00 82.75 233 GLU A C 1
ATOM 1785 O O . GLU A 1 233 ? 27.796 -0.073 -3.195 1.00 82.75 233 GLU A O 1
ATOM 1790 N N . LEU A 1 234 ? 26.754 0.249 -1.244 1.00 76.06 234 LEU A N 1
ATOM 1791 C CA . LEU A 1 234 ? 27.106 1.666 -1.167 1.00 76.06 234 LEU A CA 1
ATOM 1792 C C . LEU A 1 234 ? 28.393 1.910 -0.361 1.00 76.06 234 LEU A C 1
ATOM 1794 O O . LEU A 1 234 ? 28.918 3.025 -0.378 1.00 76.06 234 LEU A O 1
ATOM 1798 N N . GLY A 1 235 ? 28.896 0.902 0.361 1.00 67.88 235 GLY A N 1
ATOM 1799 C CA . GLY A 1 235 ? 30.178 0.958 1.067 1.00 67.88 235 GLY A CA 1
ATOM 1800 C C . GLY A 1 235 ? 30.218 1.947 2.235 1.00 67.88 235 GLY A C 1
ATOM 1801 O O . GLY A 1 235 ? 31.257 2.559 2.478 1.00 67.88 235 GLY A O 1
ATOM 1802 N N . TRP A 1 236 ? 29.112 2.131 2.967 1.00 63.56 236 TRP A N 1
ATOM 1803 C CA . TRP A 1 236 ? 28.957 3.185 3.990 1.00 63.56 236 TRP A CA 1
ATOM 1804 C C . TRP A 1 236 ? 29.806 2.988 5.276 1.00 63.56 236 TRP A C 1
ATOM 1806 O O . TRP A 1 236 ? 29.488 3.519 6.334 1.00 63.56 236 TRP A O 1
ATOM 1816 N N . GLY A 1 237 ? 30.901 2.224 5.234 1.00 65.12 237 GLY A N 1
ATOM 1817 C CA . GLY A 1 237 ? 31.875 2.096 6.332 1.00 65.12 237 GLY A CA 1
ATOM 1818 C C . GLY A 1 237 ? 31.389 1.362 7.592 1.00 65.12 237 GLY A C 1
ATOM 1819 O O . GLY A 1 237 ? 32.195 1.063 8.470 1.00 65.12 237 GLY A O 1
ATOM 1820 N N . GLY A 1 238 ? 30.103 1.027 7.683 1.00 69.81 238 GLY A N 1
ATOM 1821 C CA . GLY A 1 238 ? 29.503 0.290 8.789 1.00 69.81 238 GLY A CA 1
ATOM 1822 C C . GLY A 1 238 ? 28.027 -0.007 8.538 1.00 69.81 238 GLY A C 1
ATOM 1823 O O . GLY A 1 238 ? 27.402 0.579 7.655 1.00 69.81 238 GLY A O 1
ATOM 1824 N N . TRP A 1 239 ? 27.466 -0.920 9.327 1.00 70.00 239 TRP A N 1
ATOM 1825 C CA . TRP A 1 239 ? 26.019 -1.113 9.387 1.00 70.00 239 TRP A CA 1
ATOM 1826 C C . TRP A 1 239 ? 25.382 0.126 10.026 1.00 70.00 239 TRP A C 1
ATOM 1828 O O . TRP A 1 239 ? 25.866 0.582 11.063 1.00 70.00 239 TRP A O 1
ATOM 1838 N N . TRP A 1 240 ? 24.287 0.631 9.453 1.00 70.25 240 TRP A N 1
ATOM 1839 C CA . TRP A 1 240 ? 23.539 1.780 9.975 1.00 70.25 240 TRP A CA 1
ATOM 1840 C C . TRP A 1 240 ? 24.315 3.109 9.999 1.00 70.25 240 TRP A C 1
ATOM 1842 O O . TRP A 1 240 ? 24.540 3.717 11.049 1.00 70.25 240 TRP A O 1
ATOM 1852 N N . PHE A 1 241 ? 24.724 3.606 8.833 1.00 64.50 241 PHE A N 1
ATOM 1853 C CA . PHE A 1 241 ? 25.565 4.808 8.721 1.00 64.50 241 PHE A CA 1
ATOM 1854 C C . PHE A 1 241 ? 24.765 6.070 8.339 1.00 64.50 241 PHE A C 1
ATOM 1856 O O . PHE A 1 241 ? 25.203 6.906 7.558 1.00 64.50 241 PHE A O 1
ATOM 1863 N N . TRP A 1 242 ? 23.587 6.252 8.939 1.00 67.06 242 TRP A N 1
ATOM 1864 C CA . TRP A 1 242 ? 22.707 7.410 8.714 1.00 67.06 242 TRP A CA 1
ATOM 1865 C C . TRP A 1 242 ? 22.120 7.532 7.297 1.00 67.06 242 TRP A C 1
ATOM 1867 O O . TRP A 1 242 ? 21.856 8.651 6.842 1.00 67.06 242 TRP A O 1
ATOM 1877 N N . ASP A 1 243 ? 21.841 6.426 6.603 1.00 76.94 243 ASP A N 1
ATOM 1878 C CA . ASP A 1 243 ? 21.178 6.517 5.297 1.00 76.94 243 ASP A CA 1
ATOM 1879 C C . ASP A 1 243 ? 19.776 7.158 5.418 1.00 76.94 243 ASP A C 1
ATOM 1881 O O . ASP A 1 243 ? 19.045 6.904 6.384 1.00 76.94 243 ASP A O 1
ATOM 1885 N N . PRO A 1 244 ? 19.374 8.047 4.487 1.00 78.06 244 PRO A N 1
ATOM 1886 C CA . PRO A 1 244 ? 18.017 8.573 4.426 1.00 78.06 244 PRO A CA 1
ATOM 1887 C C . PRO A 1 244 ? 16.892 7.532 4.500 1.00 78.06 244 PRO A C 1
ATOM 1889 O O . PRO A 1 244 ? 15.860 7.843 5.094 1.00 78.06 244 PRO A O 1
ATOM 1892 N N . VAL A 1 245 ? 17.051 6.329 3.937 1.00 82.31 245 VAL A N 1
ATOM 1893 C CA . VAL A 1 245 ? 16.044 5.252 3.974 1.00 82.31 245 VAL A CA 1
ATOM 1894 C C . VAL A 1 245 ? 16.059 4.522 5.322 1.00 82.31 245 VAL A C 1
ATOM 1896 O O . VAL A 1 245 ? 14.991 4.315 5.908 1.00 82.31 245 VAL A O 1
ATOM 1899 N N . GLU A 1 246 ? 17.236 4.212 5.871 1.00 84.38 246 GLU A N 1
ATOM 1900 C CA . GLU A 1 246 ? 17.402 3.683 7.238 1.00 84.38 246 GLU A CA 1
ATOM 1901 C C . GLU A 1 246 ? 16.773 4.626 8.281 1.00 84.38 246 GLU A C 1
ATOM 1903 O O . GLU A 1 246 ? 15.904 4.239 9.064 1.00 84.38 246 GLU A O 1
ATOM 1908 N N . ASN A 1 247 ? 17.119 5.915 8.241 1.00 87.44 247 ASN A N 1
ATOM 1909 C CA . ASN A 1 247 ? 16.562 6.922 9.146 1.00 87.44 247 ASN A CA 1
ATOM 1910 C C . ASN A 1 247 ? 15.047 7.116 8.959 1.00 87.44 247 ASN A C 1
ATOM 1912 O O . ASN A 1 247 ? 14.310 7.277 9.938 1.00 87.44 247 ASN A O 1
ATOM 1916 N N . ALA A 1 248 ? 14.562 7.097 7.711 1.00 89.31 248 ALA A N 1
ATOM 1917 C CA . ALA A 1 248 ? 13.137 7.204 7.405 1.00 89.31 248 ALA A CA 1
ATOM 1918 C C . ALA A 1 248 ? 12.326 6.016 7.941 1.00 89.31 248 ALA A C 1
ATOM 1920 O O . ALA A 1 248 ? 11.194 6.217 8.381 1.00 89.31 248 ALA A O 1
ATOM 1921 N N . SER A 1 249 ? 12.900 4.810 7.930 1.00 90.75 249 SER A N 1
ATOM 1922 C CA . SER A 1 249 ? 12.259 3.572 8.395 1.00 90.75 249 SER A CA 1
ATOM 1923 C C . SER A 1 249 ? 12.362 3.358 9.903 1.00 90.75 249 SER A C 1
ATOM 1925 O O . SER A 1 249 ? 11.449 2.795 10.513 1.00 90.75 249 SER A O 1
ATOM 1927 N N . PHE A 1 250 ? 13.391 3.910 10.541 1.00 92.44 250 PHE A N 1
ATOM 1928 C CA . PHE A 1 250 ? 13.549 3.865 11.991 1.00 92.44 250 PHE A CA 1
ATOM 1929 C C . PHE A 1 250 ? 12.473 4.643 12.759 1.00 92.44 250 PHE A C 1
ATOM 1931 O O . PHE A 1 250 ? 12.004 4.196 13.807 1.00 92.44 250 PHE A O 1
ATOM 1938 N N . MET A 1 251 ? 12.031 5.791 12.235 1.00 93.94 251 MET A N 1
ATOM 1939 C CA . MET A 1 251 ? 10.988 6.612 12.866 1.00 93.94 251 MET A CA 1
ATOM 1940 C C . MET A 1 251 ? 9.656 5.858 13.084 1.00 93.94 251 MET A C 1
ATOM 1942 O O . MET A 1 251 ? 9.189 5.810 14.228 1.00 93.94 251 MET A O 1
ATOM 1946 N N . PRO A 1 252 ? 9.027 5.238 12.060 1.00 95.62 252 PRO A N 1
ATOM 1947 C CA . PRO A 1 252 ? 7.846 4.408 12.271 1.00 95.62 252 PRO A CA 1
ATOM 1948 C C . PRO A 1 252 ? 8.155 3.117 13.039 1.00 95.62 252 PRO A C 1
ATOM 1950 O O . PRO A 1 252 ? 7.281 2.655 13.768 1.00 95.62 252 PRO A O 1
ATOM 1953 N N . TRP A 1 253 ? 9.374 2.565 12.959 1.00 96.94 253 TRP A N 1
ATOM 1954 C CA . TRP A 1 253 ? 9.763 1.399 13.763 1.00 96.94 253 TRP A CA 1
ATOM 1955 C C . TRP A 1 253 ? 9.724 1.703 15.267 1.00 96.94 253 TRP A C 1
ATOM 1957 O O . TRP A 1 253 ? 9.073 0.976 16.015 1.00 96.94 253 TRP A O 1
ATOM 1967 N N . LEU A 1 254 ? 10.309 2.822 15.714 1.00 97.00 254 LEU A N 1
ATOM 1968 C CA . LEU A 1 254 ? 10.239 3.270 17.112 1.00 97.00 254 LEU A CA 1
ATOM 1969 C C . LEU A 1 254 ? 8.794 3.519 17.568 1.00 97.00 254 LEU A C 1
ATOM 1971 O O . LEU A 1 254 ? 8.401 3.087 18.656 1.00 97.00 254 LEU A O 1
ATOM 1975 N N . ALA A 1 255 ? 7.987 4.182 16.733 1.00 97.12 255 ALA A N 1
ATOM 1976 C CA . ALA A 1 255 ? 6.572 4.412 17.020 1.00 97.12 255 ALA A CA 1
ATOM 1977 C C . ALA A 1 255 ? 5.779 3.094 17.102 1.00 97.12 255 ALA A C 1
ATOM 1979 O O . ALA A 1 255 ? 4.939 2.943 17.988 1.00 97.12 255 ALA A O 1
ATOM 1980 N N . GLY A 1 256 ? 6.083 2.123 16.236 1.00 96.81 256 GLY A N 1
ATOM 1981 C CA . GLY A 1 256 ? 5.519 0.774 16.244 1.00 96.81 256 GLY A CA 1
ATOM 1982 C C . GLY A 1 256 ? 5.918 -0.032 17.482 1.00 96.81 256 GLY A C 1
ATOM 1983 O O . GLY A 1 256 ? 5.059 -0.642 18.116 1.00 96.81 256 GLY A O 1
ATOM 1984 N N . THR A 1 257 ? 7.185 0.031 17.898 1.00 97.56 257 THR A N 1
ATOM 1985 C CA . THR A 1 257 ? 7.665 -0.572 19.152 1.00 97.56 257 THR A CA 1
ATOM 1986 C C . THR A 1 257 ? 6.912 0.009 20.350 1.00 97.56 257 THR A C 1
ATOM 1988 O O . THR A 1 257 ? 6.390 -0.742 21.177 1.00 97.56 257 THR A O 1
ATOM 1991 N N . ALA A 1 258 ? 6.778 1.337 20.434 1.00 96.56 258 ALA A N 1
ATOM 1992 C CA . ALA A 1 258 ? 5.997 1.990 21.486 1.00 96.56 258 ALA A CA 1
ATOM 1993 C C . ALA A 1 258 ? 4.505 1.604 21.430 1.00 96.56 258 ALA A C 1
ATOM 1995 O O . ALA A 1 258 ? 3.895 1.347 22.470 1.00 96.56 258 ALA A O 1
ATOM 1996 N N . LEU A 1 259 ? 3.927 1.501 20.229 1.00 96.00 259 LEU A N 1
ATOM 1997 C CA . LEU A 1 259 ? 2.542 1.084 20.011 1.00 96.00 259 LEU A CA 1
ATOM 1998 C C . LEU A 1 259 ? 2.284 -0.350 20.491 1.00 96.00 259 LEU A C 1
ATOM 2000 O O . LEU A 1 259 ? 1.283 -0.580 21.162 1.00 96.00 259 LEU A O 1
ATOM 2004 N N . LEU A 1 260 ? 3.186 -1.300 20.223 1.00 95.50 260 LEU A N 1
ATOM 2005 C CA . LEU A 1 260 ? 3.066 -2.685 20.700 1.00 95.50 260 LEU A CA 1
ATOM 2006 C C . LEU A 1 260 ? 3.015 -2.772 22.232 1.00 95.50 260 LEU A C 1
ATOM 2008 O O . LEU A 1 260 ? 2.190 -3.507 22.783 1.00 95.50 260 LEU A O 1
ATOM 2012 N N . HIS A 1 261 ? 3.846 -1.984 22.921 1.00 93.75 261 HIS A N 1
ATOM 2013 C CA . HIS A 1 261 ? 3.812 -1.875 24.381 1.00 93.75 261 HIS A CA 1
ATOM 2014 C C . HIS A 1 261 ? 2.514 -1.210 24.865 1.00 93.75 261 HIS A C 1
ATOM 2016 O O . HIS A 1 261 ? 1.887 -1.695 25.807 1.00 93.75 261 HIS A O 1
ATOM 2022 N N . SER A 1 262 ? 2.075 -0.133 24.204 1.00 92.06 262 SER A N 1
ATOM 2023 C CA . SER A 1 262 ? 0.840 0.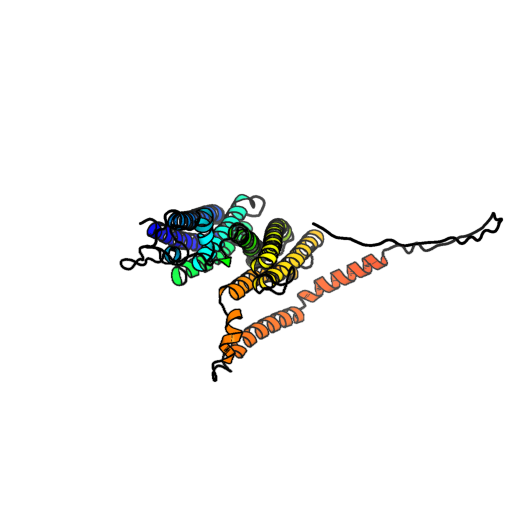582 24.548 1.00 92.06 262 SER A CA 1
ATOM 2024 C C . SER A 1 262 ? -0.396 -0.315 24.393 1.00 92.06 262 SER A C 1
ATOM 2026 O O . SER A 1 262 ? -1.184 -0.426 25.329 1.00 92.06 262 SER A O 1
ATOM 2028 N N . LEU A 1 263 ? -0.494 -1.065 23.288 1.00 91.31 263 LEU A N 1
ATOM 2029 C CA . LEU A 1 263 ? -1.547 -2.053 23.031 1.00 91.31 263 LEU A CA 1
ATOM 2030 C C . LEU A 1 263 ? -1.603 -3.131 24.120 1.00 91.31 263 LEU A C 1
ATOM 2032 O O . LEU A 1 263 ? -2.682 -3.393 24.647 1.00 91.31 263 LEU A O 1
ATOM 2036 N N . ALA A 1 264 ? -0.459 -3.710 24.504 1.00 88.75 264 ALA A N 1
ATOM 2037 C CA . ALA A 1 264 ? -0.401 -4.728 25.556 1.00 88.75 264 ALA A CA 1
ATOM 2038 C C . ALA A 1 264 ? -0.840 -4.183 26.932 1.00 88.75 264 ALA A C 1
ATOM 2040 O O . ALA A 1 264 ? -1.571 -4.851 27.665 1.00 88.75 264 ALA A O 1
ATOM 2041 N N . VAL A 1 265 ? -0.445 -2.952 27.280 1.00 88.31 265 VAL A N 1
ATOM 2042 C CA . VAL A 1 265 ? -0.854 -2.309 28.541 1.00 88.31 265 VAL A CA 1
ATOM 2043 C C . VAL A 1 265 ? -2.339 -1.927 28.525 1.00 88.31 265 VAL A C 1
ATOM 2045 O O . VAL A 1 265 ? -3.022 -2.129 29.531 1.00 88.31 265 VAL A O 1
ATOM 2048 N N . THR A 1 266 ? -2.865 -1.412 27.409 1.00 85.81 266 THR A N 1
ATOM 2049 C CA . THR A 1 266 ? -4.295 -1.093 27.276 1.00 85.81 266 THR A CA 1
ATOM 2050 C C . THR A 1 266 ? -5.165 -2.350 27.310 1.00 85.81 266 THR A C 1
ATOM 2052 O O . THR A 1 266 ? -6.208 -2.333 27.961 1.00 85.81 266 THR A O 1
ATOM 2055 N N . GLU A 1 267 ? -4.728 -3.450 26.695 1.00 84.50 267 GLU A N 1
ATOM 2056 C CA . GLU A 1 267 ? -5.429 -4.738 26.739 1.00 84.50 267 GLU A CA 1
ATOM 2057 C C . GLU A 1 267 ? -5.511 -5.297 28.171 1.00 84.50 267 GLU A C 1
ATOM 2059 O O . GLU A 1 267 ? -6.594 -5.655 28.627 1.00 84.50 267 GLU A O 1
ATOM 2064 N N . GLN A 1 268 ? -4.396 -5.302 28.913 1.00 82.50 268 GLN A N 1
ATOM 2065 C CA . GLN A 1 268 ? -4.338 -5.877 30.266 1.00 82.50 268 GLN A CA 1
ATOM 2066 C C . GLN A 1 268 ? -4.916 -4.982 31.372 1.00 82.50 268 GLN A C 1
ATOM 2068 O O . GLN A 1 268 ? -5.376 -5.490 32.393 1.00 82.50 268 GLN A O 1
ATOM 2073 N N . ARG A 1 269 ? -4.811 -3.651 31.242 1.00 78.50 269 ARG A N 1
ATOM 2074 C CA . ARG A 1 269 ? -5.070 -2.702 32.349 1.00 78.50 269 ARG A CA 1
ATOM 2075 C C . ARG A 1 269 ? -6.079 -1.603 32.017 1.00 78.50 269 ARG A C 1
ATOM 2077 O O . ARG A 1 269 ? -6.298 -0.729 32.853 1.00 78.50 269 ARG A O 1
ATOM 2084 N N . ALA A 1 270 ? -6.653 -1.614 30.812 1.00 75.94 270 ALA A N 1
ATOM 2085 C CA . ALA A 1 270 ? -7.617 -0.634 30.301 1.00 75.94 270 ALA A CA 1
ATOM 2086 C C . ALA A 1 270 ? -7.169 0.849 30.327 1.00 75.94 270 ALA A C 1
ATOM 2088 O O . ALA A 1 270 ? -7.996 1.729 30.103 1.00 75.94 270 ALA A O 1
ATOM 2089 N N . GLY A 1 271 ? -5.884 1.141 30.565 1.00 75.31 271 GLY A N 1
ATOM 2090 C CA . GLY A 1 271 ? -5.317 2.498 30.554 1.00 75.31 271 GLY A CA 1
ATOM 2091 C C . GLY A 1 271 ? -4.498 2.800 29.296 1.00 75.31 271 GLY A C 1
ATOM 2092 O O . GLY A 1 271 ? -4.249 1.911 28.483 1.00 75.31 271 GLY A O 1
ATOM 2093 N N . PHE A 1 272 ? -4.040 4.046 29.148 1.00 79.25 272 PHE A N 1
ATOM 2094 C CA . PHE A 1 272 ? -3.267 4.539 27.997 1.00 79.25 272 PHE A CA 1
ATOM 2095 C C . PHE A 1 272 ? -4.030 4.524 26.661 1.00 79.25 272 PHE A C 1
ATOM 2097 O O . PHE A 1 272 ? -3.414 4.635 25.603 1.00 79.25 272 PHE A O 1
ATOM 2104 N N . LYS A 1 273 ? -5.369 4.474 26.678 1.00 84.75 273 LYS A N 1
ATOM 2105 C CA . LYS A 1 273 ? -6.202 4.394 25.461 1.00 84.75 273 LYS A CA 1
ATOM 2106 C C . LYS A 1 273 ? -5.891 5.520 24.467 1.00 84.75 273 LYS A C 1
ATOM 2108 O O . LYS A 1 273 ? -5.703 5.272 23.278 1.00 84.75 273 LYS A O 1
ATOM 2113 N N . ALA A 1 274 ? -5.766 6.750 24.969 1.00 86.88 274 ALA A N 1
ATOM 2114 C CA . ALA A 1 274 ? -5.428 7.920 24.158 1.00 86.88 274 ALA A CA 1
ATOM 2115 C C . ALA A 1 274 ? -4.003 7.860 23.568 1.00 86.88 274 ALA A C 1
ATOM 2117 O O . ALA A 1 274 ? -3.782 8.340 22.458 1.00 86.88 274 ALA A O 1
ATOM 2118 N N . TRP A 1 275 ? -3.049 7.247 24.278 1.00 90.25 275 TRP A N 1
ATOM 2119 C CA . TRP A 1 275 ? -1.686 7.035 23.779 1.00 90.25 275 TRP A CA 1
ATOM 2120 C C . TRP A 1 275 ? -1.640 5.954 22.703 1.00 90.25 275 TRP A C 1
ATOM 2122 O O . TRP A 1 275 ? -1.014 6.178 21.674 1.00 90.25 275 TRP A O 1
ATOM 2132 N N . THR A 1 276 ? -2.361 4.847 22.886 1.00 91.88 276 THR A N 1
ATOM 2133 C CA . THR A 1 276 ? -2.509 3.797 21.871 1.00 91.88 276 THR A CA 1
ATOM 2134 C C . THR A 1 276 ? -3.084 4.361 20.566 1.00 91.88 276 THR A C 1
ATOM 2136 O O . THR A 1 276 ? -2.516 4.131 19.503 1.00 91.88 276 THR A O 1
A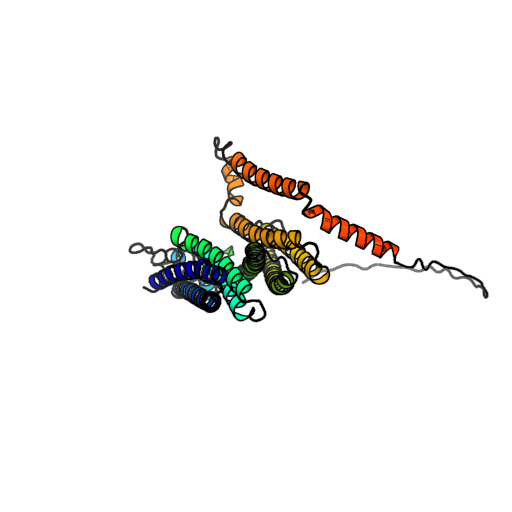TOM 2139 N N . LEU A 1 277 ? -4.146 5.179 20.629 1.00 91.88 277 LEU A N 1
ATOM 2140 C CA . LEU A 1 277 ? -4.694 5.861 19.445 1.00 91.88 277 LEU A CA 1
ATOM 2141 C C . LEU A 1 277 ? -3.681 6.811 18.789 1.00 91.88 277 LEU A C 1
ATOM 2143 O O . LEU A 1 277 ? -3.501 6.774 17.572 1.00 91.88 277 LEU A O 1
ATOM 2147 N N . LEU A 1 278 ? -3.018 7.657 19.587 1.00 94.00 278 LEU A N 1
ATOM 2148 C CA . LEU A 1 278 ? -2.021 8.604 19.088 1.00 94.00 278 LEU A CA 1
ATOM 2149 C C . LEU A 1 278 ? -0.866 7.874 18.394 1.00 94.00 278 LEU A C 1
ATOM 2151 O O . LEU A 1 278 ? -0.480 8.260 17.297 1.00 94.00 278 LEU A O 1
ATOM 2155 N N . LEU A 1 279 ? -0.352 6.802 18.998 1.00 95.88 279 LEU A N 1
ATOM 2156 C CA . LEU A 1 279 ? 0.733 5.991 18.451 1.00 95.88 279 LEU A CA 1
ATOM 2157 C C . LEU A 1 279 ? 0.315 5.253 17.171 1.00 95.88 279 LEU A C 1
ATOM 2159 O O . LEU A 1 279 ? 1.098 5.244 16.226 1.00 95.88 279 LEU A O 1
ATOM 2163 N N . SER A 1 280 ? -0.916 4.731 17.077 1.00 95.06 280 SER A N 1
ATOM 2164 C CA . SER A 1 280 ? -1.452 4.161 15.828 1.00 95.06 280 SER A CA 1
ATOM 2165 C C . SER A 1 280 ? -1.475 5.180 14.688 1.00 95.06 280 SER A C 1
ATOM 2167 O O . SER A 1 280 ? -1.086 4.866 13.563 1.00 95.06 280 SER A O 1
ATOM 2169 N N . ILE A 1 281 ? -1.900 6.415 14.972 1.00 95.81 281 ILE A N 1
ATOM 2170 C CA . ILE A 1 281 ? -1.943 7.493 13.976 1.00 95.81 281 ILE A CA 1
ATOM 2171 C C . ILE A 1 281 ? -0.526 7.955 13.616 1.00 95.81 281 ILE A C 1
ATOM 2173 O O . ILE A 1 281 ? -0.208 8.096 12.434 1.00 95.81 281 ILE A O 1
ATOM 2177 N N . CYS A 1 282 ? 0.345 8.147 14.607 1.00 96.75 282 CYS A N 1
ATOM 2178 C CA . CYS A 1 282 ? 1.725 8.572 14.402 1.00 96.75 282 CYS A CA 1
ATOM 2179 C C . CYS A 1 282 ? 2.551 7.535 13.633 1.00 96.75 282 CYS A C 1
ATOM 2181 O O . CYS A 1 282 ? 3.254 7.929 12.710 1.00 96.75 282 CYS A O 1
ATOM 2183 N N . ALA A 1 283 ? 2.451 6.238 13.943 1.00 96.69 283 ALA A N 1
ATOM 2184 C CA . ALA A 1 283 ? 3.223 5.194 13.266 1.00 96.69 283 ALA A CA 1
ATOM 2185 C C . ALA A 1 283 ? 2.948 5.171 11.754 1.00 96.69 283 ALA A C 1
ATOM 2187 O O . ALA A 1 283 ? 3.883 5.262 10.958 1.00 96.69 283 ALA A O 1
ATOM 2188 N N . PHE A 1 284 ? 1.675 5.160 11.342 1.00 97.19 284 PHE A N 1
ATOM 2189 C CA . PHE A 1 284 ? 1.334 5.215 9.918 1.00 97.19 284 PHE A CA 1
ATOM 2190 C C . PHE A 1 284 ? 1.680 6.574 9.282 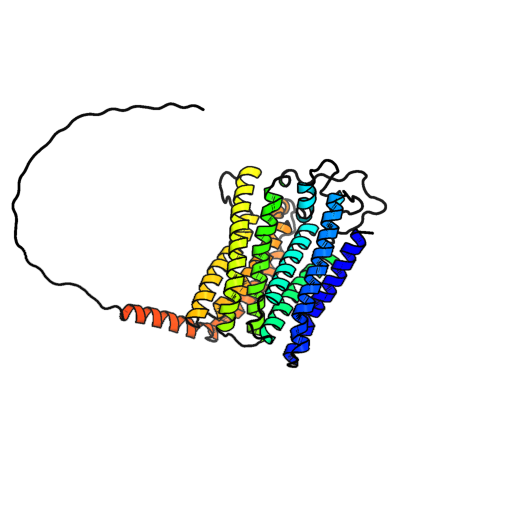1.00 97.19 284 PHE A C 1
ATOM 2192 O O . PHE A 1 284 ? 2.230 6.617 8.183 1.00 97.19 284 PHE A O 1
ATOM 2199 N N . SER A 1 285 ? 1.464 7.689 9.992 1.00 96.56 285 SER A N 1
ATOM 2200 C CA . SER A 1 285 ? 1.861 9.024 9.507 1.00 96.56 285 SER A CA 1
ATOM 2201 C C . SER A 1 285 ? 3.373 9.140 9.273 1.00 96.56 285 SER A C 1
ATOM 2203 O O . SER A 1 285 ? 3.797 9.796 8.324 1.00 96.56 285 SER A O 1
ATOM 2205 N N . LEU A 1 286 ? 4.192 8.482 10.100 1.00 96.19 286 LEU A N 1
ATOM 2206 C CA . LEU A 1 286 ? 5.645 8.412 9.934 1.00 96.19 286 LEU A CA 1
ATOM 2207 C C . LEU A 1 286 ? 6.052 7.506 8.764 1.00 96.19 286 LEU A C 1
ATOM 2209 O O . LEU A 1 286 ? 7.000 7.847 8.066 1.00 96.19 286 LEU A O 1
ATOM 2213 N N . CYS A 1 287 ? 5.311 6.429 8.473 1.00 95.06 287 CYS A N 1
ATOM 2214 C CA . CYS A 1 287 ? 5.516 5.629 7.254 1.00 95.06 287 CYS A CA 1
ATOM 2215 C C . CYS A 1 287 ? 5.276 6.471 5.986 1.00 95.06 287 CYS A C 1
ATOM 2217 O O . CYS A 1 287 ? 6.079 6.444 5.050 1.00 95.06 287 CYS A O 1
ATOM 2219 N N . LEU A 1 288 ? 4.196 7.264 5.969 1.00 92.94 288 LEU A N 1
ATOM 2220 C CA . LEU A 1 288 ? 3.891 8.194 4.875 1.00 92.94 288 LEU A CA 1
ATOM 2221 C C . LEU A 1 288 ? 4.966 9.283 4.741 1.00 92.94 288 LEU A C 1
ATOM 2223 O O . LEU A 1 288 ? 5.458 9.528 3.639 1.00 92.94 288 LEU A O 1
ATOM 2227 N N . LEU A 1 289 ? 5.369 9.900 5.858 1.00 91.56 289 LEU A N 1
ATOM 2228 C CA . LEU A 1 289 ? 6.412 10.927 5.883 1.00 91.56 289 LEU A CA 1
ATOM 2229 C C . LEU A 1 289 ? 7.766 10.380 5.413 1.00 91.56 289 LEU A C 1
ATOM 2231 O O . LEU A 1 289 ? 8.413 11.017 4.588 1.00 91.56 289 LEU A O 1
ATOM 2235 N N . GLY A 1 290 ? 8.183 9.206 5.892 1.00 87.44 290 GLY A N 1
ATOM 2236 C CA . GLY A 1 290 ? 9.432 8.563 5.484 1.00 87.44 290 GLY A CA 1
ATOM 2237 C C . GLY A 1 290 ? 9.453 8.247 3.988 1.00 87.44 290 GLY A C 1
ATOM 2238 O O . GLY A 1 290 ? 10.409 8.587 3.294 1.00 87.44 290 GLY A O 1
ATOM 2239 N N . THR A 1 291 ? 8.353 7.696 3.464 1.00 85.81 291 THR A N 1
ATOM 2240 C CA . THR A 1 291 ? 8.191 7.428 2.024 1.00 85.81 291 THR A CA 1
ATOM 2241 C C . THR A 1 291 ? 8.279 8.713 1.201 1.00 85.81 291 THR A C 1
ATOM 2243 O O . THR A 1 291 ? 9.000 8.759 0.203 1.00 85.81 291 THR A O 1
ATOM 2246 N N . PHE A 1 292 ? 7.609 9.783 1.645 1.00 86.00 292 PHE A N 1
ATOM 2247 C CA . PHE A 1 292 ? 7.694 11.096 1.011 1.00 86.00 292 PHE A CA 1
ATOM 2248 C C . PHE A 1 292 ? 9.122 11.660 1.045 1.00 86.00 292 PHE A C 1
ATOM 2250 O O . PHE A 1 292 ? 9.622 12.093 0.012 1.00 86.00 292 PHE A O 1
ATOM 2257 N N . LEU A 1 293 ? 9.811 11.633 2.189 1.00 81.69 293 LEU A N 1
ATOM 2258 C CA . LEU A 1 293 ? 11.170 12.173 2.331 1.00 81.69 293 LEU A CA 1
ATOM 2259 C C . LEU A 1 293 ? 12.178 11.487 1.397 1.00 81.69 293 LEU A C 1
ATOM 2261 O O . LEU A 1 293 ? 12.971 12.175 0.755 1.00 81.69 293 LEU A O 1
ATOM 2265 N N . VAL A 1 294 ? 12.105 10.157 1.284 1.00 78.75 294 VAL A N 1
ATOM 2266 C CA . VAL A 1 294 ? 12.994 9.356 0.427 1.00 78.75 294 VAL A CA 1
ATOM 2267 C C . VAL A 1 294 ? 12.666 9.532 -1.061 1.00 78.75 294 VAL A C 1
ATOM 2269 O O . VAL A 1 294 ? 13.572 9.716 -1.870 1.00 78.75 294 VAL A O 1
ATOM 2272 N N . ARG A 1 295 ? 11.382 9.509 -1.453 1.00 76.62 295 ARG A N 1
ATOM 2273 C CA . ARG A 1 295 ? 10.978 9.511 -2.876 1.00 76.62 295 ARG A CA 1
ATOM 2274 C C . ARG A 1 295 ? 10.761 10.906 -3.489 1.00 76.62 295 ARG A C 1
ATOM 2276 O O . ARG A 1 295 ? 10.709 11.004 -4.707 1.00 76.62 295 ARG A O 1
ATOM 2283 N N . SER A 1 296 ? 10.651 11.982 -2.700 1.00 66.75 296 SER A N 1
ATOM 2284 C CA . SER A 1 296 ? 10.397 13.351 -3.211 1.00 66.75 296 SER A CA 1
ATOM 2285 C C . SER A 1 296 ? 11.641 14.128 -3.666 1.00 66.75 296 SER A C 1
ATOM 2287 O O . SER A 1 296 ? 11.511 15.233 -4.188 1.00 66.75 296 SER A O 1
ATOM 2289 N N . GLY A 1 297 ? 12.854 13.620 -3.418 1.00 57.84 297 GLY A N 1
ATOM 2290 C CA . GLY A 1 297 ? 14.102 14.334 -3.734 1.00 57.84 297 GLY A CA 1
ATOM 2291 C C . GLY A 1 297 ? 14.377 15.582 -2.874 1.00 57.84 297 GLY A C 1
ATOM 2292 O O . GLY A 1 297 ? 15.372 16.279 -3.094 1.00 57.84 297 GLY A O 1
ATOM 2293 N N . VAL A 1 298 ? 13.547 15.865 -1.860 1.00 56.78 298 VAL A N 1
ATOM 2294 C CA . VAL A 1 298 ? 13.728 17.010 -0.945 1.00 56.78 298 VAL A CA 1
ATOM 2295 C C . VAL A 1 298 ? 15.069 16.929 -0.207 1.00 56.78 298 VAL A C 1
ATOM 2297 O O . VAL A 1 298 ? 15.751 17.944 -0.076 1.00 56.78 298 VAL A O 1
ATOM 2300 N N . LEU A 1 299 ? 15.504 15.731 0.197 1.00 48.12 299 LEU A N 1
ATOM 2301 C CA . LEU A 1 299 ? 16.797 15.529 0.867 1.00 48.12 299 LEU A CA 1
ATOM 2302 C C . LEU A 1 299 ? 18.000 15.759 -0.072 1.00 48.12 299 LEU A C 1
ATOM 2304 O O . LEU A 1 299 ? 18.993 16.357 0.335 1.00 48.12 299 LEU A O 1
ATOM 2308 N N . VAL A 1 300 ? 17.875 15.414 -1.359 1.00 44.41 300 VAL A N 1
ATOM 2309 C CA . VAL A 1 300 ? 18.900 15.667 -2.399 1.00 44.41 300 VAL A CA 1
ATOM 2310 C C . VAL A 1 300 ? 19.010 17.166 -2.743 1.00 44.41 300 VAL A C 1
ATOM 2312 O O . VAL A 1 300 ? 20.000 17.634 -3.309 1.00 44.41 300 VAL A O 1
ATOM 2315 N N . SER A 1 301 ? 18.006 17.967 -2.373 1.00 29.41 301 SER A N 1
ATOM 2316 C CA . SER A 1 301 ? 17.935 19.392 -2.717 1.00 29.41 301 SER A CA 1
ATOM 2317 C C . SER A 1 301 ? 18.815 20.301 -1.848 1.00 29.41 301 SER A C 1
ATOM 2319 O O . SER A 1 301 ? 19.034 21.456 -2.223 1.00 29.41 301 SER A O 1
ATOM 2321 N N . GLY A 1 302 ? 19.372 19.805 -0.734 1.00 35.88 302 GLY A N 1
ATOM 2322 C CA . GLY A 1 302 ? 20.256 20.581 0.150 1.00 35.88 302 GLY A CA 1
ATOM 2323 C C . GLY A 1 302 ? 21.468 21.175 -0.580 1.00 35.88 302 GLY A C 1
ATOM 2324 O O . GLY A 1 302 ? 21.781 22.356 -0.419 1.00 35.88 302 GLY A O 1
ATOM 2325 N N . THR A 1 303 ? 22.082 20.400 -1.478 1.00 38.47 303 THR A N 1
ATOM 2326 C CA . THR A 1 303 ? 23.236 20.830 -2.285 1.00 38.47 303 THR A CA 1
ATOM 2327 C C . THR A 1 303 ? 22.848 21.826 -3.386 1.00 38.47 303 THR A C 1
ATOM 2329 O O . THR A 1 303 ? 23.650 22.683 -3.748 1.00 38.47 303 THR A O 1
ATOM 2332 N N . ARG A 1 304 ? 21.601 21.784 -3.890 1.00 29.03 304 ARG A N 1
ATOM 2333 C CA . ARG A 1 304 ? 21.100 22.730 -4.912 1.00 29.03 304 ARG A CA 1
ATOM 2334 C C . ARG A 1 304 ? 20.619 24.061 -4.328 1.00 29.03 304 ARG A C 1
ATOM 2336 O O . ARG A 1 304 ? 20.731 25.085 -4.999 1.00 29.03 304 ARG A O 1
ATOM 2343 N N . LEU A 1 305 ? 20.141 24.090 -3.080 1.00 35.69 305 LEU A N 1
ATOM 2344 C CA . LEU A 1 305 ? 19.714 25.337 -2.427 1.00 35.69 305 LEU A CA 1
ATOM 2345 C C . LEU A 1 305 ? 20.881 26.327 -2.233 1.00 35.69 305 LEU A C 1
ATOM 2347 O O . LEU A 1 305 ? 20.666 27.536 -2.184 1.00 35.69 305 LEU A O 1
ATOM 2351 N N . ARG A 1 306 ? 22.125 25.831 -2.191 1.00 32.69 306 ARG A N 1
ATOM 2352 C CA . ARG A 1 306 ? 23.341 26.652 -2.063 1.00 32.69 306 ARG A CA 1
ATOM 2353 C C . ARG A 1 306 ? 23.725 27.416 -3.344 1.00 32.69 306 ARG A C 1
ATOM 2355 O O . ARG A 1 306 ? 24.591 28.279 -3.274 1.00 32.69 306 ARG A O 1
ATOM 2362 N N . LEU A 1 307 ? 23.070 27.145 -4.482 1.00 35.19 307 LEU A N 1
ATOM 2363 C CA . LEU A 1 307 ? 23.365 27.751 -5.794 1.00 35.19 307 LEU A CA 1
ATOM 2364 C C . LEU A 1 307 ? 22.240 28.653 -6.347 1.00 35.19 307 LEU A C 1
ATOM 2366 O O . LEU A 1 307 ? 22.270 29.031 -7.515 1.00 35.19 307 LEU A O 1
ATOM 2370 N N . ARG A 1 308 ? 21.250 29.039 -5.527 1.00 27.97 308 ARG A N 1
ATOM 2371 C CA . ARG A 1 308 ? 20.229 30.038 -5.903 1.00 27.97 308 ARG A CA 1
ATOM 2372 C C . ARG A 1 308 ? 20.118 31.166 -4.866 1.00 27.97 308 ARG A C 1
ATOM 2374 O O . ARG A 1 308 ? 19.438 30.991 -3.851 1.00 27.97 308 ARG A O 1
ATOM 2381 N N . PRO A 1 309 ? 20.703 32.352 -5.122 1.00 31.73 309 PRO A N 1
ATOM 2382 C CA . PRO A 1 309 ? 20.405 33.548 -4.343 1.00 31.73 309 PRO A CA 1
ATOM 2383 C C . PRO A 1 309 ? 18.948 33.967 -4.604 1.00 31.73 309 PRO A C 1
ATOM 2385 O O . PRO A 1 309 ? 18.590 34.269 -5.738 1.00 31.73 309 PRO A O 1
ATOM 2388 N N . GLY A 1 310 ? 18.093 33.970 -3.572 1.00 44.84 310 GLY A N 1
ATOM 2389 C CA . GLY A 1 310 ? 16.759 34.598 -3.637 1.00 44.84 310 GLY A CA 1
ATOM 2390 C C . GLY A 1 310 ? 15.615 33.880 -2.907 1.00 44.84 310 GLY A C 1
ATOM 2391 O O . GLY A 1 310 ? 14.734 34.535 -2.361 1.00 44.84 310 GLY A O 1
ATOM 2392 N N . ALA A 1 311 ? 15.618 32.548 -2.807 1.00 40.28 311 ALA A N 1
ATOM 2393 C CA . ALA A 1 311 ? 14.444 31.777 -2.354 1.00 40.28 311 ALA A CA 1
ATOM 2394 C C . ALA A 1 311 ? 14.264 31.663 -0.815 1.00 40.28 311 ALA A C 1
ATOM 2396 O O . ALA A 1 311 ? 13.772 30.653 -0.313 1.00 40.28 311 ALA A O 1
ATOM 2397 N N . ARG A 1 312 ? 14.677 32.668 -0.028 1.00 41.50 312 ARG A N 1
ATOM 2398 C CA . ARG A 1 312 ? 14.914 32.500 1.425 1.00 41.50 312 ARG A CA 1
ATOM 2399 C C . ARG A 1 312 ? 13.679 32.492 2.347 1.00 41.50 312 ARG A C 1
ATOM 2401 O O . ARG A 1 312 ? 13.836 32.118 3.503 1.00 41.50 312 ARG A O 1
ATOM 2408 N N . ASN A 1 313 ? 12.481 32.891 1.890 1.00 41.91 313 ASN A N 1
ATOM 2409 C CA . ASN A 1 313 ? 11.419 33.365 2.808 1.00 41.91 313 ASN A CA 1
ATOM 2410 C C . ASN A 1 313 ? 10.012 32.723 2.729 1.00 41.91 313 ASN A C 1
ATOM 2412 O O . ASN A 1 313 ? 9.120 33.180 3.444 1.00 41.91 313 ASN A O 1
ATOM 2416 N N . VAL A 1 314 ? 9.772 31.667 1.939 1.00 46.31 314 VAL A N 1
ATOM 2417 C CA . VAL A 1 314 ? 8.404 31.093 1.800 1.00 46.31 314 VAL A CA 1
ATOM 2418 C C . VAL A 1 314 ? 8.140 29.888 2.724 1.00 46.31 314 VAL A C 1
ATOM 2420 O O . VAL A 1 314 ? 7.080 29.798 3.342 1.00 46.31 314 VAL A O 1
ATOM 2423 N N . TYR A 1 315 ? 9.107 28.981 2.891 1.00 38.59 315 TYR A N 1
ATOM 2424 C CA . TYR A 1 315 ? 8.882 27.685 3.556 1.00 38.59 315 TYR A CA 1
ATOM 2425 C C . TYR A 1 315 ? 8.670 27.688 5.091 1.00 38.59 315 TYR A C 1
ATOM 2427 O O . TYR A 1 315 ? 7.852 26.889 5.558 1.00 38.59 315 TYR A O 1
ATOM 2435 N N . PRO A 1 316 ? 9.292 28.566 5.912 1.00 44.09 316 PRO A N 1
ATOM 2436 C CA . PRO A 1 316 ? 9.138 28.494 7.374 1.00 44.09 316 PRO A CA 1
ATOM 2437 C C . PRO A 1 316 ? 7.717 28.778 7.895 1.00 44.09 316 PRO A C 1
ATOM 2439 O O . PRO A 1 316 ? 7.360 28.365 9.001 1.00 44.09 316 PRO A O 1
ATOM 2442 N N . ARG A 1 317 ? 6.885 29.500 7.127 1.00 39.22 317 ARG A N 1
ATOM 2443 C CA . ARG A 1 317 ? 5.580 29.993 7.608 1.00 39.22 317 ARG A CA 1
ATOM 2444 C C . ARG A 1 317 ? 4.478 28.926 7.624 1.00 39.22 317 ARG A C 1
ATOM 2446 O O . ARG A 1 317 ? 3.642 28.960 8.526 1.00 39.22 317 ARG A O 1
ATOM 2453 N N . LEU A 1 318 ? 4.499 27.963 6.698 1.00 42.69 318 LEU A N 1
ATOM 2454 C CA . LEU A 1 318 ? 3.474 26.910 6.600 1.00 42.69 318 LEU A CA 1
ATOM 2455 C C . LEU A 1 318 ? 3.671 25.798 7.647 1.00 42.69 318 LEU A C 1
ATOM 2457 O O . LEU A 1 318 ? 2.743 25.496 8.400 1.00 42.69 318 LEU A O 1
ATOM 2461 N N . TYR A 1 319 ? 4.892 25.270 7.795 1.00 46.03 319 TYR A N 1
ATOM 2462 C CA . TYR A 1 319 ? 5.206 24.261 8.823 1.00 46.03 319 TYR A CA 1
ATOM 2463 C C . TYR A 1 319 ? 4.973 24.782 10.251 1.00 46.03 319 TYR A C 1
ATOM 2465 O O . TYR A 1 319 ? 4.409 24.083 11.100 1.00 46.03 319 TYR A O 1
ATOM 2473 N N . GLY A 1 320 ? 5.307 26.052 10.507 1.00 40.66 320 GLY A N 1
ATOM 2474 C CA . GLY A 1 320 ? 5.059 26.690 11.798 1.00 40.66 320 GLY A CA 1
ATOM 2475 C C . GLY A 1 320 ? 3.573 26.829 12.161 1.00 40.66 320 GLY A C 1
ATOM 2476 O O . GLY A 1 320 ? 3.259 26.973 13.343 1.00 40.66 320 GLY A O 1
ATOM 2477 N N . ALA A 1 321 ? 2.644 26.806 11.200 1.00 46.75 321 ALA A N 1
ATOM 2478 C CA . ALA A 1 321 ? 1.207 26.907 11.473 1.00 46.75 321 ALA A CA 1
ATOM 2479 C C . ALA A 1 321 ? 0.610 25.565 11.931 1.00 46.75 321 ALA A C 1
ATOM 2481 O O . ALA A 1 321 ? -0.099 25.522 12.941 1.00 46.75 321 ALA A O 1
ATOM 2482 N N . GLY A 1 322 ? 0.949 24.466 11.246 1.00 48.12 322 GLY A N 1
ATOM 2483 C CA . GLY A 1 322 ? 0.507 23.114 11.610 1.00 48.12 322 GLY A CA 1
ATOM 2484 C C . GLY A 1 322 ? 1.001 22.696 12.997 1.00 48.12 322 GLY A C 1
ATOM 2485 O O . GLY A 1 322 ? 0.202 22.322 13.856 1.00 48.12 322 GLY A O 1
ATOM 2486 N N . HIS A 1 323 ? 2.299 22.878 13.268 1.00 53.88 323 HIS A N 1
ATOM 2487 C CA . HIS A 1 323 ? 2.892 22.514 14.558 1.00 53.88 323 HIS A CA 1
ATOM 2488 C C . HIS A 1 323 ? 2.315 23.337 15.725 1.00 53.88 323 HIS A C 1
ATOM 2490 O O . HIS A 1 323 ? 2.067 22.803 16.807 1.00 53.88 323 HIS A O 1
ATOM 2496 N N . ARG A 1 324 ? 2.013 24.630 15.512 1.00 51.03 324 ARG A N 1
ATOM 2497 C CA . ARG A 1 324 ? 1.350 25.470 16.528 1.00 51.03 324 ARG A CA 1
ATOM 2498 C C . ARG A 1 324 ? -0.100 25.057 16.782 1.00 51.03 324 ARG A C 1
ATOM 2500 O O . ARG A 1 324 ? -0.513 25.089 17.940 1.00 51.03 324 ARG A O 1
ATOM 2507 N N . ARG A 1 325 ? -0.849 24.624 15.759 1.00 58.56 325 ARG A N 1
ATOM 2508 C CA . ARG A 1 325 ? -2.217 24.089 15.916 1.00 58.56 325 ARG A CA 1
ATOM 2509 C C . ARG A 1 325 ? -2.224 22.747 16.652 1.00 58.56 325 ARG A C 1
ATOM 2511 O O . ARG A 1 325 ? -2.985 22.607 17.604 1.00 58.56 325 ARG A O 1
ATOM 2518 N N . LEU A 1 326 ? -1.327 21.819 16.307 1.00 51.06 326 LEU A N 1
ATOM 2519 C CA . LEU A 1 326 ? -1.184 20.540 17.014 1.00 51.06 326 LEU A CA 1
ATOM 2520 C C . LEU A 1 326 ? -0.754 20.749 18.476 1.00 51.06 326 LEU A C 1
ATOM 2522 O O . LEU A 1 326 ? -1.400 20.242 19.389 1.00 51.06 326 LEU A O 1
ATOM 2526 N N . ALA A 1 327 ? 0.258 21.584 18.729 1.00 51.19 327 ALA A N 1
ATOM 2527 C CA . ALA A 1 327 ? 0.678 21.922 20.089 1.00 51.19 327 ALA A CA 1
ATOM 2528 C C . ALA A 1 327 ? -0.409 22.678 20.881 1.00 51.19 327 ALA A C 1
ATOM 2530 O O . ALA A 1 327 ? -0.491 22.545 22.101 1.00 51.19 327 ALA A O 1
ATOM 2531 N N . ALA A 1 328 ? -1.257 23.483 20.231 1.00 61.09 328 ALA A N 1
ATOM 2532 C CA . ALA A 1 328 ? -2.418 24.104 20.872 1.00 61.09 328 ALA A CA 1
ATOM 2533 C C . ALA A 1 328 ? -3.518 23.080 21.202 1.00 61.09 328 ALA A C 1
ATOM 2535 O O . ALA A 1 328 ? -4.065 23.139 22.299 1.00 61.09 328 ALA A O 1
ATOM 2536 N N . ALA A 1 329 ? -3.794 22.117 20.318 1.00 59.19 329 ALA A N 1
ATOM 2537 C CA . ALA A 1 329 ? -4.736 21.026 20.574 1.00 59.19 329 ALA A CA 1
ATOM 2538 C C . ALA A 1 329 ? -4.266 20.131 21.735 1.00 59.19 329 ALA A C 1
ATOM 2540 O O . ALA A 1 329 ? -5.022 19.903 22.676 1.00 59.19 329 ALA A O 1
ATOM 2541 N N . VAL A 1 330 ? -2.990 19.725 21.743 1.00 54.09 330 VAL A N 1
ATOM 2542 C CA . VAL A 1 330 ? -2.383 18.940 22.836 1.00 54.09 330 VAL A CA 1
ATOM 2543 C C . VAL A 1 330 ? -2.387 19.716 24.160 1.00 54.09 330 VAL A C 1
ATOM 2545 O O . VAL A 1 330 ? -2.689 19.144 25.207 1.00 54.09 330 VAL A O 1
ATOM 2548 N N . ARG A 1 331 ? -2.117 21.032 24.144 1.00 64.00 331 ARG A N 1
ATOM 2549 C CA . ARG A 1 331 ? -2.220 21.878 25.350 1.00 64.00 331 ARG A CA 1
ATOM 2550 C C 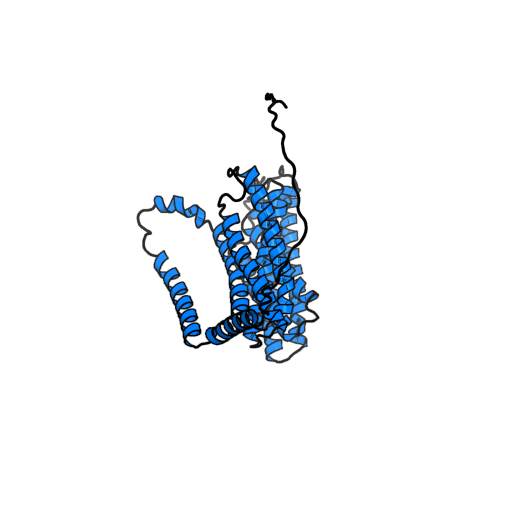. ARG A 1 331 ? -3.660 22.046 25.836 1.00 64.00 331 ARG A C 1
ATOM 2552 O O . ARG A 1 331 ? -3.874 21.962 27.040 1.00 64.00 331 ARG A O 1
ATOM 2559 N N . ARG A 1 332 ? -4.641 22.215 24.941 1.00 62.56 332 ARG A N 1
ATOM 2560 C CA . ARG A 1 332 ? -6.072 22.254 25.301 1.00 62.56 332 ARG A CA 1
ATOM 2561 C C . ARG A 1 332 ? -6.529 20.933 25.918 1.00 62.56 332 ARG A C 1
ATOM 2563 O O . ARG A 1 332 ? -7.108 20.956 26.995 1.00 62.56 332 ARG A O 1
ATOM 2570 N N . ALA A 1 333 ? -6.174 19.799 25.320 1.00 53.34 333 ALA A N 1
ATOM 2571 C CA . ALA A 1 333 ? -6.525 18.482 25.847 1.00 53.34 333 ALA A CA 1
ATOM 2572 C C . ALA A 1 333 ? -5.811 18.149 27.179 1.00 53.34 333 ALA A C 1
ATOM 2574 O O . ALA A 1 333 ? -6.381 17.467 28.029 1.00 53.34 333 ALA A O 1
ATOM 2575 N N . ARG A 1 334 ? -4.600 18.683 27.425 1.00 52.16 334 ARG A N 1
ATOM 2576 C CA . ARG A 1 334 ? -3.976 18.675 28.766 1.00 52.16 334 ARG A CA 1
ATOM 2577 C C . ARG A 1 334 ? -4.726 19.560 29.768 1.00 52.16 334 ARG A C 1
ATOM 2579 O O . ARG A 1 334 ? -4.969 19.113 30.884 1.00 52.16 334 ARG A O 1
ATOM 2586 N N . ALA A 1 335 ? -5.097 20.783 29.384 1.00 55.78 335 ALA A N 1
ATOM 2587 C CA . ALA A 1 335 ? -5.808 21.729 30.252 1.00 55.78 335 ALA A CA 1
ATOM 2588 C C . ALA A 1 335 ? -7.231 21.260 30.613 1.00 55.78 335 ALA A C 1
ATOM 2590 O O . ALA A 1 335 ? -7.693 21.501 31.721 1.00 55.78 335 ALA A O 1
ATOM 2591 N N . GLN A 1 336 ? -7.893 20.527 29.714 1.00 56.03 336 GLN A N 1
ATOM 2592 C CA . GLN A 1 336 ? -9.204 19.900 29.926 1.00 56.03 336 GLN A CA 1
ATOM 2593 C C . GLN A 1 336 ? -9.145 18.604 30.764 1.00 56.03 336 GLN A C 1
ATOM 2595 O O . GLN A 1 336 ? -10.135 17.888 30.859 1.00 56.03 336 GLN A O 1
ATOM 2600 N N . GLY A 1 337 ? -7.992 18.254 31.347 1.00 47.00 337 GLY A N 1
ATOM 2601 C CA . GLY A 1 337 ? -7.856 17.108 32.254 1.00 47.00 337 GLY A CA 1
ATOM 2602 C C . GLY A 1 337 ? -7.896 15.720 31.598 1.00 47.00 337 GLY A C 1
ATOM 2603 O O . GLY A 1 337 ? -7.617 14.736 32.283 1.00 47.00 337 GLY A O 1
ATOM 2604 N N . ALA A 1 338 ? -8.140 15.623 30.285 1.00 54.50 338 ALA A N 1
ATOM 2605 C CA . ALA A 1 338 ? -8.341 14.364 29.553 1.00 54.50 338 ALA A CA 1
ATOM 2606 C C . ALA A 1 338 ? -7.167 13.363 29.647 1.00 54.50 338 ALA A C 1
ATOM 2608 O O . ALA A 1 338 ? -7.359 12.166 29.460 1.00 54.50 338 ALA A O 1
ATOM 2609 N N . PHE A 1 339 ? -5.959 13.835 29.975 1.00 51.44 339 PHE A N 1
ATOM 2610 C CA . PHE A 1 339 ? -4.771 12.998 30.200 1.00 51.44 339 PHE A CA 1
ATOM 2611 C C . PHE A 1 339 ? -4.379 12.833 31.681 1.00 51.44 339 PHE A C 1
ATOM 2613 O O . PHE A 1 339 ? -3.542 11.993 32.008 1.00 51.44 339 PHE A O 1
ATOM 2620 N N . ALA A 1 340 ? -4.946 13.634 32.589 1.00 49.56 340 ALA A N 1
ATOM 2621 C CA . ALA A 1 340 ? -4.481 13.723 33.975 1.00 49.56 340 ALA A CA 1
ATOM 2622 C C . ALA A 1 340 ? -4.986 12.570 34.858 1.00 49.56 340 ALA A C 1
ATOM 2624 O O . ALA A 1 340 ? -4.260 12.126 35.749 1.00 49.56 340 ALA A O 1
ATOM 2625 N N . GLY A 1 341 ? -6.203 12.071 34.605 1.00 50.75 341 GLY A N 1
ATOM 2626 C CA . GLY A 1 341 ? -6.807 10.976 35.373 1.00 50.75 341 GLY A CA 1
ATOM 2627 C C . GLY A 1 341 ? -6.046 9.655 35.228 1.00 50.75 341 GLY A C 1
ATOM 2628 O O . GLY A 1 341 ? -5.599 9.090 36.225 1.00 50.75 341 GLY A O 1
ATOM 2629 N N . GLU A 1 342 ? -5.830 9.192 33.990 1.00 53.47 342 GLU A N 1
ATOM 2630 C CA . GLU A 1 342 ? -5.151 7.913 33.728 1.00 53.47 342 GLU A CA 1
ATOM 2631 C C . GLU A 1 342 ? -3.698 7.907 34.228 1.00 53.47 342 GLU A C 1
ATOM 2633 O O . GLU A 1 342 ? -3.284 6.961 34.898 1.00 53.47 342 GLU A O 1
ATOM 2638 N N . GLN A 1 343 ? -2.922 8.969 33.964 1.00 50.56 343 GLN A N 1
ATOM 2639 C CA . GLN A 1 343 ? -1.515 9.018 34.383 1.00 50.56 343 GLN A CA 1
ATOM 2640 C C . GLN A 1 343 ? -1.368 9.029 35.910 1.00 50.56 343 GLN A C 1
ATOM 2642 O O . GLN A 1 343 ? -0.531 8.300 36.443 1.00 50.56 343 GLN A O 1
ATOM 2647 N N . ARG A 1 344 ? -2.202 9.794 36.631 1.00 52.28 344 ARG A N 1
ATOM 2648 C CA . ARG A 1 344 ? -2.189 9.807 38.104 1.00 52.28 344 ARG A CA 1
ATOM 2649 C C . ARG A 1 344 ? -2.622 8.462 38.684 1.00 52.28 344 ARG A C 1
ATOM 2651 O O . ARG A 1 344 ? -1.969 7.980 39.603 1.00 52.28 344 ARG A O 1
ATOM 2658 N N . ALA A 1 345 ? -3.650 7.823 38.122 1.00 55.19 345 ALA A N 1
ATOM 2659 C CA . ALA A 1 345 ? -4.103 6.505 38.567 1.00 55.19 345 ALA A CA 1
ATOM 2660 C C . ALA A 1 345 ? -3.037 5.412 38.360 1.00 55.19 345 ALA A C 1
ATOM 2662 O O . ALA A 1 345 ? -2.845 4.574 39.239 1.00 55.19 345 ALA A O 1
ATOM 2663 N N . VAL A 1 346 ? -2.309 5.429 37.237 1.00 55.22 346 VAL A N 1
ATOM 2664 C CA . VAL A 1 346 ? -1.215 4.475 36.982 1.00 55.22 346 VAL A CA 1
ATOM 2665 C C . VAL A 1 346 ? -0.031 4.727 37.915 1.00 55.22 346 VAL A C 1
ATOM 2667 O O . VAL A 1 346 ? 0.443 3.779 38.536 1.00 55.22 346 VAL A O 1
ATOM 2670 N N . VAL A 1 347 ? 0.421 5.976 38.074 1.00 60.94 347 VAL A N 1
ATOM 2671 C CA . VAL A 1 347 ? 1.539 6.305 38.979 1.00 60.94 347 VAL A CA 1
ATOM 2672 C C . VAL A 1 347 ? 1.190 5.968 40.432 1.00 60.94 347 VAL A C 1
ATOM 2674 O O . VAL A 1 347 ? 1.994 5.332 41.108 1.00 60.94 347 VAL A O 1
ATOM 2677 N N . ALA A 1 348 ? -0.023 6.293 40.892 1.00 58.78 348 ALA A N 1
ATOM 2678 C CA . ALA A 1 348 ? -0.488 5.947 42.235 1.00 58.78 348 ALA A CA 1
ATOM 2679 C C . ALA A 1 348 ? -0.580 4.426 42.453 1.00 58.78 348 ALA A C 1
ATOM 2681 O O . ALA A 1 348 ? -0.144 3.933 43.488 1.00 58.78 348 ALA A O 1
ATOM 2682 N N . ARG A 1 349 ? -1.076 3.655 41.472 1.00 60.59 349 ARG A N 1
ATOM 2683 C CA . ARG A 1 349 ? -1.137 2.183 41.565 1.00 60.59 349 ARG A CA 1
ATOM 2684 C C . ARG A 1 349 ? 0.243 1.525 41.505 1.00 60.59 349 ARG A C 1
ATOM 2686 O O . ARG A 1 349 ? 0.464 0.543 42.202 1.00 60.59 349 ARG A O 1
ATOM 2693 N N . VAL A 1 350 ? 1.183 2.063 40.725 1.00 62.69 350 VAL A N 1
ATOM 2694 C CA . VAL A 1 350 ? 2.580 1.590 40.698 1.00 62.69 350 VAL A CA 1
ATOM 2695 C C . VAL A 1 350 ? 3.309 1.938 42.002 1.00 62.69 350 VAL A C 1
ATOM 2697 O O . VAL A 1 350 ? 4.090 1.124 42.489 1.00 62.69 350 VAL A O 1
ATOM 2700 N N . ALA A 1 351 ? 3.023 3.095 42.607 1.00 61.69 351 ALA A N 1
ATOM 2701 C CA . ALA A 1 351 ? 3.525 3.454 43.934 1.00 61.69 351 ALA A CA 1
ATOM 2702 C C . ALA A 1 351 ? 2.944 2.544 45.034 1.00 61.69 351 ALA A C 1
ATOM 2704 O O . ALA A 1 351 ? 3.706 1.988 45.822 1.00 61.69 351 ALA A O 1
ATOM 2705 N N . ALA A 1 352 ? 1.629 2.298 45.027 1.00 61.19 352 ALA A N 1
ATOM 2706 C CA . ALA A 1 352 ? 0.966 1.388 45.964 1.00 61.19 352 ALA A CA 1
ATOM 2707 C C . ALA A 1 352 ? 1.476 -0.061 45.834 1.00 61.19 352 ALA A C 1
ATOM 2709 O O . ALA A 1 352 ? 1.808 -0.690 46.834 1.00 61.19 352 ALA A O 1
ATOM 2710 N N . ALA A 1 353 ? 1.653 -0.568 44.608 1.00 57.91 353 ALA A N 1
ATOM 2711 C CA . ALA A 1 353 ? 2.245 -1.887 44.362 1.00 57.91 353 ALA A CA 1
ATOM 2712 C C . ALA A 1 353 ? 3.731 -1.980 44.775 1.00 57.91 353 ALA A C 1
ATOM 2714 O O . ALA A 1 353 ? 4.246 -3.076 44.992 1.00 57.91 353 ALA A O 1
ATOM 2715 N N . ARG A 1 354 ? 4.431 -0.843 44.905 1.00 57.09 354 ARG A N 1
ATOM 2716 C CA . ARG A 1 354 ? 5.766 -0.766 45.521 1.00 57.09 354 ARG A CA 1
ATOM 2717 C C . ARG A 1 354 ? 5.703 -0.806 47.050 1.00 57.09 354 ARG A C 1
ATOM 2719 O O . ARG A 1 354 ? 6.576 -1.419 47.650 1.00 57.09 354 ARG A O 1
ATOM 2726 N N . GLN A 1 355 ? 4.689 -0.189 47.658 1.00 55.81 355 GLN A N 1
ATOM 2727 C CA . GLN A 1 355 ? 4.463 -0.188 49.111 1.00 55.81 355 GLN A CA 1
ATOM 2728 C C . GLN A 1 355 ? 3.903 -1.518 49.646 1.00 55.81 355 GLN A C 1
ATOM 2730 O O . GLN A 1 355 ? 4.089 -1.821 50.816 1.00 55.81 355 GLN A O 1
ATOM 2735 N N . GLN A 1 356 ? 3.256 -2.326 48.802 1.00 49.72 356 GLN A N 1
ATOM 2736 C CA . GLN A 1 356 ? 2.717 -3.647 49.164 1.00 49.72 356 GLN A CA 1
ATOM 2737 C C . GLN A 1 356 ? 3.722 -4.808 49.028 1.00 49.72 356 GLN A C 1
ATOM 2739 O O . GLN A 1 356 ? 3.336 -5.966 49.176 1.00 49.72 356 GLN A O 1
ATOM 2744 N N . ARG A 1 357 ? 5.008 -4.543 48.756 1.00 45.28 357 ARG A N 1
ATOM 2745 C CA . ARG A 1 357 ? 6.049 -5.575 48.893 1.00 45.28 357 ARG A CA 1
ATOM 2746 C C . ARG A 1 357 ? 6.400 -5.749 50.377 1.00 45.28 357 ARG A C 1
ATOM 2748 O O . ARG A 1 357 ? 6.786 -4.752 50.987 1.00 45.28 357 ARG A O 1
ATOM 2755 N N . PRO A 1 358 ? 6.326 -6.968 50.948 1.00 41.91 358 PRO A N 1
ATOM 2756 C CA . PRO A 1 358 ? 6.809 -7.220 52.301 1.00 41.91 358 PRO A CA 1
ATOM 2757 C C . PRO A 1 358 ? 8.291 -6.859 52.425 1.00 41.91 358 PRO A C 1
ATOM 2759 O O . PRO A 1 358 ? 9.095 -7.171 51.542 1.00 41.91 358 PRO A O 1
ATOM 2762 N N . ALA A 1 359 ? 8.648 -6.200 53.523 1.00 49.31 359 ALA A N 1
ATOM 2763 C CA . ALA A 1 359 ? 10.030 -5.901 53.864 1.00 49.31 359 ALA A CA 1
ATOM 2764 C C . ALA A 1 359 ? 10.646 -7.079 54.637 1.00 49.31 359 ALA A C 1
ATOM 2766 O O . ALA A 1 359 ? 10.896 -6.969 55.835 1.00 49.31 359 ALA A O 1
ATOM 2767 N N . ASP A 1 360 ? 10.899 -8.200 53.954 1.00 40.47 360 ASP A N 1
ATOM 2768 C CA . ASP A 1 360 ? 11.620 -9.332 54.550 1.00 40.47 360 ASP A CA 1
ATOM 2769 C C . ASP A 1 360 ? 13.106 -8.988 54.713 1.00 40.47 360 ASP A C 1
ATOM 2771 O O . ASP A 1 360 ? 13.953 -9.219 53.845 1.00 40.47 360 ASP A O 1
ATOM 2775 N N . GLY A 1 361 ? 13.407 -8.376 55.858 1.00 40.78 361 GLY A N 1
ATOM 2776 C CA . GLY A 1 361 ? 14.725 -7.900 56.245 1.00 40.78 361 GLY A CA 1
ATOM 2777 C C . GLY A 1 361 ? 15.178 -8.427 57.605 1.00 40.78 361 GLY A C 1
ATOM 2778 O O . GLY A 1 361 ? 15.113 -7.686 58.572 1.00 40.78 361 GLY A O 1
ATOM 2779 N N . ARG A 1 362 ? 15.756 -9.641 57.601 1.00 43.09 362 ARG A N 1
ATOM 2780 C CA . ARG A 1 362 ? 16.843 -10.149 58.483 1.00 43.09 362 ARG A CA 1
ATOM 2781 C C . ARG A 1 362 ? 16.645 -10.205 60.014 1.00 43.09 362 ARG A C 1
ATOM 2783 O O . ARG A 1 362 ? 16.301 -9.216 60.634 1.00 43.09 362 ARG A O 1
ATOM 2790 N N . HIS A 1 363 ? 17.067 -11.337 60.601 1.00 36.25 363 HIS A N 1
ATOM 2791 C CA . HIS A 1 363 ? 17.890 -11.568 61.826 1.00 36.25 363 HIS A CA 1
ATOM 2792 C C . HIS A 1 363 ? 17.624 -13.022 62.307 1.00 36.25 363 HIS A C 1
ATOM 2794 O O . HIS A 1 363 ? 16.511 -13.495 62.116 1.00 36.25 363 HIS A O 1
ATOM 2800 N N . ALA A 1 364 ? 18.522 -13.841 62.883 1.00 32.53 364 ALA A N 1
ATOM 2801 C CA . ALA A 1 364 ? 19.959 -13.812 63.247 1.00 32.53 364 ALA A CA 1
ATOM 2802 C C . ALA A 1 364 ? 20.517 -15.276 63.091 1.00 32.53 364 ALA A C 1
ATOM 2804 O O . ALA A 1 364 ? 19.783 -16.122 62.593 1.00 32.53 364 ALA A O 1
ATOM 2805 N N . GLY A 1 365 ? 21.739 -15.724 63.440 1.00 30.77 365 GLY A N 1
ATOM 2806 C CA . GLY A 1 365 ? 22.972 -15.094 63.950 1.00 30.77 365 GLY A CA 1
ATOM 2807 C C . GLY A 1 365 ? 23.652 -15.900 65.088 1.00 30.77 365 GLY A C 1
ATOM 2808 O O . GLY A 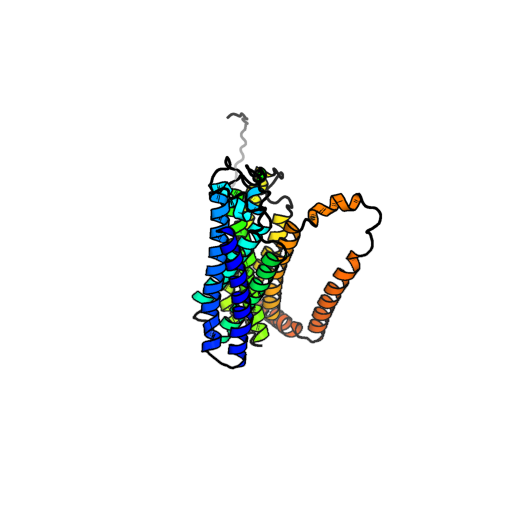1 365 ? 23.264 -15.730 66.236 1.00 30.77 365 GLY A O 1
ATOM 2809 N N . GLY A 1 366 ? 24.673 -16.725 64.784 1.00 29.92 366 GLY A N 1
ATOM 2810 C CA . GLY A 1 366 ? 25.476 -17.510 65.761 1.00 29.92 366 GLY A CA 1
ATOM 2811 C C . GLY A 1 366 ? 25.908 -18.899 65.228 1.00 29.92 366 GLY A C 1
ATOM 2812 O O . GLY A 1 366 ? 25.055 -19.757 65.060 1.00 29.92 366 GLY A O 1
ATOM 2813 N N . THR A 1 367 ? 27.125 -19.123 64.702 1.00 32.47 367 THR A N 1
ATOM 2814 C CA . THR A 1 367 ? 28.450 -19.369 65.353 1.00 32.47 367 THR A CA 1
ATOM 2815 C C . THR A 1 367 ? 28.726 -20.803 65.844 1.00 32.47 367 THR A C 1
ATOM 2817 O O . THR A 1 367 ? 28.254 -21.167 66.916 1.00 32.47 367 THR A O 1
ATOM 2820 N N . ALA A 1 368 ? 29.616 -21.534 65.147 1.00 29.92 368 ALA A N 1
ATOM 2821 C CA . ALA A 1 368 ? 30.664 -22.415 65.715 1.00 29.92 368 ALA A CA 1
ATOM 2822 C C . ALA A 1 368 ? 31.596 -22.983 64.609 1.00 29.92 368 ALA A C 1
ATOM 2824 O O . ALA A 1 368 ? 31.107 -23.348 63.545 1.00 29.92 368 ALA A O 1
ATOM 2825 N N . GLY A 1 369 ? 32.906 -23.126 64.881 1.00 25.41 369 GLY A N 1
ATOM 2826 C CA . GLY A 1 369 ? 33.802 -24.046 64.140 1.00 25.41 369 GLY A CA 1
ATOM 2827 C C . GLY A 1 369 ? 34.884 -23.441 63.222 1.00 25.41 369 GLY A C 1
ATOM 2828 O O . GLY A 1 369 ? 34.733 -23.429 62.006 1.00 25.41 369 GLY A O 1
ATOM 2829 N N . HIS A 1 370 ? 36.022 -23.037 63.798 1.00 30.75 370 HIS A N 1
ATOM 2830 C CA . HIS A 1 370 ? 37.329 -22.905 63.110 1.00 30.75 370 HIS A CA 1
ATOM 2831 C C . HIS A 1 370 ? 38.165 -24.192 63.391 1.00 30.75 370 HIS A C 1
ATOM 2833 O O . HIS A 1 370 ? 37.740 -24.942 64.276 1.00 30.75 370 HIS A O 1
ATOM 2839 N N . PRO A 1 371 ? 39.302 -24.506 62.715 1.00 40.97 371 PRO A N 1
ATOM 2840 C CA . PRO A 1 371 ? 40.514 -23.666 62.696 1.00 40.97 371 PRO A CA 1
ATOM 2841 C C . PRO A 1 371 ? 41.299 -23.669 61.354 1.00 40.97 371 PRO A C 1
ATOM 2843 O O . PRO A 1 371 ? 40.747 -23.980 60.302 1.00 40.97 371 PRO A O 1
ATOM 2846 N N . ALA A 1 372 ? 42.567 -23.234 61.388 1.00 29.25 372 ALA A N 1
ATOM 2847 C CA . ALA A 1 372 ? 43.386 -22.792 60.250 1.00 29.25 372 ALA A CA 1
ATOM 2848 C C . ALA A 1 372 ? 44.621 -23.671 59.933 1.00 29.25 372 ALA A C 1
ATOM 2850 O O . ALA A 1 372 ? 45.096 -24.394 60.802 1.00 29.25 372 ALA A O 1
ATOM 2851 N N . ALA A 1 373 ? 45.182 -23.503 58.723 1.00 28.31 373 ALA A N 1
ATOM 2852 C CA . ALA A 1 373 ? 46.606 -23.624 58.330 1.00 28.31 373 ALA A CA 1
ATOM 2853 C C . ALA A 1 373 ? 46.704 -23.214 56.831 1.00 28.31 373 ALA A C 1
ATOM 2855 O O . ALA A 1 373 ? 45.870 -23.660 56.054 1.00 28.31 373 ALA A O 1
ATOM 2856 N N . ALA A 1 374 ? 47.503 -22.262 56.330 1.00 27.17 374 ALA A N 1
ATOM 2857 C CA . ALA A 1 374 ? 48.934 -21.934 56.448 1.00 27.17 374 ALA A CA 1
ATOM 2858 C C . ALA A 1 374 ? 49.751 -22.384 55.208 1.00 27.17 374 ALA A C 1
ATOM 2860 O O . ALA A 1 374 ? 49.953 -23.571 54.999 1.00 27.17 374 ALA A O 1
ATOM 2861 N N . GLY A 1 375 ? 50.280 -21.402 54.457 1.00 25.27 375 GLY A N 1
ATOM 2862 C CA . GLY A 1 375 ? 51.513 -21.501 53.653 1.00 25.27 375 GLY A CA 1
ATOM 2863 C C . GLY A 1 375 ? 51.481 -22.181 52.272 1.00 25.27 375 GLY A C 1
ATOM 2864 O O . GLY A 1 375 ? 51.330 -23.390 52.183 1.00 25.27 375 GLY A O 1
ATOM 2865 N N . ALA A 1 376 ? 51.793 -21.415 51.215 1.00 29.83 376 ALA A N 1
ATOM 2866 C CA . ALA A 1 376 ? 52.881 -21.713 50.261 1.00 29.83 376 ALA A CA 1
ATOM 2867 C C . ALA A 1 376 ? 53.031 -20.591 49.209 1.00 29.83 376 ALA A C 1
ATOM 2869 O O . ALA A 1 376 ? 52.057 -20.172 48.589 1.00 29.83 376 ALA A O 1
ATOM 2870 N N . GLN A 1 377 ? 54.263 -20.126 48.992 1.00 28.62 377 GLN A N 1
ATOM 2871 C CA . GLN A 1 377 ? 54.660 -19.307 47.841 1.00 28.62 377 GLN A CA 1
ATOM 2872 C C . GLN A 1 377 ? 55.395 -20.193 46.827 1.00 28.62 377 GLN A C 1
ATOM 2874 O O . GLN A 1 377 ? 56.250 -20.961 47.252 1.00 28.62 377 GLN A O 1
ATOM 2879 N N . THR A 1 378 ? 55.142 -19.999 45.531 1.00 30.22 378 THR A N 1
ATOM 2880 C CA . THR A 1 378 ? 56.075 -20.133 44.381 1.00 30.22 378 THR A CA 1
ATOM 2881 C C . THR A 1 378 ? 55.295 -19.631 43.149 1.00 30.22 378 THR A C 1
ATOM 2883 O O . THR A 1 378 ? 54.147 -20.012 42.969 1.00 30.22 378 THR A O 1
ATOM 2886 N N . ALA A 1 379 ? 55.703 -18.640 42.348 1.00 27.55 379 ALA A N 1
ATOM 2887 C CA . ALA A 1 379 ? 56.990 -18.324 41.715 1.00 27.55 379 ALA A CA 1
ATOM 2888 C C . ALA A 1 379 ? 57.377 -19.319 40.601 1.00 27.55 379 ALA A C 1
ATOM 2890 O O . ALA A 1 379 ? 57.777 -20.441 40.890 1.00 27.55 379 ALA A O 1
ATOM 2891 N N . GLY A 1 380 ? 57.293 -18.885 39.334 1.00 26.88 380 GLY A N 1
ATOM 2892 C CA . GLY A 1 380 ? 57.747 -19.660 38.169 1.00 26.88 380 GLY A CA 1
ATOM 2893 C C . GLY A 1 380 ? 57.233 -19.124 36.824 1.00 26.88 380 GLY A C 1
ATOM 2894 O O . GLY A 1 380 ? 56.032 -19.012 36.628 1.00 26.88 380 GLY A O 1
ATOM 2895 N N . ALA A 1 381 ? 58.162 -18.781 35.928 1.00 29.03 381 ALA A N 1
ATOM 2896 C CA . ALA A 1 381 ? 58.007 -18.308 34.540 1.00 29.03 381 ALA A CA 1
ATOM 2897 C C . ALA A 1 381 ? 57.051 -19.144 33.641 1.00 29.03 381 ALA A C 1
ATOM 2899 O O . ALA A 1 381 ? 56.745 -20.283 33.966 1.00 29.03 381 ALA A O 1
ATOM 2900 N N . GLY A 1 382 ? 56.602 -18.700 32.457 1.00 26.00 382 GLY A N 1
ATOM 2901 C CA . GLY A 1 382 ? 56.888 -17.487 31.670 1.00 26.00 382 GLY A CA 1
ATOM 2902 C C . GLY A 1 382 ? 56.925 -17.792 30.153 1.00 26.00 382 GLY A C 1
ATOM 2903 O O . GLY A 1 382 ? 56.959 -18.955 29.775 1.00 26.00 382 GLY A O 1
ATOM 2904 N N . GLN A 1 383 ? 56.985 -16.741 29.317 1.00 29.14 383 GLN A N 1
ATOM 2905 C CA . GLN A 1 383 ? 57.085 -16.744 27.832 1.00 29.14 383 GLN A CA 1
ATOM 2906 C C . GLN A 1 383 ? 55.799 -17.182 27.078 1.00 29.14 383 GLN A C 1
ATOM 2908 O O . GLN A 1 383 ? 55.209 -18.208 27.383 1.00 29.14 383 GLN A O 1
ATOM 2913 N N . HIS A 1 384 ? 55.168 -16.362 26.222 1.00 28.52 384 HIS A N 1
ATOM 2914 C CA . HIS A 1 384 ? 55.578 -15.730 24.943 1.00 28.52 384 HIS A CA 1
ATOM 2915 C C . HIS A 1 384 ? 55.760 -16.692 23.757 1.00 28.52 384 HIS A C 1
ATOM 2917 O O . HIS A 1 384 ? 56.808 -17.304 23.648 1.00 28.52 384 HIS A O 1
ATOM 2923 N N . PHE A 1 385 ? 54.785 -16.697 22.834 1.00 28.75 385 PHE A N 1
ATOM 2924 C CA . PHE A 1 385 ? 54.892 -16.648 21.356 1.00 28.75 385 PHE A CA 1
ATOM 2925 C C . PHE A 1 385 ? 53.447 -16.507 20.794 1.00 28.75 385 PHE A C 1
ATOM 2927 O O . PHE A 1 385 ? 52.513 -17.014 21.403 1.00 28.75 385 PHE A O 1
ATOM 2934 N N . GLY A 1 386 ? 53.148 -15.826 19.681 1.00 25.34 386 GLY A N 1
ATOM 2935 C CA . GLY A 1 386 ? 54.029 -15.005 18.846 1.00 25.34 386 GLY A CA 1
ATOM 2936 C C . GLY A 1 386 ? 53.753 -15.050 17.333 1.00 25.34 386 GLY A C 1
ATOM 2937 O O . GLY A 1 386 ? 54.682 -15.333 16.593 1.00 25.34 386 GLY A O 1
ATOM 2938 N N . GLY A 1 387 ? 52.539 -14.698 16.878 1.00 25.64 387 GLY A N 1
ATOM 2939 C CA . GLY A 1 387 ? 52.266 -14.206 15.508 1.00 25.64 387 GLY A CA 1
ATOM 2940 C C . GLY A 1 387 ? 52.022 -15.217 14.367 1.00 25.64 387 GLY A C 1
ATOM 2941 O O . GLY A 1 387 ? 52.389 -16.381 14.461 1.00 25.64 387 GLY A O 1
ATOM 2942 N N . GLY A 1 388 ? 51.449 -14.717 13.254 1.00 24.34 388 GLY A N 1
ATOM 2943 C CA . GLY A 1 388 ? 51.799 -15.217 11.907 1.00 24.34 388 GLY A CA 1
ATOM 2944 C C . GLY A 1 388 ? 50.723 -15.783 10.955 1.00 24.34 388 GLY A C 1
ATOM 2945 O O . GLY A 1 388 ? 50.847 -16.939 10.598 1.00 24.34 388 GLY A O 1
ATOM 2946 N N . ALA A 1 389 ? 49.794 -14.940 10.472 1.00 26.48 389 ALA A N 1
ATOM 2947 C CA . ALA A 1 389 ? 49.373 -14.766 9.054 1.00 26.48 389 ALA A CA 1
ATOM 2948 C C . ALA A 1 389 ? 48.919 -15.937 8.116 1.00 26.48 389 ALA A C 1
ATOM 2950 O O . ALA A 1 389 ? 49.236 -17.100 8.315 1.00 26.48 389 ALA A O 1
ATOM 2951 N N . VAL A 1 390 ? 48.303 -15.523 6.984 1.00 30.19 390 VAL A N 1
ATOM 2952 C CA . VAL A 1 390 ? 47.966 -16.274 5.736 1.00 30.19 390 VAL A CA 1
ATOM 2953 C C . VAL A 1 390 ? 46.850 -17.340 5.908 1.00 30.19 390 VAL A C 1
ATOM 2955 O O . VAL A 1 390 ? 46.870 -18.089 6.875 1.00 30.19 390 VAL A O 1
ATOM 2958 N N . LEU A 1 391 ? 45.807 -17.473 5.069 1.00 33.41 391 LEU A N 1
ATOM 2959 C CA . LEU A 1 391 ? 45.485 -17.010 3.699 1.00 33.41 391 LEU A CA 1
ATOM 2960 C C . LEU A 1 391 ? 44.177 -16.201 3.633 1.00 33.41 391 LEU A C 1
ATOM 2962 O O . LEU A 1 391 ? 43.244 -16.546 4.390 1.00 33.41 391 LEU A O 1
#

Secondary structure (DSSP, 8-state):
-HHHHHHHHHHHHHHHHHHHHHHHHHHHHHT-HHHHHHHHHHHHHHHHHHHHHHHHHHHHHHTT-TTBHHHHHH--TTS-HHHHHHHHHHSHHHHHHHHHHHHHHHHHHHHHH-TTS-HHHHHHHHHHHHHHHHHHHHHHHHH--TT-B-TT---SSPPPPPGGGSSHHHHHHHHHHHHHHHHHHHHHHHHHHHHHHT---HHHHHHHHHHHHHHHHHHHHHHHHHHHHHHHHS--SSSS---HHHHHHHHHHHHHHHHHHHHHHHHHHS--HHHHHHHHHHHHHHHHHHHHHHHSSTGGGHHHHTT-TT--SSTHHHHHHHHHHHHHHHHHHHHTTTTHHHHHHHHHHHHHHHHTS----------------------------------

pLDDT: mean 80.38, std 23.0, range [24.34, 98.81]